Protein AF-A0A7C8I4B3-F1 (afdb_monomer)

pLDDT: mean 81.81, std 15.97, range [31.44, 98.0]

Secondary structure (DSSP, 8-state):
-----PPPPHHHHHHHHHHHHHHHHHHHTTSPPPPHHHHHHHHHHHHHTT-HHHHHHHHHH-----HHHHHHHHHHHHHS---THHHHHHHHHHHHT--SHHHHHHHHHHHHHTSTT----HHHHHHHHHTTHHHHHHHHHHHHHHHHHHHTPPPPGGGHHHHHHHHHHS-HHHIIIIIHHHHHH-TT-HHHHHHHHHHHHHHHHH-GGGHHHHHHHHHHHHHHHHHT----PSSPPPHHHHHHHHHHHHHTT-HHHHHHHHHHHHHHHHHS-GGGIIIIIIHHHHHHHHHHHHTT--TT-HHHHHHHHHHHHHHIIIII-PPPPSSTTS-HHHHHHHHHHHHHHHHHHTTS-HHHHHHHHGGGHHHHHT-HHHHHHHHHHHHHSSS--------TTSHHHHHHHHHHS--

Mean predicted aligned error: 9.97 Å

Radius of gyration: 29.66 Å; Cα contacts (8 Å, |Δi|>4): 416; chains: 1; bounding box: 77×70×78 Å

Structure (mmCIF, N/CA/C/O backbone):
data_AF-A0A7C8I4B3-F1
#
_entry.id   AF-A0A7C8I4B3-F1
#
loop_
_atom_site.group_PDB
_atom_site.id
_atom_site.type_symbol
_atom_site.label_atom_id
_atom_site.label_alt_id
_atom_site.label_comp_id
_atom_site.label_asym_id
_atom_site.label_entity_id
_atom_site.label_seq_id
_atom_site.pdbx_PDB_ins_code
_atom_site.Cartn_x
_atom_site.Cartn_y
_atom_site.Cartn_z
_atom_site.occupancy
_atom_site.B_iso_or_equiv
_atom_site.auth_seq_id
_atom_site.auth_comp_id
_atom_site.auth_asym_id
_atom_site.auth_atom_id
_atom_site.pdbx_PDB_model_num
ATOM 1 N N . MET A 1 1 ? -13.748 -49.106 37.030 1.00 39.19 1 MET A N 1
ATOM 2 C CA . MET A 1 1 ? -14.578 -47.909 37.292 1.00 39.19 1 MET A CA 1
ATOM 3 C C . MET A 1 1 ? -13.672 -46.688 37.334 1.00 39.19 1 MET A C 1
ATOM 5 O O . MET A 1 1 ? -12.980 -46.485 38.321 1.00 39.19 1 MET A O 1
ATOM 9 N N . LEU A 1 2 ? -13.608 -45.923 36.243 1.00 31.44 2 LEU A N 1
ATOM 10 C CA . LEU A 1 2 ? -12.917 -44.632 36.222 1.00 31.44 2 LEU A CA 1
ATOM 11 C C . LEU A 1 2 ? -13.795 -43.622 36.968 1.00 31.44 2 LEU A C 1
ATOM 13 O O . LEU A 1 2 ? -14.933 -43.387 36.565 1.00 31.44 2 LEU A O 1
ATOM 17 N N . GLN A 1 3 ? -13.290 -43.068 38.072 1.00 33.62 3 GLN A N 1
ATOM 18 C CA . GLN A 1 3 ? -13.947 -41.967 38.772 1.00 33.62 3 GLN A CA 1
ATOM 19 C C . GLN A 1 3 ? -14.037 -40.773 37.819 1.00 33.62 3 GLN A C 1
ATOM 21 O O . GLN A 1 3 ? -13.030 -40.145 37.489 1.00 33.62 3 GLN A O 1
ATOM 26 N N . ILE A 1 4 ? -15.252 -40.471 37.367 1.00 33.12 4 ILE 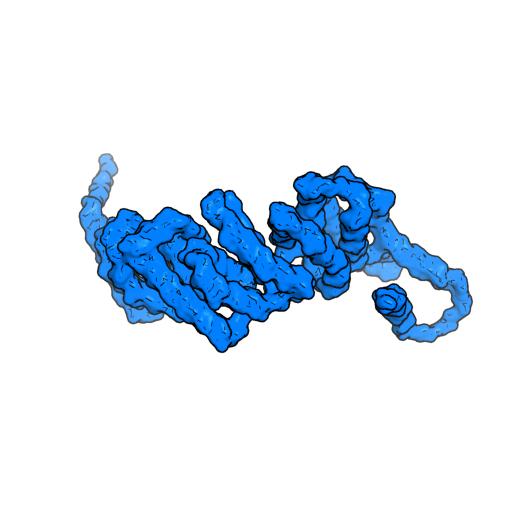A N 1
ATOM 27 C CA . ILE A 1 4 ? -15.556 -39.233 36.658 1.00 33.12 4 ILE A CA 1
ATOM 28 C C . ILE A 1 4 ? -15.310 -38.109 37.667 1.00 33.12 4 ILE A C 1
ATOM 30 O O . ILE A 1 4 ? -16.107 -37.906 38.583 1.00 33.12 4 ILE A O 1
ATOM 34 N N . LYS A 1 5 ? -14.173 -37.409 37.546 1.00 44.97 5 LYS A N 1
ATOM 35 C CA . LYS A 1 5 ? -13.935 -36.161 38.279 1.00 44.97 5 LYS A CA 1
ATOM 36 C C . LYS A 1 5 ? -15.076 -35.218 37.911 1.00 44.97 5 LYS A C 1
ATOM 38 O O . LYS A 1 5 ? -15.166 -34.796 36.761 1.00 44.97 5 LYS A O 1
ATOM 43 N N . GLN A 1 6 ? -15.962 -34.943 38.867 1.00 49.53 6 GLN A N 1
ATOM 44 C CA . GLN A 1 6 ? -17.034 -33.971 38.695 1.00 49.53 6 GLN A CA 1
ATOM 45 C C . GLN A 1 6 ? -16.408 -32.654 38.240 1.00 49.53 6 GLN A C 1
ATOM 47 O O . GLN A 1 6 ? -15.565 -32.080 38.933 1.00 49.53 6 GLN A O 1
ATOM 52 N N . TYR A 1 7 ? -16.785 -32.208 37.044 1.00 49.69 7 TYR A N 1
ATOM 53 C CA . TYR A 1 7 ? -16.418 -30.881 36.581 1.00 49.69 7 TYR A CA 1
ATOM 54 C C . TYR A 1 7 ? -16.968 -29.865 37.594 1.00 49.69 7 TYR A C 1
ATOM 56 O O . TYR A 1 7 ? -18.123 -29.999 38.011 1.00 49.69 7 TYR A O 1
ATOM 64 N N . PRO A 1 8 ? -16.163 -28.881 38.035 1.00 64.81 8 PRO A N 1
ATOM 65 C CA . PRO A 1 8 ? -16.640 -27.856 38.952 1.00 64.81 8 PRO A CA 1
ATOM 66 C C . PRO A 1 8 ? -17.870 -27.170 38.356 1.00 64.81 8 PRO A C 1
ATOM 68 O O . PRO A 1 8 ? -17.940 -26.959 37.142 1.00 64.81 8 PRO A O 1
ATOM 71 N N . SER A 1 9 ? -18.835 -26.813 39.208 1.00 78.88 9 SER A N 1
ATOM 72 C CA . SER A 1 9 ? -20.000 -26.049 38.763 1.00 78.88 9 SER A CA 1
ATOM 73 C C . SER A 1 9 ? -19.541 -24.782 38.036 1.00 78.88 9 SER A C 1
ATOM 75 O O . SER A 1 9 ? -18.499 -24.201 38.361 1.00 78.88 9 SER A O 1
ATOM 77 N N . GLN A 1 10 ? -20.317 -24.338 37.045 1.00 74.75 10 GLN A N 1
ATOM 78 C CA . GLN A 1 10 ? -19.996 -23.146 36.255 1.00 74.75 10 GLN A CA 1
ATOM 79 C C . GLN A 1 10 ? -19.680 -21.941 37.159 1.00 74.75 10 GLN A C 1
ATOM 81 O O . GLN A 1 10 ? -18.784 -21.155 36.870 1.00 74.75 10 GLN A O 1
ATOM 86 N N . GLU A 1 11 ? -20.358 -21.832 38.299 1.00 78.88 11 GLU A N 1
ATOM 87 C CA . GLU A 1 11 ? -20.152 -20.773 39.281 1.00 78.88 11 GLU A CA 1
ATOM 88 C C . GLU A 1 11 ? -18.844 -20.909 40.080 1.00 78.88 11 GLU A C 1
ATOM 90 O O . GLU A 1 11 ? -18.153 -19.912 40.300 1.00 78.88 11 GLU A O 1
ATOM 95 N N . ALA A 1 12 ? -18.446 -22.130 40.453 1.00 78.75 12 ALA A N 1
ATOM 96 C CA . ALA A 1 12 ? -17.148 -22.379 41.081 1.00 78.75 12 ALA A CA 1
ATOM 97 C C . ALA A 1 12 ? -15.994 -22.042 40.122 1.00 78.75 12 ALA A C 1
ATOM 99 O O . ALA A 1 12 ? -15.038 -21.377 40.521 1.00 78.75 12 ALA A O 1
ATOM 100 N N . TYR A 1 13 ? -16.124 -22.404 38.841 1.00 75.12 13 TYR A N 1
ATOM 101 C CA . TYR A 1 13 ? -15.151 -22.039 37.809 1.00 75.12 13 TYR A CA 1
ATOM 102 C C . TYR A 1 13 ? -15.030 -20.516 37.645 1.00 75.12 13 TYR A C 1
ATOM 104 O O . TYR A 1 13 ? -13.917 -19.987 37.647 1.00 75.12 13 TYR A O 1
ATOM 112 N N . LYS A 1 14 ? -16.160 -19.792 37.588 1.00 76.69 14 LYS A N 1
ATOM 113 C CA . LYS A 1 14 ? -16.171 -18.318 37.534 1.00 76.69 14 LYS A CA 1
ATOM 114 C C . LYS A 1 14 ? -15.463 -17.695 38.744 1.00 76.69 14 LYS A C 1
ATOM 116 O O . LYS A 1 14 ? -14.644 -16.794 38.564 1.00 76.69 14 LYS A O 1
ATOM 121 N N . LYS A 1 15 ? -15.715 -18.196 39.963 1.00 83.69 15 LYS A N 1
ATOM 122 C CA . LYS A 1 15 ? -15.048 -17.726 41.194 1.00 83.69 15 LYS A CA 1
ATOM 123 C C . LYS A 1 15 ? -13.537 -17.969 41.164 1.00 83.69 15 LYS A C 1
ATOM 125 O O . LYS A 1 15 ? -12.773 -17.060 41.486 1.00 83.69 15 LYS A O 1
ATOM 130 N N . SER A 1 16 ? -13.096 -19.155 40.741 1.00 79.38 16 SER A N 1
ATOM 131 C CA . SER A 1 16 ? -11.668 -19.476 40.611 1.00 79.38 16 SER A CA 1
ATOM 132 C C . SER A 1 16 ? -10.973 -18.620 39.552 1.00 79.38 16 SER A C 1
ATOM 134 O O . SER A 1 16 ? -9.872 -18.128 39.797 1.00 79.38 16 SER A O 1
ATOM 136 N N . LEU A 1 17 ? -11.621 -18.393 38.405 1.00 77.50 17 LEU A N 1
ATOM 137 C CA . LEU A 1 17 ? -11.098 -17.539 37.339 1.00 77.50 17 LEU A CA 1
ATOM 138 C C . LEU A 1 17 ? -10.967 -16.084 37.806 1.00 77.50 17 LEU A C 1
ATOM 140 O O . LEU A 1 17 ? -9.909 -15.481 37.635 1.00 77.50 17 LEU A O 1
ATOM 144 N N . HIS A 1 18 ? -11.992 -15.548 38.474 1.00 84.50 18 HIS A N 1
ATOM 145 C CA . HIS A 1 18 ? -11.953 -14.207 39.056 1.00 84.50 18 HIS A CA 1
ATOM 146 C C . HIS A 1 18 ? -10.818 -14.065 40.087 1.00 84.50 18 HIS A C 1
ATOM 148 O O . HIS A 1 18 ? -10.035 -13.117 40.020 1.00 84.50 18 HIS A O 1
ATOM 154 N N . ALA A 1 19 ? -10.675 -15.025 41.009 1.00 84.19 19 ALA A N 1
ATOM 155 C CA . ALA A 1 19 ? -9.604 -15.018 42.010 1.00 84.19 19 ALA A CA 1
ATOM 156 C C . ALA A 1 19 ? -8.202 -15.085 41.376 1.00 84.19 19 ALA A C 1
ATOM 158 O O . ALA A 1 19 ? -7.282 -14.406 41.837 1.00 84.19 19 ALA A O 1
ATOM 159 N N . LEU A 1 20 ? -8.037 -15.865 40.302 1.00 81.25 20 LEU A N 1
ATOM 160 C CA . LEU A 1 20 ? -6.785 -15.943 39.551 1.00 81.25 20 LEU A CA 1
ATOM 161 C C . LEU A 1 20 ? -6.455 -14.607 38.872 1.00 81.25 20 LEU A C 1
ATOM 163 O O . LEU A 1 20 ? -5.342 -14.105 39.027 1.00 81.25 20 LEU A O 1
ATOM 167 N N . CYS A 1 21 ? -7.414 -14.013 38.159 1.00 82.38 21 CYS A N 1
ATOM 168 C CA . CYS A 1 21 ? -7.241 -12.715 37.509 1.00 82.38 21 CYS A CA 1
ATOM 169 C C . CYS A 1 21 ? -6.902 -11.613 38.525 1.00 82.38 21 CYS A C 1
ATOM 171 O O . CYS A 1 21 ? -5.957 -10.857 38.311 1.00 82.38 21 CYS A O 1
ATOM 173 N N . ASP A 1 22 ? -7.608 -11.558 39.657 1.00 83.44 22 ASP A N 1
ATOM 174 C CA . ASP A 1 22 ? -7.348 -10.590 40.729 1.00 83.44 22 ASP A CA 1
ATOM 175 C C . ASP A 1 22 ? -5.943 -10.755 41.328 1.00 83.44 22 ASP A C 1
ATOM 177 O O . ASP A 1 22 ? -5.222 -9.773 41.522 1.00 83.44 22 ASP A O 1
ATOM 181 N N . LYS A 1 23 ? -5.512 -12.002 41.557 1.00 85.88 23 LYS A N 1
ATOM 182 C CA . LYS A 1 23 ? -4.157 -12.308 42.029 1.00 85.88 23 LYS A CA 1
ATOM 183 C C . LYS A 1 23 ? -3.096 -11.837 41.033 1.00 85.88 23 LYS A C 1
ATOM 185 O O . LYS A 1 23 ? -2.119 -11.226 41.458 1.00 85.88 23 LYS A O 1
ATOM 190 N N . LEU A 1 24 ? -3.292 -12.077 39.735 1.00 82.69 24 LEU A N 1
ATOM 191 C CA . LEU A 1 24 ? -2.356 -11.644 38.691 1.00 82.69 24 LEU A CA 1
ATOM 192 C C . LEU A 1 24 ? -2.255 -10.117 38.613 1.00 82.69 24 LEU A C 1
ATOM 194 O O . LEU A 1 24 ? -1.148 -9.588 38.581 1.00 82.69 24 LEU A O 1
ATOM 198 N N . VAL A 1 25 ? -3.386 -9.404 38.660 1.00 82.19 25 VAL A N 1
ATOM 199 C CA . VAL A 1 25 ? -3.418 -7.930 38.672 1.00 82.19 25 VAL A CA 1
ATOM 200 C C . VAL A 1 25 ? -2.677 -7.375 39.896 1.00 82.19 25 VAL A C 1
ATOM 202 O O . VAL A 1 25 ? -1.846 -6.477 39.760 1.00 82.19 25 VAL A O 1
ATOM 205 N N . LYS A 1 26 ? -2.914 -7.942 41.087 1.00 84.56 26 LYS A N 1
ATOM 206 C CA . LYS A 1 26 ? -2.243 -7.533 42.335 1.00 84.56 26 LYS A CA 1
ATOM 207 C C . LYS A 1 26 ? -0.741 -7.802 42.319 1.00 84.56 26 LYS A C 1
ATOM 209 O O . LYS A 1 26 ? 0.030 -6.949 42.744 1.00 84.56 26 LYS A O 1
ATOM 214 N N . GLN A 1 27 ? -0.314 -8.961 41.815 1.00 81.00 27 GLN A N 1
ATOM 215 C CA . GLN A 1 27 ? 1.110 -9.293 41.693 1.00 81.00 27 GLN A CA 1
ATOM 216 C C . GLN A 1 27 ? 1.842 -8.335 40.748 1.00 81.00 27 GLN A C 1
ATOM 218 O O . GLN A 1 27 ? 3.012 -8.022 40.965 1.00 81.00 27 GLN A O 1
ATOM 223 N N . HIS A 1 28 ? 1.150 -7.836 39.725 1.00 74.81 28 HIS A N 1
ATOM 224 C CA . HIS A 1 28 ? 1.737 -6.954 38.728 1.00 74.81 28 HIS A CA 1
ATOM 225 C C . HIS A 1 28 ? 1.910 -5.504 39.151 1.00 74.81 28 HIS A C 1
ATOM 227 O O . HIS A 1 28 ? 2.790 -4.816 38.633 1.00 74.81 28 HIS A O 1
ATOM 233 N N . ALA A 1 29 ? 1.119 -5.052 40.124 1.00 70.38 29 ALA A N 1
ATOM 234 C CA . ALA A 1 29 ? 1.332 -3.757 40.758 1.00 70.38 29 ALA A CA 1
ATOM 235 C C . ALA A 1 29 ? 2.759 -3.626 41.347 1.00 70.38 29 ALA A C 1
ATOM 237 O O . ALA A 1 29 ? 3.226 -2.515 41.571 1.00 70.38 29 ALA A O 1
ATOM 238 N N . GLY A 1 30 ? 3.475 -4.747 41.535 1.00 67.31 30 GLY A N 1
ATOM 239 C CA . GLY A 1 30 ? 4.877 -4.824 41.955 1.00 67.31 30 GLY A CA 1
ATOM 240 C C . GLY A 1 30 ? 5.940 -4.841 40.838 1.00 67.31 30 GLY A C 1
ATOM 241 O O . GLY A 1 30 ? 7.028 -5.356 41.081 1.00 67.31 30 GLY A O 1
ATOM 242 N N . ASN A 1 31 ? 5.674 -4.312 39.634 1.00 68.44 31 ASN A N 1
ATOM 243 C CA . ASN A 1 31 ? 6.666 -4.062 38.558 1.00 68.44 31 ASN A CA 1
ATOM 244 C C . ASN A 1 31 ? 7.326 -5.268 37.846 1.00 68.44 31 ASN A C 1
ATOM 246 O O . ASN A 1 31 ? 8.282 -5.078 37.093 1.00 68.44 31 ASN A O 1
ATOM 250 N N . ARG A 1 32 ? 6.846 -6.506 37.991 1.00 67.88 32 ARG A N 1
ATOM 251 C CA . ARG A 1 32 ? 7.324 -7.609 37.124 1.00 67.88 32 ARG A CA 1
ATOM 252 C C . ARG A 1 32 ? 6.583 -7.572 35.793 1.00 67.88 32 ARG A C 1
ATOM 254 O O . ARG A 1 32 ? 5.381 -7.448 35.878 1.00 67.88 32 ARG A O 1
ATOM 261 N N . PRO A 1 33 ? 7.210 -7.699 34.612 1.00 69.81 33 PRO A N 1
ATOM 262 C CA . PRO A 1 33 ? 6.495 -7.765 33.336 1.00 69.81 33 PRO A CA 1
ATOM 263 C C . PRO A 1 33 ? 5.869 -9.152 33.100 1.00 69.81 33 PRO A C 1
ATOM 265 O O . PRO A 1 33 ? 6.561 -10.167 33.148 1.00 69.81 33 PRO A O 1
ATOM 268 N N . LEU A 1 34 ? 4.570 -9.206 32.811 1.00 72.12 34 LEU A N 1
ATOM 269 C CA . LEU A 1 34 ? 3.858 -10.393 32.337 1.00 72.12 34 LEU A CA 1
ATOM 270 C C . LEU A 1 34 ? 3.894 -10.431 30.810 1.00 72.12 34 LEU A C 1
ATOM 272 O O . LEU A 1 34 ? 3.999 -9.389 30.154 1.00 72.12 34 LEU A O 1
ATOM 276 N N . PRO A 1 35 ? 3.713 -11.628 30.231 1.00 82.75 35 PRO A N 1
ATOM 277 C CA . PRO A 1 35 ? 3.403 -11.763 28.821 1.00 82.75 35 PRO A CA 1
ATOM 278 C C . PRO A 1 35 ? 2.164 -10.935 28.469 1.00 82.75 35 PRO A C 1
ATOM 280 O O . PRO A 1 35 ? 1.149 -10.995 29.164 1.00 82.75 35 PRO A O 1
ATOM 283 N N . LEU A 1 36 ? 2.213 -10.211 27.353 1.00 80.06 36 LEU A N 1
ATOM 284 C CA . LEU A 1 36 ? 1.088 -9.411 26.852 1.00 80.06 36 LEU A CA 1
ATOM 285 C C . LEU A 1 36 ? -0.190 -10.239 26.634 1.00 80.06 36 LEU A C 1
ATOM 287 O O . LEU A 1 36 ? -1.307 -9.764 26.849 1.00 80.06 36 LEU A O 1
ATOM 291 N N . THR A 1 37 ? -0.025 -11.522 26.313 1.00 86.44 37 THR A N 1
ATOM 292 C CA . THR A 1 37 ? -1.113 -12.497 26.196 1.00 86.44 37 THR A CA 1
ATOM 293 C C . THR A 1 37 ? -1.893 -12.680 27.500 1.00 86.44 37 THR A C 1
ATOM 295 O O . THR A 1 37 ? -3.103 -12.901 27.459 1.00 86.44 37 THR A O 1
ATOM 298 N N . ALA A 1 38 ? -1.248 -12.531 28.662 1.00 86.31 38 ALA A N 1
ATOM 299 C CA . ALA A 1 38 ? -1.907 -12.643 29.959 1.00 86.31 38 ALA A CA 1
ATOM 300 C C . ALA A 1 38 ? -2.909 -11.502 30.183 1.00 86.31 38 ALA A C 1
ATOM 302 O O . ALA A 1 38 ? -4.016 -11.748 30.658 1.00 86.31 38 ALA A O 1
ATOM 303 N N . VAL A 1 39 ? -2.563 -10.275 29.779 1.00 88.12 39 VAL A N 1
ATOM 304 C CA . VAL A 1 39 ? -3.446 -9.100 29.886 1.00 88.12 39 VAL A CA 1
ATOM 305 C C . VAL A 1 39 ? -4.700 -9.301 29.048 1.00 88.12 39 VAL A C 1
ATOM 307 O O . VAL A 1 39 ? -5.813 -9.137 29.546 1.00 88.12 39 VAL A O 1
ATOM 310 N N . THR A 1 40 ? -4.525 -9.730 27.796 1.00 92.19 40 THR A N 1
ATOM 311 C CA . THR A 1 40 ? -5.637 -10.032 26.888 1.00 92.19 40 THR A CA 1
ATOM 312 C C . THR A 1 40 ? -6.565 -11.097 27.476 1.00 92.19 40 THR A C 1
ATOM 314 O O . THR A 1 40 ? -7.779 -10.907 27.471 1.00 92.19 40 THR A O 1
ATOM 317 N N . ASN A 1 41 ? -6.013 -12.170 28.053 1.00 91.38 41 ASN A N 1
ATOM 318 C CA . ASN A 1 41 ? -6.808 -13.230 28.678 1.00 91.38 41 ASN A CA 1
ATOM 319 C C . ASN A 1 41 ? -7.566 -12.738 29.921 1.00 91.38 41 ASN A C 1
ATOM 321 O O . ASN A 1 41 ? -8.729 -13.091 30.098 1.00 91.38 41 ASN A O 1
ATOM 325 N N . ILE A 1 42 ? -6.941 -11.902 30.760 1.00 91.38 42 ILE A N 1
ATOM 326 C CA . ILE A 1 42 ? -7.593 -11.308 31.938 1.00 91.38 42 ILE A CA 1
ATOM 327 C C . ILE A 1 42 ? -8.745 -10.398 31.506 1.00 91.38 42 ILE A C 1
ATOM 329 O O . ILE A 1 42 ? -9.839 -10.509 32.054 1.00 91.38 42 ILE A O 1
ATOM 333 N N . VAL A 1 43 ? -8.528 -9.525 30.520 1.00 93.38 43 VAL A N 1
ATOM 334 C CA . VAL A 1 43 ? -9.570 -8.630 29.992 1.00 93.38 43 VAL A CA 1
ATOM 335 C C . VAL A 1 43 ? -10.724 -9.439 29.405 1.00 93.38 43 VAL A C 1
ATOM 337 O O . VAL A 1 43 ? -11.874 -9.212 29.773 1.00 93.38 43 VAL A O 1
ATOM 340 N N . GLN A 1 44 ? -10.430 -10.436 28.567 1.00 94.00 44 GLN A N 1
ATOM 341 C CA . GLN A 1 44 ? -11.447 -11.302 27.973 1.00 94.00 44 GLN A CA 1
ATOM 342 C C . GLN A 1 44 ? -12.266 -12.041 29.040 1.00 94.00 44 GLN A C 1
ATOM 344 O O . GLN A 1 44 ? -13.494 -12.039 28.979 1.00 94.00 44 GLN A O 1
ATOM 349 N N . ALA A 1 45 ? -11.600 -12.632 30.037 1.00 91.25 45 ALA A N 1
ATOM 350 C CA . ALA A 1 45 ? -12.260 -13.305 31.152 1.00 91.25 45 ALA A CA 1
ATOM 351 C C . ALA A 1 45 ? -13.131 -12.340 31.969 1.00 91.25 45 ALA A C 1
ATOM 353 O O . ALA A 1 45 ? -14.274 -12.660 32.275 1.00 91.25 45 ALA A O 1
ATOM 354 N N . SER A 1 46 ? -12.622 -11.146 32.282 1.00 92.88 46 SER A N 1
ATOM 355 C CA . SER A 1 46 ? -13.346 -10.138 33.069 1.00 92.88 46 SER A CA 1
ATOM 356 C C . SER A 1 46 ? -14.630 -9.692 32.370 1.00 92.88 46 SER A C 1
ATOM 358 O O . SER A 1 46 ? -15.687 -9.633 32.993 1.00 92.88 46 SER A O 1
ATOM 360 N N . LEU A 1 47 ? -14.557 -9.434 31.062 1.00 94.12 47 LEU A N 1
ATOM 361 C CA . LEU A 1 47 ? -15.709 -9.019 30.262 1.00 94.12 47 LEU A CA 1
ATOM 362 C C . LEU A 1 47 ? -16.724 -10.155 30.077 1.00 94.12 47 LEU A C 1
ATOM 364 O O . LEU A 1 47 ? -17.921 -9.912 30.185 1.00 94.12 47 LEU A O 1
ATOM 368 N N . ALA A 1 48 ? -16.270 -11.403 29.904 1.00 90.81 48 ALA A N 1
ATOM 369 C CA . ALA A 1 48 ? -17.152 -12.576 29.871 1.00 90.81 48 ALA A CA 1
ATOM 370 C C . ALA A 1 48 ? -17.881 -12.826 31.209 1.00 90.81 48 ALA A C 1
ATOM 372 O O . ALA A 1 48 ? -18.933 -13.464 31.242 1.00 90.81 48 ALA A O 1
ATOM 373 N N . LEU A 1 49 ? -17.325 -12.329 32.318 1.00 90.25 49 LEU A N 1
ATOM 374 C CA . LEU A 1 49 ? -17.943 -12.341 33.646 1.00 90.25 49 LEU A CA 1
ATOM 375 C C . LEU A 1 49 ? -18.782 -11.084 33.935 1.00 90.25 49 LEU A C 1
ATOM 377 O O . LEU A 1 49 ? -19.350 -10.992 35.020 1.00 90.25 49 LEU A O 1
ATOM 381 N N . HIS A 1 50 ? -18.850 -10.125 33.003 1.00 92.94 50 HIS A N 1
ATOM 382 C CA . HIS A 1 50 ? -19.416 -8.784 33.201 1.00 92.94 50 HIS A CA 1
ATOM 383 C C . HIS A 1 50 ? -18.793 -8.001 34.377 1.00 92.94 50 HIS A C 1
ATOM 385 O O . HIS A 1 50 ? -19.398 -7.068 34.908 1.00 92.94 50 HIS A O 1
ATOM 391 N N . ASP A 1 51 ? -17.557 -8.327 34.770 1.00 94.12 51 ASP A N 1
ATOM 392 C CA . ASP A 1 51 ? -16.828 -7.620 35.824 1.00 94.12 51 ASP A CA 1
ATOM 393 C C . ASP A 1 51 ? -15.972 -6.487 35.241 1.00 94.12 51 ASP A C 1
ATOM 395 O O . ASP A 1 51 ? -14.761 -6.598 35.006 1.00 94.12 51 ASP A O 1
ATOM 399 N N . ILE A 1 52 ? -16.628 -5.349 35.019 1.00 95.00 52 ILE A N 1
ATOM 400 C CA . ILE A 1 52 ? -15.986 -4.146 34.477 1.00 95.00 52 ILE A CA 1
ATOM 401 C C . ILE A 1 52 ? -14.932 -3.590 35.453 1.00 95.00 52 ILE A C 1
ATOM 403 O O . ILE A 1 52 ? -13.924 -3.020 35.028 1.00 95.00 52 ILE A O 1
ATOM 407 N N . ARG A 1 53 ? -15.106 -3.789 36.768 1.00 93.56 53 ARG A N 1
ATOM 408 C CA . ARG A 1 53 ? -14.150 -3.307 37.778 1.00 93.56 53 ARG A CA 1
ATOM 409 C C . ARG A 1 53 ? -12.839 -4.078 37.693 1.00 93.56 53 ARG A C 1
ATOM 411 O O . ARG A 1 53 ? -11.773 -3.462 37.718 1.00 93.56 53 ARG A O 1
ATOM 418 N N . LEU A 1 54 ? -12.889 -5.404 37.571 1.00 91.31 54 LEU A N 1
ATOM 419 C CA . LEU A 1 54 ? -11.703 -6.232 37.352 1.00 91.31 54 LEU A CA 1
ATOM 420 C C . LEU A 1 54 ? -11.010 -5.869 36.033 1.00 91.31 54 LEU A C 1
ATOM 422 O O . LEU A 1 54 ? -9.793 -5.679 36.035 1.00 91.31 54 LEU A O 1
ATOM 426 N N . CYS A 1 55 ? -11.774 -5.674 34.953 1.00 94.25 55 CYS A N 1
ATOM 427 C CA . CYS A 1 55 ? -11.235 -5.229 33.666 1.00 94.25 55 CYS A CA 1
ATOM 428 C C . CYS A 1 55 ?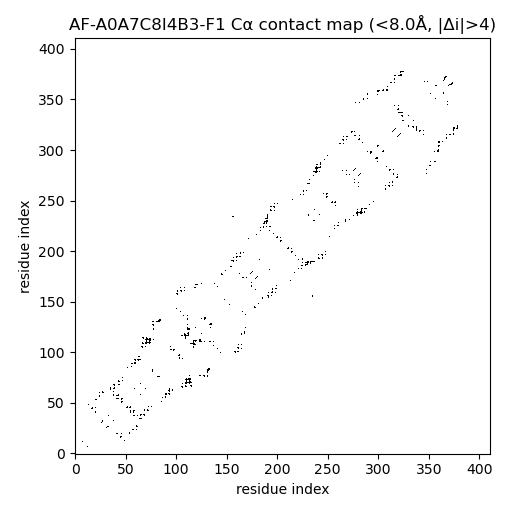 -10.473 -3.897 33.789 1.00 94.25 55 CYS A C 1
ATOM 430 O O . CYS A 1 55 ? -9.323 -3.795 33.366 1.00 94.25 55 CYS A O 1
ATOM 432 N N . ASN A 1 56 ? -11.070 -2.883 34.422 1.00 93.88 56 ASN A N 1
ATOM 433 C CA . ASN A 1 56 ? -10.432 -1.576 34.601 1.00 93.88 56 ASN A CA 1
ATOM 434 C C . ASN A 1 56 ? -9.177 -1.647 35.475 1.00 93.88 56 ASN A C 1
ATOM 436 O O . ASN A 1 56 ? -8.166 -1.025 35.153 1.00 93.88 56 ASN A O 1
ATOM 440 N N . ARG A 1 57 ? -9.200 -2.431 36.561 1.00 91.62 57 ARG A N 1
ATOM 441 C CA . ARG A 1 57 ? -8.004 -2.648 37.392 1.00 91.62 57 ARG A CA 1
ATOM 442 C C . ARG A 1 57 ? -6.889 -3.328 36.606 1.00 91.62 57 ARG A C 1
ATOM 444 O O . ARG A 1 57 ? -5.733 -2.947 36.769 1.00 91.62 57 ARG A O 1
ATOM 451 N N . ALA A 1 58 ? -7.228 -4.280 35.735 1.00 90.25 58 ALA A N 1
ATOM 452 C CA . ALA A 1 58 ? -6.259 -4.882 34.833 1.00 90.25 58 ALA A CA 1
ATOM 453 C C . ALA A 1 58 ? -5.656 -3.823 33.900 1.00 90.25 58 ALA A C 1
ATOM 455 O O . ALA A 1 58 ? -4.444 -3.667 33.886 1.00 90.25 58 ALA A O 1
ATOM 456 N N . LEU A 1 59 ? -6.462 -3.020 33.206 1.00 91.69 59 LEU A N 1
ATOM 457 C CA . LEU A 1 59 ? -5.954 -1.951 32.332 1.00 91.69 59 LEU A CA 1
ATOM 458 C C . LEU A 1 59 ? -5.068 -0.931 33.073 1.00 91.69 59 LEU A C 1
ATOM 460 O O . LEU A 1 59 ? -4.042 -0.503 32.553 1.00 91.69 59 LEU A O 1
ATOM 464 N N . HIS A 1 60 ? -5.402 -0.586 34.320 1.00 90.38 60 HIS A N 1
ATOM 465 C CA . HIS A 1 60 ? -4.557 0.283 35.143 1.00 90.38 60 HIS A CA 1
ATOM 466 C C . HIS A 1 60 ? -3.222 -0.364 35.537 1.00 90.38 60 HIS A C 1
ATOM 468 O O . HIS A 1 60 ? -2.194 0.318 35.530 1.00 90.38 60 HIS A O 1
ATOM 474 N N . ALA A 1 61 ? -3.225 -1.657 35.871 1.00 86.94 61 ALA A N 1
ATOM 475 C CA . ALA A 1 61 ? -2.012 -2.407 36.197 1.00 86.94 61 ALA A CA 1
ATOM 476 C C . ALA A 1 61 ? -1.145 -2.679 34.954 1.00 86.94 61 ALA A C 1
ATOM 478 O O . ALA A 1 61 ? 0.083 -2.694 35.034 1.00 86.94 61 ALA A O 1
ATOM 479 N N . PHE A 1 62 ? -1.782 -2.850 33.794 1.00 86.62 62 PHE A N 1
ATOM 480 C CA . PHE A 1 62 ? -1.166 -3.200 32.520 1.00 86.62 62 PHE A CA 1
ATOM 481 C C . PHE A 1 62 ? -1.261 -2.046 31.537 1.00 86.62 62 PHE A C 1
ATOM 483 O O . PHE A 1 62 ? -2.097 -1.992 30.638 1.00 86.62 62 PHE A O 1
ATOM 490 N N . ARG A 1 63 ? -0.326 -1.120 31.706 1.00 83.75 63 ARG A N 1
ATOM 491 C CA . ARG A 1 63 ? -0.206 0.077 30.881 1.00 83.75 63 ARG A CA 1
ATOM 492 C C . ARG A 1 63 ? -0.058 -0.231 29.384 1.00 83.75 63 ARG A C 1
ATOM 494 O O . ARG A 1 63 ? -0.625 0.482 28.567 1.00 83.75 63 ARG A O 1
ATOM 501 N N . PHE A 1 64 ? 0.645 -1.297 29.010 1.00 87.38 64 PHE A N 1
ATOM 502 C CA . PHE A 1 64 ? 0.756 -1.707 27.610 1.00 87.38 64 PHE A CA 1
ATOM 503 C C . PHE A 1 64 ? -0.365 -2.683 27.234 1.00 87.38 64 PHE A C 1
ATOM 505 O O . PHE A 1 64 ? -0.510 -3.733 27.858 1.00 87.38 64 PHE A O 1
ATOM 512 N N . VAL A 1 65 ? -1.119 -2.353 26.184 1.00 88.12 65 VAL A N 1
ATOM 513 C CA . VAL A 1 65 ? -2.218 -3.173 25.656 1.00 88.12 65 VAL A CA 1
ATOM 514 C C . VAL A 1 65 ? -1.991 -3.488 24.182 1.00 88.12 65 VAL A C 1
ATOM 516 O O . VAL A 1 65 ? -1.483 -2.656 23.429 1.00 88.12 65 VAL A O 1
ATOM 519 N N . GLU A 1 66 ? -2.370 -4.693 23.761 1.00 89.50 66 GLU A N 1
ATOM 520 C CA . GLU A 1 66 ? -2.280 -5.111 22.362 1.00 89.50 66 GLU A CA 1
ATOM 521 C C . GLU A 1 66 ? -3.545 -4.737 21.577 1.00 89.50 66 GLU A C 1
ATOM 523 O O . GLU A 1 66 ? -4.625 -4.548 22.144 1.00 89.50 66 GLU A O 1
ATOM 528 N N . HIS A 1 67 ? -3.441 -4.725 20.242 1.00 88.94 67 HIS A N 1
ATOM 529 C CA . HIS A 1 67 ? -4.584 -4.523 19.339 1.00 88.94 67 HIS A CA 1
ATOM 530 C C . HIS A 1 67 ? -5.757 -5.461 19.664 1.00 88.94 67 HIS A C 1
ATOM 532 O O . HIS A 1 67 ? -6.914 -5.046 19.645 1.00 88.94 67 HIS A O 1
ATOM 538 N N . ARG A 1 68 ? -5.460 -6.721 20.013 1.00 91.44 68 ARG A N 1
ATOM 539 C CA . ARG A 1 68 ? -6.469 -7.726 20.369 1.00 91.44 68 ARG A CA 1
ATOM 540 C C . ARG A 1 68 ? -7.221 -7.371 21.647 1.00 91.44 68 ARG A C 1
ATOM 542 O O . ARG A 1 68 ? -8.430 -7.559 21.694 1.00 91.44 68 ARG A O 1
ATOM 549 N N . THR A 1 69 ? -6.536 -6.835 22.655 1.00 93.88 69 THR A N 1
ATOM 550 C CA . THR A 1 69 ? -7.170 -6.400 23.904 1.00 93.88 69 THR A CA 1
ATOM 551 C C . THR A 1 69 ? -8.197 -5.299 23.633 1.00 93.88 69 THR A C 1
ATOM 553 O O . THR A 1 69 ? -9.326 -5.380 24.109 1.00 93.88 69 THR A O 1
ATOM 556 N N . LEU A 1 70 ? -7.833 -4.303 22.817 1.00 92.44 70 LEU A N 1
ATOM 557 C CA . LEU A 1 70 ? -8.737 -3.206 22.461 1.00 92.44 70 LEU A CA 1
ATOM 558 C C . LEU A 1 70 ? -9.901 -3.658 21.580 1.00 92.44 70 LEU A C 1
ATOM 560 O O . LEU A 1 70 ? -11.019 -3.208 21.805 1.00 92.44 70 LEU A O 1
ATOM 564 N N . ALA A 1 71 ? -9.665 -4.572 20.637 1.00 90.50 71 ALA A N 1
ATOM 565 C CA . ALA A 1 71 ? -10.729 -5.149 19.818 1.00 90.50 71 ALA A CA 1
ATOM 566 C C . ALA A 1 71 ? -11.780 -5.880 20.673 1.00 90.50 71 ALA A C 1
ATOM 568 O O . ALA A 1 71 ? -12.975 -5.709 20.452 1.00 90.50 71 ALA A O 1
ATOM 569 N N . ILE A 1 72 ? -11.347 -6.638 21.689 1.00 94.00 72 ILE A N 1
ATOM 570 C CA . ILE A 1 72 ? -12.249 -7.327 22.628 1.00 94.00 72 ILE A CA 1
ATOM 571 C C . ILE A 1 72 ? -13.082 -6.316 23.428 1.00 94.00 72 ILE A C 1
ATOM 573 O O . ILE A 1 72 ? -14.293 -6.487 23.553 1.00 94.00 72 ILE A O 1
ATOM 577 N N . ILE A 1 73 ? -12.453 -5.254 23.944 1.00 94.81 73 ILE A N 1
ATOM 578 C CA . ILE A 1 73 ? -13.153 -4.192 24.685 1.00 94.81 73 ILE A CA 1
ATOM 579 C C . ILE A 1 73 ? -14.171 -3.491 23.779 1.00 94.81 73 ILE A C 1
ATOM 581 O O . ILE A 1 73 ? -15.328 -3.348 24.165 1.00 94.81 73 ILE A O 1
ATOM 585 N N . GLY A 1 74 ? -13.762 -3.115 22.565 1.00 92.12 74 GLY A N 1
ATOM 586 C CA . GLY A 1 74 ? -14.637 -2.518 21.558 1.00 92.12 74 GLY A CA 1
ATOM 587 C C . GLY A 1 74 ? -15.843 -3.399 21.249 1.00 92.12 74 GLY A C 1
ATOM 588 O O . GLY A 1 74 ? -16.977 -2.939 21.329 1.00 92.12 74 GLY A O 1
ATOM 589 N N . SER A 1 75 ? -15.614 -4.693 20.999 1.00 92.88 75 SER A N 1
ATOM 590 C CA . SER A 1 75 ? -16.682 -5.668 20.745 1.00 92.88 75 SER A CA 1
ATOM 591 C C . SER A 1 75 ? -17.670 -5.747 21.901 1.00 92.88 75 SER A C 1
ATOM 593 O O . SER A 1 75 ? -18.875 -5.775 21.671 1.00 92.88 75 SER A O 1
ATOM 595 N N . TYR A 1 76 ? -17.175 -5.764 23.139 1.00 94.38 76 TYR A N 1
ATOM 596 C CA . TYR A 1 76 ? -18.030 -5.794 24.319 1.00 94.38 76 TYR A CA 1
ATOM 597 C C . TYR A 1 76 ? -18.892 -4.531 24.428 1.00 94.38 76 TYR A C 1
ATOM 599 O O . TYR A 1 76 ? -20.092 -4.633 24.669 1.00 94.38 76 TYR A O 1
ATOM 607 N N . ILE A 1 77 ? -18.311 -3.346 24.211 1.00 92.75 77 ILE A N 1
ATOM 608 C CA . ILE A 1 77 ? -19.041 -2.069 24.257 1.00 92.75 77 ILE A CA 1
ATOM 609 C C . ILE A 1 77 ? -20.123 -2.013 23.174 1.00 92.75 77 ILE A C 1
ATOM 611 O O . ILE A 1 77 ? -21.227 -1.565 23.449 1.00 92.75 77 ILE A O 1
ATOM 615 N N . LEU A 1 78 ? -19.835 -2.482 21.957 1.00 88.62 78 LEU A N 1
ATOM 616 C CA . LEU A 1 78 ? -20.811 -2.464 20.861 1.00 88.62 78 LEU A CA 1
ATOM 617 C C . LEU A 1 78 ? -21.951 -3.480 21.046 1.00 88.62 78 LEU A C 1
ATOM 619 O O . LEU A 1 78 ? -23.033 -3.287 20.504 1.00 88.62 78 LEU A O 1
ATOM 623 N N . GLN A 1 79 ? -21.715 -4.568 21.785 1.00 91.31 79 GLN A N 1
ATOM 624 C CA . GLN A 1 79 ? -22.691 -5.648 21.994 1.00 91.31 79 GLN A CA 1
ATOM 625 C C . GLN A 1 79 ? -23.489 -5.516 23.296 1.00 91.31 79 GLN A C 1
ATOM 627 O O . GLN A 1 79 ? -24.418 -6.289 23.524 1.00 91.31 79 GLN A O 1
ATOM 632 N N . THR A 1 80 ? -23.128 -4.578 24.174 1.00 90.12 80 THR A N 1
ATOM 633 C CA . THR A 1 80 ? -23.756 -4.419 25.490 1.00 90.12 80 THR A CA 1
ATOM 634 C C . THR A 1 80 ? -24.195 -2.973 25.713 1.00 90.12 80 THR A C 1
ATOM 636 O O . THR A 1 80 ? -23.573 -2.057 25.188 1.00 90.12 80 THR A O 1
ATOM 639 N N . PRO A 1 81 ? -25.224 -2.713 26.538 1.00 89.50 81 PRO A N 1
ATOM 640 C CA . PRO A 1 81 ? -25.692 -1.352 26.824 1.00 89.50 81 PRO A CA 1
ATOM 641 C C . PRO A 1 81 ? -24.762 -0.581 27.786 1.00 89.50 81 PRO A C 1
ATOM 643 O O . PRO A 1 81 ? -25.191 0.334 28.489 1.00 89.50 81 PRO A O 1
ATOM 646 N N . VAL A 1 82 ? -23.489 -0.970 27.888 1.00 90.75 82 VAL A N 1
ATOM 647 C CA . VAL A 1 82 ? -22.533 -0.359 28.813 1.00 90.75 82 VAL A CA 1
ATOM 648 C C . VAL A 1 82 ? -22.004 0.942 28.217 1.00 90.75 82 VAL A C 1
ATOM 650 O O . VAL A 1 82 ? -21.430 0.962 27.131 1.00 90.75 82 VAL A O 1
ATOM 653 N N . SER A 1 83 ? -22.134 2.039 28.967 1.00 91.81 83 SER A N 1
ATOM 654 C CA . SER A 1 83 ? -21.556 3.326 28.571 1.00 91.81 83 SER A CA 1
ATOM 655 C C . SER A 1 83 ? -20.030 3.250 28.494 1.00 91.81 83 SER A C 1
ATOM 657 O O . SER A 1 83 ? -19.366 2.779 29.422 1.00 91.81 83 SER A O 1
ATOM 659 N N . PHE A 1 84 ? -19.453 3.814 27.430 1.00 93.12 84 PHE A N 1
ATOM 660 C CA . PHE A 1 84 ? -18.004 3.867 27.249 1.00 93.12 84 PHE A CA 1
ATOM 661 C C . PHE A 1 84 ? -17.283 4.653 28.355 1.00 93.12 84 PHE A C 1
ATOM 663 O O . PHE A 1 84 ? -16.111 4.397 28.638 1.00 93.12 84 PHE A O 1
ATOM 670 N N . SER A 1 85 ? -17.981 5.580 29.020 1.00 93.88 85 SER A N 1
ATOM 671 C CA . SER A 1 85 ? -17.437 6.396 30.116 1.00 93.88 85 SER A CA 1
ATOM 672 C C . SER A 1 85 ? -16.777 5.561 31.221 1.00 93.88 85 SER A C 1
ATOM 674 O O . SER A 1 85 ? -15.767 5.983 31.785 1.00 93.88 85 SER A O 1
ATOM 676 N N . VAL A 1 86 ? -17.260 4.336 31.455 1.00 94.44 86 VAL A N 1
ATOM 677 C CA . VAL A 1 86 ? -16.720 3.424 32.472 1.00 94.44 86 VAL A CA 1
ATOM 678 C C . VAL A 1 86 ? -15.298 2.950 32.139 1.00 94.44 86 VAL A C 1
ATOM 680 O O . VAL A 1 86 ? -14.524 2.668 33.050 1.00 94.44 86 VAL A O 1
ATOM 683 N N . PHE A 1 87 ? -14.914 2.905 30.859 1.00 94.00 87 PHE A N 1
ATOM 684 C CA . PHE A 1 87 ? -13.583 2.471 30.414 1.00 94.00 87 PHE A CA 1
ATOM 685 C C . PHE A 1 87 ? -12.605 3.634 30.174 1.00 94.00 87 PHE A C 1
ATOM 687 O O . PHE A 1 87 ? -11.391 3.422 30.131 1.00 94.00 87 PHE A O 1
ATOM 694 N N . GLN A 1 88 ? -13.097 4.871 30.030 1.00 93.62 88 GLN A N 1
ATOM 695 C CA . GLN A 1 88 ? -12.295 6.023 29.589 1.00 93.62 88 GLN A CA 1
ATOM 696 C C . GLN A 1 88 ? -11.064 6.292 30.466 1.00 93.62 88 GLN A C 1
ATOM 698 O O . GLN A 1 88 ? -9.966 6.501 29.942 1.00 93.62 88 GLN A O 1
ATOM 703 N N . ALA A 1 89 ? -11.237 6.282 31.791 1.00 92.62 89 ALA A N 1
ATOM 704 C CA . ALA A 1 89 ? -10.161 6.575 32.739 1.00 92.62 89 ALA A CA 1
ATOM 705 C C . ALA A 1 89 ? -9.049 5.513 32.715 1.00 92.62 89 ALA A C 1
ATOM 707 O O . ALA A 1 89 ? -7.877 5.847 32.891 1.00 92.62 89 ALA A O 1
ATOM 708 N N . ALA A 1 90 ? -9.406 4.254 32.451 1.00 92.38 90 ALA A N 1
ATOM 709 C CA . ALA A 1 90 ? -8.463 3.144 32.383 1.00 92.38 90 ALA A CA 1
ATOM 710 C C . ALA A 1 90 ? -7.741 3.072 31.029 1.00 92.38 90 ALA A C 1
ATOM 712 O O . ALA A 1 90 ? -6.544 2.802 30.984 1.00 92.38 90 ALA A O 1
ATOM 713 N N . LEU A 1 91 ? -8.436 3.382 29.929 1.00 92.31 91 LEU A N 1
ATOM 714 C CA . LEU A 1 91 ? -7.871 3.345 28.575 1.00 92.31 91 LEU A CA 1
ATOM 715 C C . LEU A 1 91 ? -6.977 4.546 28.243 1.00 92.31 91 LEU A C 1
ATOM 717 O O . LEU A 1 91 ? -6.030 4.405 27.467 1.00 92.31 91 LEU A O 1
ATOM 721 N N . ALA A 1 92 ? -7.249 5.730 28.802 1.00 91.31 92 ALA A N 1
ATOM 722 C CA . ALA A 1 92 ? -6.478 6.931 28.474 1.00 91.31 92 ALA A CA 1
ATOM 723 C C . ALA A 1 92 ? -4.963 6.786 28.760 1.00 91.31 92 ALA A C 1
ATOM 725 O O . ALA A 1 92 ? -4.171 7.103 27.866 1.00 91.31 92 ALA A O 1
ATOM 726 N N . PRO A 1 93 ? -4.525 6.255 29.923 1.00 89.62 93 PRO A N 1
ATOM 727 C CA . PRO A 1 93 ? -3.116 5.957 30.170 1.00 89.62 93 PRO A CA 1
ATOM 728 C C . PRO A 1 93 ? -2.534 4.949 29.175 1.00 89.62 93 PRO A C 1
ATOM 730 O O . PRO A 1 93 ? -1.427 5.171 28.684 1.00 89.62 93 PRO A O 1
ATOM 733 N N . CYS A 1 94 ? -3.282 3.894 28.831 1.00 89.19 94 CYS A N 1
ATOM 734 C CA . CYS A 1 94 ? -2.824 2.852 27.911 1.00 89.19 94 CYS A CA 1
ATOM 735 C C . CYS A 1 94 ? -2.483 3.410 26.525 1.00 89.19 94 CYS A C 1
ATOM 737 O O . CYS A 1 94 ? -1.454 3.071 25.946 1.00 89.19 94 CYS A O 1
ATOM 739 N N . LEU A 1 95 ? -3.311 4.320 26.007 1.00 87.44 95 LEU A N 1
ATOM 740 C CA . LEU A 1 95 ? -3.055 4.964 24.716 1.00 87.44 95 LEU A CA 1
ATOM 741 C C . LEU A 1 95 ? -1.936 6.009 24.787 1.00 87.44 95 LEU A C 1
ATOM 743 O O . LEU A 1 95 ? -1.174 6.162 23.835 1.00 87.44 95 LEU A O 1
ATOM 747 N N . SER A 1 96 ? -1.806 6.713 25.915 1.00 86.50 96 SER A N 1
ATOM 748 C CA . SER A 1 96 ? -0.825 7.798 26.072 1.00 86.50 96 SER A CA 1
ATOM 749 C C . SER A 1 96 ? 0.639 7.344 26.010 1.00 86.50 96 SER A C 1
ATOM 751 O O . SER A 1 96 ? 1.515 8.152 25.715 1.00 86.50 96 SER A O 1
ATOM 753 N N . ILE A 1 97 ? 0.904 6.056 26.250 1.00 84.81 97 ILE A N 1
ATOM 754 C CA . ILE A 1 97 ? 2.256 5.470 26.232 1.00 84.81 97 ILE A CA 1
ATOM 755 C C . ILE A 1 97 ? 2.852 5.456 24.826 1.00 84.81 97 ILE A C 1
ATOM 757 O O . ILE A 1 97 ? 4.070 5.499 24.655 1.00 84.81 97 ILE A O 1
ATOM 761 N N . PHE A 1 98 ? 2.009 5.404 23.799 1.00 81.12 98 PHE A N 1
ATOM 762 C CA . PHE A 1 98 ? 2.476 5.351 22.427 1.00 81.12 98 PHE A CA 1
ATOM 763 C C . PHE A 1 98 ? 2.846 6.758 21.962 1.00 81.12 98 PHE A C 1
ATOM 765 O O . PHE A 1 98 ? 1.977 7.548 21.631 1.00 81.12 98 PHE A O 1
ATOM 772 N N . ALA A 1 99 ? 4.137 7.085 21.905 1.00 76.88 99 ALA A N 1
ATOM 773 C CA . ALA A 1 99 ? 4.585 8.407 21.450 1.00 76.88 99 ALA A CA 1
ATOM 774 C C . ALA A 1 99 ? 4.247 8.698 19.970 1.00 76.88 99 ALA A C 1
ATOM 776 O O . ALA A 1 99 ? 4.122 9.855 19.575 1.00 76.88 99 ALA A O 1
ATOM 777 N N . SER A 1 100 ? 4.109 7.649 19.154 1.00 81.44 100 SER A N 1
ATOM 778 C CA . SER A 1 100 ? 3.837 7.752 17.717 1.00 81.44 100 SER A CA 1
ATOM 779 C C . SER A 1 100 ? 2.333 7.909 17.441 1.00 81.44 100 SER A C 1
ATOM 781 O O . SER A 1 100 ? 1.558 7.058 17.896 1.00 81.44 100 SER A O 1
ATOM 783 N N . PRO A 1 101 ? 1.922 8.936 16.667 1.00 79.62 101 PRO A N 1
ATOM 784 C CA . PRO A 1 101 ? 0.537 9.115 16.241 1.00 79.62 101 PRO A CA 1
ATOM 785 C C . PRO A 1 101 ? -0.037 7.890 15.523 1.00 79.62 101 PRO A C 1
ATOM 787 O O . PRO A 1 101 ? -1.113 7.431 15.895 1.00 79.62 101 PRO A O 1
ATOM 790 N N . ASP A 1 102 ? 0.698 7.292 14.583 1.00 74.62 102 ASP A N 1
ATOM 791 C CA . ASP A 1 102 ? 0.257 6.082 13.883 1.00 74.62 102 ASP A CA 1
ATOM 792 C C . ASP A 1 102 ? -0.196 4.965 14.837 1.00 74.62 102 ASP A C 1
ATOM 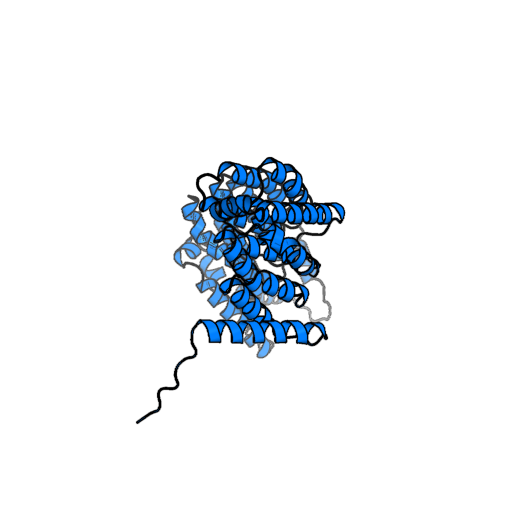794 O O . ASP A 1 102 ? -1.300 4.428 14.732 1.00 74.62 102 ASP A O 1
ATOM 798 N N . LYS A 1 103 ? 0.639 4.657 15.837 1.00 82.44 103 LYS A N 1
ATOM 799 C CA . LYS A 1 103 ? 0.354 3.590 16.805 1.00 82.44 103 LYS A CA 1
ATOM 800 C C . LYS A 1 103 ? -0.904 3.891 17.615 1.00 82.44 103 LYS A C 1
ATOM 802 O O . LYS A 1 103 ? -1.728 3.000 17.805 1.00 82.44 103 LYS A O 1
ATOM 807 N N . GLN A 1 104 ? -1.069 5.136 18.069 1.00 85.75 104 GLN A N 1
ATOM 808 C CA . GLN A 1 104 ? -2.276 5.551 18.790 1.00 85.75 104 GLN A CA 1
ATOM 809 C C . GLN A 1 104 ? -3.524 5.414 17.909 1.00 85.75 104 GLN A C 1
ATOM 811 O O . GLN A 1 104 ? -4.531 4.873 18.354 1.00 85.75 104 GLN A O 1
ATOM 816 N N . MET A 1 105 ? -3.451 5.839 16.649 1.00 81.88 105 MET A N 1
ATOM 817 C CA . MET A 1 105 ? -4.581 5.802 15.715 1.00 81.88 105 MET A CA 1
ATOM 818 C C . MET A 1 105 ? -4.976 4.380 15.359 1.00 81.88 105 MET A C 1
ATOM 820 O O . MET A 1 105 ? -6.159 4.060 15.324 1.00 81.88 105 MET A O 1
ATOM 824 N N . ARG A 1 106 ? -3.997 3.496 15.166 1.00 81.62 106 ARG A N 1
ATOM 825 C CA . ARG A 1 106 ? -4.252 2.076 14.929 1.00 81.62 106 ARG A CA 1
ATOM 826 C C . ARG A 1 106 ? -4.956 1.419 16.113 1.00 81.62 106 ARG A C 1
ATOM 828 O O . ARG A 1 106 ? -5.898 0.656 15.917 1.00 81.62 106 ARG A O 1
ATOM 835 N N . LEU A 1 107 ? -4.534 1.733 17.337 1.00 86.31 107 LEU A N 1
ATOM 836 C CA . LEU A 1 107 ? -5.174 1.248 18.562 1.00 86.31 107 LEU A CA 1
ATOM 837 C C . LEU A 1 107 ? -6.605 1.783 18.709 1.00 86.31 107 LEU A C 1
ATOM 839 O O . LEU A 1 107 ? -7.517 1.012 19.003 1.00 86.31 107 LEU A O 1
ATOM 843 N N . LEU A 1 108 ? -6.811 3.075 18.440 1.00 87.50 108 LEU A N 1
ATOM 844 C CA . LEU A 1 108 ? -8.136 3.699 18.394 1.00 87.50 108 LEU A CA 1
ATOM 845 C C . LEU A 1 108 ? -9.031 3.056 17.320 1.00 87.50 108 LEU A C 1
ATOM 847 O O . LEU A 1 108 ? -10.201 2.790 17.580 1.00 87.50 108 LEU A O 1
ATOM 851 N N . GLY A 1 109 ? -8.472 2.732 16.153 1.00 80.56 109 GLY A N 1
ATOM 852 C CA . GLY A 1 109 ? -9.156 2.001 15.088 1.00 80.56 109 GLY A CA 1
ATOM 853 C C . GLY A 1 109 ? -9.553 0.587 15.504 1.00 80.56 109 GLY A C 1
ATOM 854 O O . GLY A 1 109 ? -10.681 0.181 15.254 1.00 80.56 109 GLY A O 1
ATOM 855 N N . CYS A 1 110 ? -8.680 -0.148 16.201 1.00 85.75 110 CYS A N 1
ATOM 856 C CA . CYS A 1 110 ? -9.008 -1.480 16.727 1.00 85.75 110 CYS A CA 1
ATOM 857 C C . CYS A 1 110 ? -10.144 -1.430 17.758 1.00 85.75 110 CYS A C 1
ATOM 859 O O . CYS A 1 110 ? -11.019 -2.295 17.751 1.00 85.75 110 CYS A O 1
ATOM 861 N N . LEU A 1 111 ? -10.137 -0.407 18.622 1.00 87.19 111 LEU A N 1
ATOM 862 C CA . LEU A 1 111 ? -11.196 -0.169 19.599 1.00 87.19 111 LEU A CA 1
ATOM 863 C C . LEU A 1 111 ? -12.539 0.118 18.907 1.00 87.19 111 LEU A C 1
ATOM 865 O O . LEU A 1 111 ? -13.538 -0.500 19.252 1.00 87.19 111 LEU A O 1
ATOM 869 N N . LEU A 1 112 ? -12.561 1.003 17.904 1.00 83.69 112 LEU A N 1
ATOM 870 C CA . LEU A 1 112 ? -13.788 1.340 17.172 1.00 83.69 112 LEU A CA 1
ATOM 871 C C . LEU A 1 112 ? -14.311 0.204 16.294 1.00 83.69 112 LEU A C 1
ATOM 873 O O . LEU A 1 112 ? -15.513 -0.029 16.242 1.00 83.69 112 LEU A O 1
ATOM 877 N N . ALA A 1 113 ? -13.417 -0.489 15.591 1.00 80.06 113 ALA A N 1
ATOM 878 C CA . ALA A 1 113 ? -13.787 -1.546 14.658 1.00 80.06 113 ALA A CA 1
ATOM 879 C C . ALA A 1 113 ? -14.243 -2.827 15.362 1.00 80.06 113 ALA A C 1
ATOM 881 O O . ALA A 1 113 ? -14.731 -3.733 14.690 1.00 80.06 113 ALA A O 1
ATOM 882 N N . ALA A 1 114 ? -14.002 -2.946 16.677 1.00 81.81 114 ALA A N 1
ATOM 883 C CA . ALA A 1 114 ? -14.127 -4.203 17.415 1.00 81.81 114 ALA A CA 1
ATOM 884 C C . ALA A 1 114 ? -13.371 -5.365 16.737 1.00 81.81 114 ALA A C 1
ATOM 886 O O . ALA A 1 114 ? -13.748 -6.531 16.826 1.00 81.81 114 ALA A O 1
ATOM 887 N N . SER A 1 115 ? -12.285 -5.037 16.036 1.00 74.69 115 SER A N 1
ATOM 888 C CA . SER A 1 115 ? -11.517 -5.964 15.214 1.00 74.69 115 SER A CA 1
ATOM 889 C C . SER A 1 115 ? -10.035 -5.655 15.326 1.00 74.69 115 SER A C 1
ATOM 891 O O . SER A 1 115 ? -9.620 -4.498 15.399 1.00 74.69 115 SER A O 1
ATOM 893 N N . THR A 1 116 ? -9.215 -6.700 15.274 1.00 64.81 116 THR A N 1
ATOM 894 C CA . THR A 1 116 ? -7.754 -6.579 15.221 1.00 64.81 116 THR A CA 1
ATOM 895 C C . THR A 1 116 ? -7.259 -5.961 13.914 1.00 64.81 116 THR A C 1
ATOM 897 O O . THR A 1 116 ? -6.135 -5.460 13.870 1.00 64.81 116 THR A O 1
ATOM 900 N N . THR A 1 117 ? -8.082 -5.979 12.859 1.00 64.81 117 THR A N 1
ATOM 901 C CA . THR A 1 117 ? -7.781 -5.330 11.575 1.00 64.81 117 THR A CA 1
ATOM 902 C C . THR A 1 117 ? -7.983 -3.818 11.626 1.00 64.81 117 THR A C 1
ATOM 904 O O . THR A 1 117 ? -7.391 -3.110 10.818 1.00 64.81 117 THR A O 1
ATOM 907 N N . GLY A 1 118 ? -8.788 -3.310 12.570 1.00 60.69 118 GLY A N 1
ATOM 908 C CA . GLY A 1 118 ? -9.089 -1.881 12.696 1.00 60.69 118 GLY A CA 1
ATOM 909 C C . GLY A 1 118 ? -9.981 -1.310 11.586 1.00 60.69 118 GLY A C 1
ATOM 910 O O . GLY A 1 118 ? -10.090 -0.094 11.465 1.00 60.69 118 GLY A O 1
ATOM 911 N N . THR A 1 119 ? -10.614 -2.157 10.770 1.00 66.94 119 THR A N 1
ATOM 912 C CA . THR A 1 119 ? -11.517 -1.726 9.693 1.00 66.94 119 THR A CA 1
ATOM 913 C C . THR A 1 119 ? -12.860 -1.288 10.270 1.00 66.94 119 THR A C 1
ATOM 915 O O . THR A 1 119 ? -13.687 -2.127 10.626 1.00 66.94 119 THR A O 1
ATOM 918 N N . VAL A 1 120 ? -13.069 0.023 10.386 1.00 67.88 120 VAL A N 1
ATOM 919 C CA . VAL A 1 120 ? -14.308 0.591 10.928 1.00 67.88 120 VAL A CA 1
ATOM 920 C C . VAL A 1 120 ? -15.390 0.634 9.853 1.00 67.88 120 VAL A C 1
ATOM 922 O O . VAL A 1 120 ? -15.186 1.169 8.767 1.00 67.88 120 VAL A O 1
ATOM 925 N N . THR A 1 121 ? -16.563 0.092 10.173 1.00 70.25 121 THR A N 1
ATOM 926 C CA . THR A 1 121 ? -17.763 0.194 9.334 1.00 70.25 121 THR A CA 1
ATOM 927 C C . THR A 1 121 ? -18.671 1.322 9.831 1.00 70.25 121 THR A C 1
ATOM 929 O O . THR A 1 121 ? -18.649 1.692 11.011 1.00 70.25 121 THR A O 1
ATOM 932 N N . ARG A 1 122 ? -19.542 1.850 8.962 1.00 68.62 122 ARG A N 1
ATOM 933 C CA . ARG A 1 122 ? -20.569 2.822 9.386 1.00 68.62 122 ARG A CA 1
ATOM 934 C C . ARG A 1 122 ? -21.491 2.266 10.471 1.00 68.62 122 ARG A C 1
ATOM 936 O O . ARG A 1 122 ? -21.862 2.997 11.385 1.00 68.62 122 ARG A O 1
ATOM 943 N N . GLN A 1 123 ? -21.807 0.972 10.412 1.00 75.50 123 GLN A N 1
ATOM 944 C CA . GLN A 1 123 ? -22.618 0.307 11.430 1.00 75.50 123 GLN A CA 1
ATOM 945 C C . GLN A 1 123 ? -21.926 0.345 12.798 1.00 75.50 123 GLN A C 1
ATOM 947 O O . GLN A 1 123 ? -22.514 0.836 13.762 1.00 75.50 123 GLN A O 1
ATOM 952 N N . THR A 1 124 ? -20.653 -0.061 12.867 1.00 76.94 124 THR A N 1
ATOM 953 C CA . THR A 1 124 ? -19.868 0.019 14.113 1.00 76.94 124 THR A CA 1
ATOM 954 C C . THR A 1 124 ? -19.761 1.453 14.632 1.00 76.94 124 THR A C 1
ATOM 956 O O . THR A 1 124 ? -19.781 1.676 15.839 1.00 76.94 124 THR A O 1
ATOM 959 N N . MET A 1 125 ? -19.737 2.447 13.736 1.00 73.62 125 MET A N 1
ATOM 960 C CA . MET A 1 125 ? -19.736 3.857 14.124 1.00 73.62 125 MET A CA 1
ATOM 961 C C . MET A 1 125 ? -21.043 4.326 14.739 1.00 73.62 125 MET A C 1
ATOM 963 O O . MET A 1 125 ? -21.003 5.014 15.759 1.00 73.62 125 MET A O 1
ATOM 967 N N . SER A 1 126 ? -22.177 3.956 14.140 1.00 77.06 126 SER A N 1
ATOM 968 C CA . SER A 1 126 ? -23.501 4.292 14.671 1.00 77.06 126 SER A CA 1
ATOM 969 C C . SER A 1 126 ? -23.717 3.702 16.067 1.00 77.06 126 SER A C 1
ATOM 971 O O . SER A 1 126 ? -24.057 4.430 16.992 1.00 77.06 126 SER A O 1
ATOM 973 N N . GLN A 1 127 ? -23.363 2.430 16.263 1.00 81.06 127 GLN A N 1
ATOM 974 C CA . GLN A 1 127 ? -23.413 1.763 17.568 1.00 81.06 127 GLN A CA 1
ATOM 975 C C . GLN A 1 127 ? -22.417 2.379 18.570 1.00 81.06 127 GLN A C 1
ATOM 977 O O . GLN A 1 127 ? -22.706 2.567 19.752 1.00 81.06 127 GLN A O 1
ATOM 982 N N . GLY A 1 128 ? -21.227 2.761 18.100 1.00 81.62 128 GLY A N 1
ATOM 983 C CA . GLY A 1 128 ? -20.229 3.446 18.918 1.00 81.62 128 GLY A CA 1
ATOM 984 C C . GLY A 1 128 ? -20.642 4.862 19.341 1.00 81.62 128 GLY A C 1
ATOM 985 O O . GLY A 1 128 ? -20.161 5.355 20.364 1.00 81.62 128 GLY A O 1
ATOM 986 N N . LEU A 1 129 ? -21.518 5.533 18.584 1.00 82.94 129 LEU A N 1
ATOM 987 C CA . LEU A 1 129 ? -22.060 6.844 18.953 1.00 82.94 129 LEU A CA 1
ATOM 988 C C . LEU A 1 129 ? -23.015 6.729 20.142 1.00 82.94 129 LEU A C 1
ATOM 990 O O . LEU A 1 129 ? -22.890 7.517 21.076 1.00 82.94 129 LEU A O 1
ATOM 994 N N . GLU A 1 130 ? -23.886 5.717 20.155 1.00 85.38 130 GLU A N 1
ATOM 995 C CA . GLU A 1 130 ? -24.827 5.464 21.258 1.00 85.38 130 GLU A CA 1
ATOM 996 C C . GLU A 1 130 ? -24.103 5.198 22.587 1.00 85.38 130 GLU A C 1
ATOM 998 O O . GLU A 1 130 ? -24.497 5.707 23.635 1.00 85.38 130 GLU A O 1
ATOM 1003 N N . SER A 1 131 ? -22.983 4.469 22.547 1.00 86.62 131 SER A N 1
ATOM 1004 C CA . SER A 1 131 ? -22.161 4.197 23.738 1.00 86.62 131 SER A CA 1
ATOM 1005 C C . SER A 1 131 ? -21.255 5.365 24.161 1.00 86.62 131 SER A C 1
ATOM 1007 O O . SER A 1 131 ? -20.673 5.328 25.250 1.00 86.62 131 SER A O 1
ATOM 1009 N N . GLY A 1 132 ? -21.098 6.396 23.321 1.00 88.12 132 GLY A N 1
ATOM 1010 C CA . GLY A 1 132 ? -20.148 7.500 23.511 1.00 88.12 132 GLY A CA 1
ATOM 1011 C C . GLY A 1 132 ? -18.688 7.159 23.167 1.00 88.12 132 GLY A C 1
ATOM 1012 O O . GLY A 1 132 ? -17.802 8.005 23.330 1.00 88.12 132 GLY A O 1
ATOM 1013 N N . MET A 1 133 ? -18.416 5.946 22.674 1.00 90.19 133 MET A N 1
ATOM 1014 C CA . MET A 1 133 ? -17.081 5.507 22.256 1.00 90.19 133 MET A CA 1
ATOM 1015 C C . MET A 1 133 ? -16.583 6.297 21.044 1.00 90.19 133 MET A C 1
ATOM 1017 O O . MET A 1 133 ? -15.481 6.849 21.082 1.00 90.19 133 MET A O 1
ATOM 1021 N N . SER A 1 134 ? -17.411 6.425 20.003 1.00 86.19 134 SER A N 1
ATOM 1022 C CA . SER A 1 134 ? -17.059 7.149 18.775 1.00 86.19 134 SER A CA 1
ATOM 1023 C C . SER A 1 134 ? -16.698 8.606 19.063 1.00 86.19 134 SER A C 1
ATOM 1025 O O . SER A 1 134 ? -15.672 9.092 18.593 1.00 86.19 134 SER A O 1
ATOM 1027 N N . ALA A 1 135 ? -17.478 9.290 19.907 1.00 87.19 135 ALA A N 1
ATOM 1028 C CA . ALA A 1 135 ? -17.228 10.685 20.274 1.00 87.19 135 ALA A CA 1
ATOM 1029 C C . ALA A 1 135 ? -15.881 10.872 20.996 1.00 87.19 135 ALA A C 1
ATOM 1031 O O . ALA A 1 135 ? -15.119 11.788 20.676 1.00 87.19 135 ALA A O 1
ATOM 1032 N N . TRP A 1 136 ? -15.552 9.986 21.941 1.00 90.31 136 TRP A N 1
ATOM 1033 C CA . TRP A 1 136 ? -14.272 10.049 22.647 1.00 90.31 136 TRP A CA 1
ATOM 1034 C C . TRP A 1 136 ? -13.089 9.749 21.728 1.00 90.31 136 TRP A C 1
ATOM 1036 O O . TRP A 1 136 ? -12.080 10.455 21.784 1.00 90.31 136 TRP A O 1
ATOM 1046 N N . VAL A 1 137 ? -13.209 8.738 20.862 1.00 87.94 137 VAL A N 1
ATOM 1047 C CA . VAL A 1 137 ? -12.151 8.411 19.900 1.00 87.94 137 VAL A CA 1
ATOM 1048 C C . VAL A 1 137 ? -11.918 9.588 18.960 1.00 87.94 137 VAL A C 1
ATOM 1050 O O . VAL A 1 137 ? -10.780 10.030 18.833 1.00 87.94 137 VAL A O 1
ATOM 1053 N N . LEU A 1 138 ? -12.977 10.171 18.395 1.00 84.69 138 LEU A N 1
ATOM 1054 C CA . LEU A 1 138 ? -12.873 11.357 17.544 1.00 84.69 138 LEU A CA 1
ATOM 1055 C C . LEU A 1 138 ? -12.183 12.527 18.255 1.00 84.69 138 LEU A C 1
ATOM 1057 O O . LEU A 1 138 ? -11.305 13.155 17.675 1.00 84.69 138 LEU A O 1
ATOM 1061 N N . SER A 1 139 ? -12.497 12.778 19.529 1.00 88.69 139 SER A N 1
ATOM 1062 C CA . SER A 1 139 ? -11.814 13.812 20.318 1.00 88.69 139 SER A CA 1
ATOM 1063 C C . SER A 1 139 ? -10.316 13.527 20.500 1.00 88.69 139 SER A C 1
ATOM 1065 O O . SER A 1 139 ? -9.488 14.442 20.460 1.00 88.69 139 SER A O 1
ATOM 1067 N N . ARG A 1 140 ? -9.922 12.261 20.690 1.00 88.81 140 ARG A N 1
ATOM 1068 C CA . ARG A 1 140 ? -8.502 11.882 20.774 1.00 88.81 140 ARG A CA 1
ATOM 1069 C C . ARG A 1 140 ? -7.787 12.091 19.447 1.00 88.81 140 ARG A C 1
ATOM 1071 O O . ARG A 1 140 ? -6.707 12.678 19.447 1.00 88.81 140 ARG A O 1
ATOM 1078 N N . ILE A 1 141 ? -8.416 11.687 18.351 1.00 84.88 141 ILE A N 1
ATOM 1079 C CA . ILE A 1 141 ? -7.917 11.891 16.993 1.00 84.88 141 ILE A CA 1
ATOM 1080 C C . ILE A 1 141 ? -7.763 13.396 16.696 1.00 84.88 141 ILE A C 1
ATOM 1082 O O . ILE A 1 141 ? -6.686 13.819 16.278 1.00 84.88 141 ILE A O 1
ATOM 1086 N N . ASP A 1 142 ? -8.773 14.222 17.000 1.00 85.62 142 ASP A N 1
ATOM 1087 C CA . ASP A 1 142 ? -8.738 15.687 16.829 1.00 85.62 142 ASP A CA 1
ATOM 1088 C C . ASP A 1 142 ? -7.519 16.290 17.558 1.00 85.62 142 ASP A C 1
ATOM 1090 O O . ASP A 1 142 ? -6.710 17.021 16.979 1.00 85.62 142 ASP A O 1
ATOM 1094 N N . ASN A 1 143 ? -7.324 15.917 18.827 1.00 85.88 143 ASN A N 1
ATOM 1095 C CA . ASN A 1 143 ? -6.194 16.379 19.635 1.00 85.88 143 ASN A CA 1
ATOM 1096 C C . ASN A 1 143 ? -4.835 15.953 19.068 1.00 85.88 143 ASN A C 1
ATOM 1098 O O . ASN A 1 143 ? -3.855 16.694 19.176 1.00 85.88 143 ASN A O 1
ATOM 1102 N N . MET A 1 144 ? -4.748 14.755 18.493 1.00 84.38 144 MET A N 1
ATOM 1103 C CA . MET A 1 144 ? -3.526 14.278 17.857 1.00 84.38 144 MET A CA 1
ATOM 1104 C C . MET A 1 144 ? -3.219 15.056 16.584 1.00 84.38 144 MET A C 1
ATOM 1106 O O . MET A 1 144 ? -2.082 15.497 16.409 1.00 84.38 144 MET A O 1
ATOM 1110 N N . TRP A 1 145 ? -4.220 15.287 15.735 1.00 81.25 145 TRP A N 1
ATOM 1111 C CA . TRP A 1 145 ? -4.041 16.047 14.502 1.00 81.25 145 TRP A CA 1
ATOM 1112 C C . TRP A 1 145 ? -3.588 17.470 14.757 1.00 81.25 145 TRP A C 1
ATOM 1114 O O . TRP A 1 145 ? -2.665 17.941 14.097 1.00 81.25 145 TRP A O 1
ATOM 1124 N N . MET A 1 146 ? -4.148 18.124 15.772 1.00 83.44 146 MET A N 1
ATOM 1125 C CA . MET A 1 146 ? -3.705 19.459 16.171 1.00 83.44 146 MET A CA 1
ATOM 1126 C C . MET A 1 146 ? -2.228 19.474 16.603 1.00 83.44 146 MET A C 1
ATOM 1128 O O . MET A 1 146 ? -1.496 20.419 16.297 1.00 83.44 146 MET A O 1
ATOM 1132 N N . ARG A 1 147 ? -1.738 18.413 17.259 1.00 82.56 147 ARG A N 1
ATOM 1133 C CA . ARG A 1 147 ? -0.311 18.278 17.617 1.00 82.56 147 ARG A CA 1
ATOM 1134 C C . ARG A 1 147 ? 0.577 18.027 16.403 1.00 82.56 147 ARG A C 1
ATOM 1136 O O . ARG A 1 147 ? 1.643 18.625 16.308 1.00 82.56 147 ARG A O 1
ATOM 1143 N N . VAL A 1 148 ? 0.148 17.165 15.483 1.00 79.12 148 VAL A N 1
ATOM 1144 C CA . VAL A 1 148 ? 0.865 16.912 14.222 1.00 79.12 148 VAL A CA 1
ATOM 1145 C C . VAL A 1 148 ? 0.958 18.202 13.403 1.00 79.12 148 VAL A C 1
ATOM 1147 O O . VAL A 1 148 ? 2.044 18.575 12.964 1.00 79.12 148 VAL A O 1
ATOM 1150 N N . ALA A 1 149 ? -0.154 18.933 13.290 1.00 77.50 149 ALA A N 1
ATOM 1151 C CA . ALA A 1 149 ? -0.251 20.189 12.551 1.00 77.50 149 ALA A CA 1
ATOM 1152 C C . ALA A 1 149 ? 0.626 21.306 13.126 1.00 77.50 149 ALA A C 1
ATOM 1154 O O . ALA A 1 149 ? 1.185 22.090 12.359 1.00 77.50 149 ALA A O 1
ATOM 1155 N N . SER A 1 150 ? 0.728 21.395 14.455 1.00 80.75 150 SER A N 1
ATOM 1156 C CA . SER A 1 150 ? 1.511 22.428 15.150 1.00 80.75 150 SER A CA 1
ATOM 1157 C C . SER A 1 150 ? 3.007 22.134 15.190 1.00 80.75 150 SER A C 1
ATOM 1159 O O . SER A 1 150 ? 3.806 23.064 15.220 1.00 80.75 150 SER A O 1
ATOM 1161 N N . ARG A 1 151 ? 3.400 20.857 15.183 1.00 78.19 151 ARG A N 1
ATOM 1162 C CA . ARG A 1 151 ? 4.807 20.438 15.286 1.00 78.19 151 ARG A CA 1
ATOM 1163 C C . ARG A 1 151 ? 5.468 20.148 13.940 1.00 78.19 151 ARG A C 1
ATOM 1165 O O . ARG A 1 151 ? 6.613 19.710 13.933 1.00 78.19 151 ARG A O 1
ATOM 1172 N N . SER A 1 152 ? 4.758 20.354 12.828 1.00 70.00 152 SER A N 1
ATOM 1173 C CA . SER A 1 152 ? 5.235 20.031 11.474 1.00 70.00 152 SER A CA 1
ATOM 1174 C C . SER A 1 152 ? 5.789 18.604 11.370 1.00 70.00 152 SER A C 1
ATOM 1176 O O . SER A 1 152 ? 6.787 18.366 10.695 1.00 70.00 152 SER A O 1
ATOM 1178 N N . ILE A 1 153 ? 5.164 17.655 12.075 1.00 73.56 153 ILE A N 1
ATOM 1179 C CA . ILE A 1 153 ? 5.609 16.258 12.069 1.00 73.56 153 ILE A CA 1
ATOM 1180 C C . ILE A 1 153 ? 5.347 15.691 10.676 1.00 73.56 153 ILE A C 1
ATOM 1182 O O . ILE A 1 153 ? 4.220 15.755 10.186 1.00 73.56 153 ILE A O 1
ATOM 1186 N N . GLU A 1 154 ? 6.382 15.140 10.044 1.00 69.75 154 GLU A N 1
ATOM 1187 C CA . GLU A 1 154 ? 6.240 14.458 8.762 1.00 69.75 154 GLU A CA 1
ATOM 1188 C C . GLU A 1 154 ? 5.384 13.202 8.905 1.00 69.75 154 GLU A C 1
ATOM 1190 O O . GLU A 1 154 ? 5.675 12.328 9.722 1.00 69.75 154 GLU A O 1
ATOM 1195 N N . LEU A 1 155 ? 4.326 13.114 8.095 1.00 73.00 155 LEU A N 1
ATOM 1196 C CA . LEU A 1 155 ? 3.525 11.902 7.990 1.00 73.00 155 LEU A CA 1
ATOM 1197 C C . LEU A 1 155 ? 4.307 10.848 7.206 1.00 73.00 155 LEU A C 1
ATOM 1199 O O . LEU A 1 155 ? 4.711 11.061 6.057 1.00 73.00 155 LEU A O 1
ATOM 1203 N N . GLY A 1 156 ? 4.529 9.711 7.856 1.00 71.81 156 GLY A N 1
ATOM 1204 C CA . GLY A 1 156 ? 5.130 8.534 7.260 1.00 71.81 156 GLY A CA 1
ATOM 1205 C C . GLY A 1 156 ? 4.075 7.665 6.588 1.00 71.81 156 GLY A C 1
ATOM 1206 O O . GLY A 1 156 ? 2.869 7.837 6.754 1.00 71.81 156 GLY A O 1
ATOM 1207 N N . SER A 1 157 ? 4.514 6.658 5.834 1.00 70.06 157 SER A N 1
ATOM 1208 C CA . SER A 1 157 ? 3.557 5.737 5.214 1.00 70.06 157 SER A CA 1
ATOM 1209 C C . SER A 1 157 ? 2.780 4.885 6.213 1.00 70.06 157 SER A C 1
ATOM 1211 O O . SER A 1 157 ? 1.768 4.304 5.839 1.00 70.06 157 SER A O 1
ATOM 1213 N N . SER A 1 158 ? 3.292 4.730 7.435 1.00 69.12 158 SER A N 1
ATOM 1214 C CA . SER A 1 158 ? 2.583 4.039 8.507 1.00 69.12 158 SER A CA 1
ATOM 1215 C C . SER A 1 158 ? 1.264 4.751 8.811 1.00 69.12 158 SER A C 1
ATOM 1217 O O . SER A 1 158 ? 0.232 4.091 8.847 1.00 69.12 158 SER A O 1
ATOM 1219 N N . ASP A 1 159 ? 1.271 6.092 8.822 1.00 71.06 159 ASP A N 1
ATOM 1220 C CA . ASP A 1 159 ? 0.121 6.939 9.162 1.00 71.06 159 ASP A CA 1
ATOM 1221 C C . ASP A 1 159 ? -1.035 6.877 8.142 1.00 71.06 159 ASP A C 1
ATOM 1223 O O . ASP A 1 159 ? -2.099 7.452 8.367 1.00 71.06 159 ASP A O 1
ATOM 1227 N N . VAL A 1 160 ? -0.876 6.184 7.009 1.00 75.81 160 VAL A N 1
ATOM 1228 C CA . VAL A 1 160 ? -1.937 6.064 5.994 1.00 75.81 160 VAL A CA 1
ATOM 1229 C C . VAL A 1 160 ? -3.182 5.397 6.573 1.00 75.81 160 VAL A C 1
ATOM 1231 O O . VAL A 1 160 ? -4.286 5.892 6.359 1.00 75.81 160 VAL A O 1
ATOM 1234 N N . GLY A 1 161 ? -3.014 4.319 7.347 1.00 70.00 161 GLY A N 1
ATOM 1235 C CA . GLY A 1 161 ? -4.137 3.623 7.984 1.00 70.00 161 GLY A CA 1
ATOM 1236 C C . GLY A 1 161 ? -4.849 4.496 9.021 1.00 70.00 161 GLY A C 1
ATOM 1237 O O . GLY A 1 161 ? -6.071 4.470 9.137 1.00 70.00 161 GLY A O 1
ATOM 1238 N N . ALA A 1 162 ? -4.090 5.330 9.729 1.00 67.25 162 ALA A N 1
ATOM 1239 C CA . ALA A 1 162 ? -4.621 6.306 10.667 1.00 67.25 162 ALA A CA 1
ATOM 1240 C C . ALA A 1 162 ? -5.481 7.376 9.974 1.00 67.25 162 ALA A C 1
ATOM 1242 O O . ALA A 1 162 ? -6.575 7.703 10.425 1.00 67.25 162 ALA A O 1
ATOM 1243 N N . ILE A 1 163 ? -5.010 7.916 8.853 1.00 70.44 163 ILE A N 1
ATOM 1244 C CA . ILE A 1 163 ? -5.742 8.947 8.106 1.00 70.44 163 ILE A CA 1
ATOM 1245 C C . ILE A 1 163 ? -6.972 8.355 7.443 1.00 70.44 163 ILE A C 1
ATOM 1247 O O . ILE A 1 163 ? -8.039 8.961 7.480 1.00 70.44 163 ILE A O 1
ATOM 1251 N N . ALA A 1 164 ? -6.828 7.168 6.865 1.00 72.88 164 ALA A N 1
ATOM 1252 C CA . ALA A 1 164 ? -7.923 6.376 6.335 1.00 72.88 164 ALA A CA 1
ATOM 1253 C C . ALA A 1 164 ? -9.035 6.160 7.360 1.00 72.88 164 ALA A C 1
ATOM 1255 O O . ALA A 1 164 ? -10.211 6.365 7.062 1.00 72.88 164 ALA A O 1
ATOM 1256 N N . LEU A 1 165 ? -8.654 5.819 8.592 1.00 69.50 165 LEU A N 1
ATOM 1257 C CA . LEU A 1 165 ? -9.588 5.769 9.698 1.00 69.50 165 LEU A CA 1
ATOM 1258 C C . LEU A 1 165 ? -10.287 7.129 9.840 1.00 69.50 165 LEU A C 1
ATOM 1260 O O . LEU A 1 165 ? -11.502 7.178 9.737 1.00 69.50 165 LEU A O 1
ATOM 1264 N N . CYS A 1 166 ? -9.575 8.252 9.943 1.00 68.75 166 CYS A N 1
ATOM 1265 C CA . CYS A 1 166 ? -10.216 9.576 10.028 1.00 68.75 166 CYS A CA 1
ATOM 1266 C C . CYS A 1 166 ? -11.176 9.895 8.880 1.00 68.75 166 CYS A C 1
ATOM 1268 O O . CYS A 1 166 ? -12.229 10.474 9.126 1.00 68.75 166 CYS A O 1
ATOM 1270 N N . LEU A 1 167 ? -10.839 9.506 7.650 1.00 70.50 167 LEU A N 1
ATOM 1271 C CA . LEU A 1 167 ? -11.711 9.652 6.482 1.00 70.50 167 LEU A CA 1
ATOM 1272 C C . LEU A 1 167 ? -13.030 8.902 6.648 1.00 70.50 167 LEU A C 1
ATOM 1274 O O . LEU A 1 167 ? -14.066 9.399 6.223 1.00 70.50 167 LEU A O 1
ATOM 1278 N N . SER A 1 168 ? -12.993 7.726 7.276 1.00 70.56 168 SER A N 1
ATOM 1279 C CA . SER A 1 168 ? -14.200 6.947 7.567 1.00 70.56 168 SER A CA 1
ATOM 1280 C C . SER A 1 168 ? -15.033 7.525 8.718 1.00 70.56 168 SER A C 1
ATOM 1282 O O . SER A 1 168 ? -16.229 7.253 8.798 1.00 70.56 168 SER A O 1
ATOM 1284 N N . LEU A 1 169 ? -14.415 8.311 9.611 1.00 71.06 169 LEU A N 1
ATOM 1285 C CA . LEU A 1 169 ? -15.045 8.786 10.846 1.00 71.06 169 LEU A CA 1
ATOM 1286 C C . LEU A 1 169 ? -15.548 10.233 10.782 1.00 71.06 169 LEU A C 1
ATOM 1288 O O . LEU A 1 169 ? -16.483 10.580 11.504 1.00 71.06 169 LEU A O 1
ATOM 1292 N N . TYR A 1 170 ? -14.901 11.098 10.001 1.00 73.69 170 TYR A N 1
ATOM 1293 C CA . TYR A 1 170 ? -15.223 12.521 9.956 1.00 73.69 170 TYR A CA 1
ATOM 1294 C C . TYR A 1 170 ? -16.283 12.855 8.916 1.00 73.69 170 TYR A C 1
ATOM 1296 O O . TYR A 1 170 ? -16.304 12.320 7.809 1.00 73.69 170 TYR A O 1
ATOM 1304 N N . ASP A 1 171 ? -17.125 13.828 9.264 1.00 73.38 171 ASP A N 1
ATOM 1305 C CA . ASP A 1 171 ? -17.922 14.524 8.269 1.00 73.38 171 ASP A CA 1
ATOM 1306 C C . ASP A 1 171 ? -17.032 15.348 7.322 1.00 73.38 171 ASP A C 1
ATOM 1308 O O . ASP A 1 171 ? -15.838 15.587 7.551 1.00 73.38 171 ASP A O 1
ATOM 1312 N N . LYS A 1 172 ? -17.657 15.817 6.242 1.00 69.81 172 LYS A N 1
ATOM 1313 C CA . LYS A 1 172 ? -17.001 16.614 5.207 1.00 69.81 172 LYS A CA 1
ATOM 1314 C C . LYS A 1 172 ? -16.271 17.842 5.777 1.00 69.81 172 LYS A C 1
ATOM 1316 O O . LYS A 1 172 ? -15.157 18.139 5.355 1.00 69.81 172 LYS A O 1
ATOM 1321 N N . ASN A 1 173 ? -16.883 18.555 6.720 1.00 75.94 173 ASN A N 1
ATOM 1322 C CA . ASN A 1 173 ? -16.375 19.839 7.198 1.00 75.94 173 ASN A CA 1
ATOM 1323 C C . ASN A 1 173 ? -15.127 19.653 8.068 1.00 75.94 173 ASN A C 1
ATOM 1325 O O . ASN A 1 173 ? -14.137 20.370 7.896 1.00 75.94 173 ASN A O 1
ATOM 1329 N N . LYS A 1 174 ? -15.136 18.668 8.973 1.00 75.81 174 LYS A N 1
ATOM 1330 C CA . LYS A 1 174 ? -13.967 18.337 9.801 1.00 75.81 174 LYS A CA 1
ATOM 1331 C C . LYS A 1 174 ? -12.798 17.839 8.964 1.00 75.81 174 LYS A C 1
ATOM 1333 O O . LYS A 1 174 ? -11.648 18.191 9.221 1.00 75.81 174 LYS A O 1
ATOM 1338 N N . PHE A 1 175 ? -13.088 17.057 7.933 1.00 73.38 175 PHE A N 1
ATOM 1339 C CA . PHE A 1 175 ? -12.053 16.560 7.047 1.00 73.38 175 PHE A CA 1
ATOM 1340 C C . PHE A 1 175 ? -11.349 17.691 6.270 1.00 73.38 175 PHE A C 1
ATOM 1342 O O . PHE A 1 175 ? -10.115 17.777 6.277 1.00 73.38 175 PHE A O 1
ATOM 1349 N N . ASP A 1 176 ? -12.124 18.585 5.645 1.00 76.62 176 ASP A N 1
ATOM 1350 C CA . ASP A 1 176 ? -11.596 19.703 4.853 1.00 76.62 176 ASP A CA 1
ATOM 1351 C C . ASP A 1 176 ? -10.779 20.689 5.707 1.00 76.62 176 ASP A C 1
ATOM 1353 O O . ASP A 1 176 ? -9.798 21.262 5.228 1.00 76.62 176 ASP A O 1
ATOM 1357 N N . THR A 1 177 ? -11.150 20.858 6.978 1.00 79.69 177 THR A N 1
ATOM 1358 C CA . THR A 1 177 ? -10.499 21.802 7.903 1.00 79.69 177 THR A CA 1
ATOM 1359 C C . THR A 1 177 ? -9.263 21.234 8.597 1.00 79.69 177 THR A C 1
ATOM 1361 O O . THR A 1 177 ? -8.304 21.975 8.807 1.00 79.69 177 THR A O 1
ATOM 1364 N N . LEU A 1 178 ? -9.245 19.939 8.930 1.00 76.25 178 LEU A N 1
ATOM 1365 C CA . LEU A 1 178 ? -8.155 19.332 9.702 1.00 76.25 178 LEU A CA 1
ATOM 1366 C C . LEU A 1 178 ? -7.195 18.513 8.838 1.00 76.25 178 LEU A C 1
ATOM 1368 O O . LEU A 1 178 ? -5.981 18.693 8.919 1.00 76.25 178 LEU A O 1
ATOM 1372 N N . VAL A 1 179 ? -7.716 17.624 7.991 1.00 76.44 179 VAL A N 1
ATOM 1373 C CA . VAL A 1 179 ? -6.898 16.606 7.313 1.00 76.44 179 VAL A CA 1
ATOM 1374 C C . VAL A 1 179 ? -6.365 17.106 5.972 1.00 76.44 179 VAL A C 1
ATOM 1376 O O . VAL A 1 179 ? -5.188 16.913 5.664 1.00 76.44 179 VAL A O 1
ATOM 1379 N N . SER A 1 180 ? -7.185 17.802 5.177 1.00 78.88 180 SER A N 1
ATOM 1380 C CA . SER A 1 180 ? -6.753 18.327 3.870 1.00 78.88 180 SER A CA 1
ATOM 1381 C C . SER A 1 180 ? -5.523 19.251 3.960 1.00 78.88 180 SER A C 1
ATOM 1383 O O . SER A 1 180 ? -4.572 19.041 3.198 1.00 78.88 180 SER A O 1
ATOM 1385 N N . PRO A 1 181 ? -5.452 20.227 4.892 1.00 81.56 181 PRO A N 1
ATOM 1386 C CA . PRO A 1 181 ? -4.291 21.108 5.011 1.00 81.56 181 PRO A CA 1
ATOM 1387 C C . PRO A 1 181 ? -3.026 20.354 5.420 1.00 81.56 181 PRO A C 1
ATOM 1389 O O . PRO A 1 181 ? -1.947 20.658 4.917 1.00 81.56 181 PRO A O 1
ATOM 1392 N N . LEU A 1 182 ? -3.159 19.349 6.288 1.00 77.88 182 LEU A N 1
ATOM 1393 C CA . LEU A 1 182 ? -2.051 18.490 6.695 1.00 77.88 182 LEU A CA 1
ATOM 1394 C C . LEU A 1 182 ? -1.474 17.733 5.505 1.00 77.88 182 LEU A C 1
ATOM 1396 O O . LEU A 1 182 ? -0.285 17.846 5.220 1.00 77.88 182 LEU A O 1
ATOM 1400 N N . VAL A 1 183 ? -2.316 17.033 4.743 1.00 78.94 183 VAL A N 1
ATOM 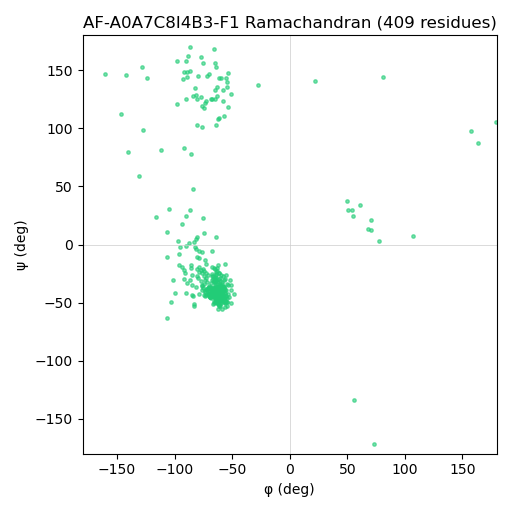1401 C CA . VAL A 1 183 ? -1.843 16.271 3.580 1.00 78.94 183 VAL A CA 1
ATOM 1402 C C . VAL A 1 183 ? -1.252 17.192 2.509 1.00 78.94 183 VAL A C 1
ATOM 1404 O O . VAL A 1 183 ? -0.241 16.855 1.889 1.00 78.94 183 VAL A O 1
ATOM 1407 N N . LYS A 1 184 ? -1.824 18.389 2.326 1.00 80.38 184 LYS A N 1
ATOM 1408 C CA . LYS A 1 184 ? -1.272 19.409 1.425 1.00 80.38 184 LYS A CA 1
ATOM 1409 C C . LYS A 1 184 ? 0.107 19.895 1.867 1.00 80.38 184 LYS A C 1
ATOM 1411 O O . LYS A 1 184 ? 0.936 20.113 0.995 1.00 80.38 184 LYS A O 1
ATOM 1416 N N . ARG A 1 185 ? 0.384 20.031 3.170 1.00 80.31 185 ARG A N 1
ATOM 1417 C CA . ARG A 1 185 ? 1.713 20.432 3.678 1.00 80.31 185 ARG A CA 1
ATOM 1418 C C . ARG A 1 185 ? 2.801 19.407 3.361 1.00 80.31 185 ARG A C 1
ATOM 1420 O O . ARG A 1 185 ? 3.940 19.795 3.129 1.00 80.31 185 ARG A O 1
ATOM 1427 N N . HIS A 1 186 ? 2.457 18.126 3.252 1.00 76.94 186 HIS A N 1
ATOM 1428 C CA . HIS A 1 186 ? 3.395 17.075 2.845 1.00 76.94 186 HIS A CA 1
ATOM 1429 C C . HIS A 1 186 ? 3.520 16.979 1.320 1.00 76.94 186 HIS A C 1
ATOM 1431 O O . HIS A 1 186 ? 3.438 15.891 0.748 1.00 76.94 186 HIS A O 1
ATOM 1437 N N . THR A 1 187 ? 3.713 18.118 0.637 1.00 69.38 187 THR A N 1
ATOM 1438 C CA . THR A 1 187 ? 3.718 18.188 -0.835 1.00 69.38 187 THR A CA 1
ATOM 1439 C C . THR A 1 187 ? 4.706 17.221 -1.480 1.00 69.38 187 THR A C 1
ATOM 1441 O O . THR A 1 187 ? 4.396 16.677 -2.540 1.00 69.38 187 THR A O 1
ATOM 1444 N N . GLN A 1 188 ? 5.841 16.987 -0.820 1.00 77.56 188 GLN A N 1
ATOM 1445 C CA . GLN A 1 188 ? 6.980 16.234 -1.339 1.00 77.56 188 GLN A CA 1
ATOM 1446 C C . GLN A 1 188 ? 6.881 14.713 -1.129 1.00 77.56 188 GLN A C 1
ATOM 1448 O O . GLN A 1 188 ? 7.528 13.960 -1.857 1.00 77.56 188 GLN A O 1
ATOM 1453 N N . ASN A 1 189 ? 6.058 14.230 -0.188 1.00 85.50 189 ASN A N 1
ATOM 1454 C CA . ASN A 1 189 ? 5.962 12.796 0.101 1.00 85.50 189 ASN A CA 1
ATOM 1455 C C . ASN A 1 189 ? 4.963 12.101 -0.840 1.00 85.50 189 ASN A C 1
ATOM 1457 O O . ASN A 1 189 ? 3.814 11.822 -0.490 1.00 85.50 189 ASN A O 1
ATOM 1461 N N . THR A 1 190 ? 5.408 11.843 -2.070 1.00 88.62 190 THR A N 1
ATOM 1462 C CA . THR A 1 190 ? 4.583 11.213 -3.113 1.00 88.62 190 THR A CA 1
ATOM 1463 C C . THR A 1 190 ? 4.116 9.816 -2.707 1.00 88.62 190 THR A C 1
ATOM 1465 O O . THR A 1 190 ? 2.945 9.498 -2.896 1.00 88.62 190 THR A O 1
ATOM 1468 N N . THR A 1 191 ? 4.982 8.998 -2.101 1.00 89.00 191 THR A N 1
ATOM 1469 C CA . THR A 1 191 ? 4.630 7.629 -1.687 1.00 89.00 191 THR A CA 1
ATOM 1470 C C . THR A 1 191 ? 3.483 7.616 -0.682 1.00 89.00 191 THR A C 1
ATOM 1472 O O . THR A 1 191 ? 2.524 6.859 -0.837 1.00 89.00 191 THR A O 1
ATOM 1475 N N . PHE A 1 192 ? 3.544 8.489 0.323 1.00 87.31 192 PHE A N 1
ATOM 1476 C CA . PHE A 1 192 ? 2.466 8.649 1.291 1.00 87.31 192 PHE A CA 1
ATOM 1477 C C . PHE A 1 192 ? 1.148 9.059 0.621 1.00 87.31 192 PHE A C 1
ATOM 1479 O O . PHE A 1 192 ? 0.120 8.425 0.860 1.00 87.31 192 PHE A O 1
ATOM 1486 N N . LYS A 1 193 ? 1.176 10.068 -0.263 1.00 88.38 193 LYS A N 1
ATOM 1487 C CA . LYS A 1 193 ? -0.025 10.533 -0.975 1.00 88.38 193 LYS A CA 1
ATOM 1488 C C . LYS A 1 193 ? -0.647 9.435 -1.828 1.00 88.38 193 LYS A C 1
ATOM 1490 O O . LYS A 1 193 ? -1.861 9.280 -1.808 1.00 88.38 193 LYS A O 1
ATOM 1495 N N . ILE A 1 194 ? 0.174 8.670 -2.545 1.00 91.12 194 ILE A N 1
ATOM 1496 C CA . ILE A 1 194 ? -0.285 7.555 -3.378 1.00 91.1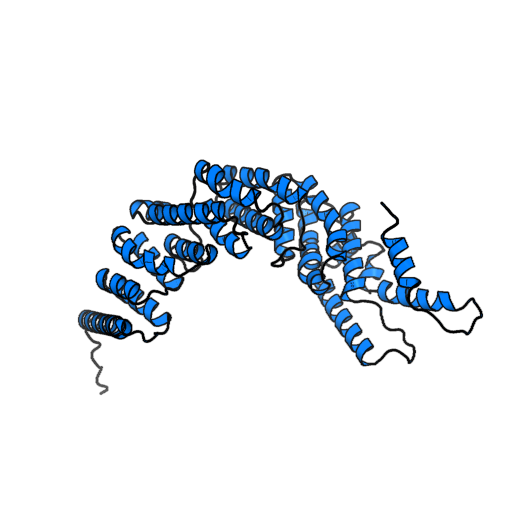2 194 ILE A CA 1
ATOM 1497 C C . ILE A 1 194 ? -0.992 6.503 -2.525 1.00 91.12 194 ILE A C 1
ATOM 1499 O O . ILE A 1 194 ? -2.128 6.142 -2.820 1.00 91.12 194 ILE A O 1
ATOM 1503 N N . ARG A 1 195 ? -0.362 6.055 -1.432 1.00 89.56 195 ARG A N 1
ATOM 1504 C CA . ARG A 1 195 ? -0.962 5.065 -0.525 1.00 89.56 195 ARG A CA 1
ATOM 1505 C C . ARG A 1 195 ? -2.268 5.564 0.082 1.00 89.56 195 ARG A C 1
ATOM 1507 O O . ARG A 1 195 ? -3.241 4.818 0.136 1.00 89.56 195 ARG A O 1
ATOM 1514 N N . LEU A 1 196 ? -2.300 6.828 0.496 1.00 86.69 196 LEU A N 1
ATOM 1515 C CA . LEU A 1 196 ? -3.502 7.453 1.028 1.00 86.69 196 LEU A CA 1
ATOM 1516 C C . LEU A 1 196 ? -4.629 7.504 -0.010 1.00 86.69 196 LEU A C 1
ATOM 1518 O O . LEU A 1 196 ? -5.758 7.129 0.293 1.00 86.69 196 LEU A O 1
ATOM 1522 N N . LEU A 1 197 ? -4.327 7.935 -1.235 1.00 89.56 197 LEU A N 1
ATOM 1523 C CA . LEU A 1 197 ? -5.306 8.021 -2.317 1.00 89.56 197 LEU A CA 1
ATOM 1524 C C . LEU A 1 197 ? -5.832 6.645 -2.735 1.00 89.56 197 LEU A C 1
ATOM 1526 O O . LEU A 1 197 ? -7.032 6.516 -2.969 1.00 89.56 197 LEU A O 1
ATOM 1530 N N . ASN A 1 198 ? -4.980 5.616 -2.759 1.00 90.44 198 ASN A N 1
ATOM 1531 C CA . ASN A 1 198 ? -5.419 4.241 -3.002 1.00 90.44 198 ASN A CA 1
ATOM 1532 C C . ASN A 1 198 ? -6.378 3.757 -1.928 1.00 90.44 198 ASN A C 1
ATOM 1534 O O . ASN A 1 198 ? -7.459 3.281 -2.252 1.00 90.44 198 ASN A O 1
ATOM 1538 N N . HIS A 1 199 ? -6.025 3.955 -0.660 1.00 84.50 199 HIS A N 1
ATOM 1539 C CA . HIS A 1 199 ? -6.873 3.515 0.438 1.00 84.50 199 HIS A CA 1
ATOM 1540 C C . HIS A 1 199 ? -8.242 4.211 0.425 1.00 84.50 199 HIS A C 1
ATOM 1542 O O . HIS A 1 199 ? -9.283 3.588 0.628 1.00 84.50 199 HIS A O 1
ATOM 1548 N N . ILE A 1 200 ? -8.258 5.517 0.151 1.00 81.38 200 ILE A N 1
ATOM 1549 C CA . ILE A 1 200 ? -9.503 6.278 0.003 1.00 81.38 200 ILE A CA 1
ATOM 1550 C C . ILE A 1 200 ? -10.346 5.712 -1.124 1.00 81.38 200 ILE A C 1
ATOM 1552 O O . ILE A 1 200 ? -11.543 5.515 -0.948 1.00 81.38 200 ILE A O 1
ATOM 1556 N N . TYR A 1 201 ? -9.734 5.435 -2.268 1.00 84.81 201 TYR A N 1
ATOM 1557 C CA . TYR A 1 201 ? -10.458 4.904 -3.408 1.00 84.81 201 TYR A CA 1
ATOM 1558 C C . TYR A 1 201 ? -11.034 3.504 -3.121 1.00 84.81 201 TYR A C 1
ATOM 1560 O O . TYR A 1 201 ? -12.214 3.264 -3.375 1.00 84.81 201 TYR A O 1
ATOM 1568 N N . GLU A 1 202 ? -10.251 2.611 -2.513 1.00 84.69 202 GLU A N 1
ATOM 1569 C CA . GLU A 1 202 ? -10.679 1.258 -2.129 1.00 84.69 202 GLU A CA 1
ATOM 1570 C C . GLU A 1 202 ? -11.835 1.281 -1.119 1.00 84.69 202 GLU A C 1
ATOM 1572 O O . GLU A 1 202 ? -12.854 0.617 -1.323 1.00 84.69 202 GLU A O 1
ATOM 1577 N N . SER A 1 203 ? -11.731 2.101 -0.064 1.00 73.44 203 SER A N 1
ATOM 1578 C CA . SER A 1 203 ? -12.805 2.238 0.933 1.00 73.44 203 SER A CA 1
ATOM 1579 C C . SER A 1 203 ? -14.126 2.705 0.309 1.00 73.44 203 SER A C 1
ATOM 1581 O O . SER A 1 203 ? -15.202 2.252 0.695 1.00 73.44 203 SER A O 1
ATOM 1583 N N . VAL A 1 204 ? -14.062 3.541 -0.726 1.00 73.69 204 VAL A N 1
ATOM 1584 C CA . VAL A 1 204 ? -15.235 4.082 -1.425 1.00 73.69 204 VAL A CA 1
ATOM 1585 C C . VAL A 1 204 ? -15.890 3.076 -2.349 1.00 73.69 204 VAL A C 1
ATOM 1587 O O . VAL A 1 204 ? -17.112 3.090 -2.500 1.00 73.69 204 VAL A O 1
ATOM 1590 N N . GLN A 1 205 ? -15.107 2.206 -2.985 1.00 76.81 205 GLN A N 1
ATOM 1591 C CA . GLN A 1 205 ? -15.683 1.164 -3.826 1.00 76.81 205 GLN A CA 1
ATOM 1592 C C . GLN A 1 205 ? -16.584 0.220 -3.024 1.00 76.81 205 GLN A C 1
ATOM 1594 O O . GLN A 1 205 ? -17.578 -0.259 -3.568 1.00 76.81 205 GLN A O 1
ATOM 1599 N N . SER A 1 206 ? -16.290 0.029 -1.734 1.00 73.31 206 SER A N 1
ATOM 1600 C CA . SER A 1 206 ? -17.101 -0.798 -0.836 1.00 73.31 206 SER A CA 1
ATOM 1601 C C . SER A 1 206 ? -18.422 -0.152 -0.380 1.00 73.31 206 SER A C 1
ATOM 1603 O O . SER A 1 206 ? -19.346 -0.876 -0.018 1.00 73.31 206 SER A O 1
ATOM 1605 N N . ASP A 1 207 ? -18.557 1.181 -0.444 1.00 70.25 207 ASP A N 1
ATOM 1606 C CA . ASP A 1 207 ? -19.746 1.918 0.017 1.00 70.25 207 ASP A CA 1
ATOM 1607 C C . ASP A 1 207 ? -20.283 2.862 -1.075 1.00 70.25 207 ASP A C 1
ATOM 1609 O O . ASP A 1 207 ? -19.818 3.994 -1.263 1.00 70.25 207 ASP A O 1
ATOM 1613 N N . THR A 1 208 ? -21.314 2.411 -1.799 1.00 67.56 208 THR A N 1
ATOM 1614 C CA . THR A 1 208 ? -21.938 3.158 -2.908 1.00 67.56 208 THR A CA 1
ATOM 1615 C C . THR A 1 208 ? -22.473 4.527 -2.495 1.00 67.56 208 THR A C 1
ATOM 1617 O O . THR A 1 208 ? -22.501 5.442 -3.320 1.00 67.56 208 THR A O 1
ATOM 1620 N N . THR A 1 209 ? -22.838 4.711 -1.224 1.00 63.59 209 THR A N 1
ATOM 1621 C CA . THR A 1 209 ? -23.386 5.975 -0.716 1.00 63.59 209 THR A CA 1
ATOM 1622 C C . THR A 1 209 ? -22.305 7.019 -0.411 1.00 63.59 209 THR A C 1
ATOM 1624 O O . THR A 1 209 ? -22.617 8.188 -0.190 1.00 63.59 209 THR A O 1
ATOM 1627 N N . SER A 1 210 ? -21.023 6.630 -0.425 1.00 63.22 210 SER A N 1
ATOM 1628 C CA . SER A 1 210 ? -19.889 7.464 -0.003 1.00 63.22 210 SER A CA 1
ATOM 1629 C C . SER A 1 210 ? -19.011 7.996 -1.146 1.00 63.22 210 SER A C 1
ATOM 1631 O O . SER A 1 210 ? -17.931 8.531 -0.895 1.00 63.22 210 SER A O 1
ATOM 1633 N N . ARG A 1 211 ? -19.437 7.871 -2.411 1.00 68.62 211 ARG A N 1
ATOM 1634 C CA . ARG A 1 211 ? -18.585 8.193 -3.577 1.00 68.62 211 ARG A CA 1
ATOM 1635 C C . ARG A 1 211 ? -18.250 9.680 -3.740 1.00 68.62 211 ARG A C 1
ATOM 1637 O O . ARG A 1 211 ? -17.132 10.025 -4.117 1.00 68.62 211 ARG A O 1
ATOM 1644 N N . ALA A 1 212 ? -19.189 10.579 -3.447 1.00 70.19 212 ALA A N 1
ATOM 1645 C CA . ALA A 1 212 ? -19.021 12.004 -3.751 1.00 70.19 212 ALA A CA 1
ATOM 1646 C C . ALA A 1 212 ? -17.937 12.731 -2.912 1.00 70.19 212 ALA A C 1
ATOM 1648 O O . ALA A 1 212 ? -17.158 13.488 -3.499 1.00 70.19 212 ALA A O 1
ATOM 1649 N N . PRO A 1 213 ? -17.834 12.545 -1.579 1.00 67.94 213 PRO A N 1
ATOM 1650 C CA . PRO A 1 213 ? -16.796 13.195 -0.770 1.00 67.94 213 PRO A CA 1
ATOM 1651 C C . PRO A 1 213 ? -15.377 12.749 -1.139 1.00 67.94 213 PRO A C 1
ATOM 1653 O O . PRO A 1 213 ? -14.471 13.574 -1.244 1.00 67.94 213 PRO A O 1
ATOM 1656 N N . SER A 1 214 ? -15.188 11.461 -1.410 1.00 70.31 214 SER A N 1
ATOM 1657 C CA . SER A 1 214 ? -13.862 10.909 -1.674 1.00 70.31 214 SER A CA 1
ATOM 1658 C C . SER A 1 214 ? -13.329 11.242 -3.062 1.00 70.31 214 SER A C 1
ATOM 1660 O O . SER A 1 214 ? -12.145 11.551 -3.195 1.00 70.31 214 SER A O 1
ATOM 1662 N N . ASN A 1 215 ? -14.195 11.298 -4.083 1.00 80.38 215 ASN A N 1
ATOM 1663 C CA . ASN A 1 215 ? -13.800 11.800 -5.402 1.00 80.38 215 ASN A CA 1
ATOM 1664 C C . ASN A 1 215 ? -13.305 13.249 -5.309 1.00 80.38 215 ASN A C 1
ATOM 1666 O O . ASN A 1 215 ? -12.279 13.590 -5.892 1.00 80.38 215 ASN A O 1
ATOM 1670 N N . ARG A 1 216 ? -13.974 14.102 -4.518 1.00 79.31 216 ARG A N 1
ATOM 1671 C CA . ARG A 1 216 ? -13.518 15.485 -4.287 1.00 79.31 216 ARG A CA 1
ATOM 1672 C C . ARG A 1 216 ? -12.133 15.535 -3.660 1.00 79.31 216 ARG A C 1
ATOM 1674 O O . ARG A 1 216 ? -11.326 16.370 -4.059 1.00 79.31 216 ARG A O 1
ATOM 1681 N N . PHE A 1 217 ? -11.839 14.649 -2.712 1.00 77.75 217 PHE A N 1
ATOM 1682 C CA . PHE A 1 217 ? -10.507 14.591 -2.124 1.00 77.75 217 PHE A CA 1
ATOM 1683 C C . PHE A 1 217 ? -9.447 14.181 -3.140 1.00 77.75 217 PHE A C 1
ATOM 1685 O O . PHE A 1 217 ? -8.390 14.809 -3.224 1.00 77.75 217 PHE A O 1
ATOM 1692 N N . PHE A 1 218 ? -9.763 13.169 -3.946 1.00 85.62 218 PHE A N 1
ATOM 1693 C CA . PHE A 1 218 ? -8.902 12.738 -5.033 1.00 85.62 218 PHE A CA 1
ATOM 1694 C C . PHE A 1 218 ? -8.609 13.912 -5.977 1.00 85.62 218 PHE A C 1
ATOM 1696 O O . PHE A 1 218 ? -7.446 14.232 -6.218 1.00 85.62 218 PHE A O 1
ATOM 1703 N N . HIS A 1 219 ? -9.642 14.649 -6.397 1.00 85.94 219 HIS A N 1
ATOM 1704 C CA . HIS A 1 219 ? -9.506 15.856 -7.215 1.00 85.94 219 HIS A CA 1
ATOM 1705 C C . HIS A 1 219 ? -8.701 16.975 -6.533 1.00 85.94 219 HIS A C 1
ATOM 1707 O O . HIS A 1 219 ? -7.974 17.699 -7.210 1.00 85.94 219 HIS A O 1
ATOM 1713 N N . ALA A 1 220 ? -8.795 17.126 -5.210 1.00 84.56 220 ALA A N 1
ATOM 1714 C CA . ALA A 1 220 ? -8.076 18.162 -4.472 1.00 84.56 220 ALA A CA 1
ATOM 1715 C C . ALA A 1 220 ? -6.578 17.852 -4.311 1.00 84.56 220 ALA A C 1
ATOM 1717 O O . ALA A 1 220 ? -5.748 18.762 -4.359 1.00 84.56 220 ALA A O 1
ATOM 1718 N N . LEU A 1 221 ? -6.217 16.584 -4.100 1.00 85.62 221 LEU A N 1
ATOM 1719 C CA . LEU A 1 221 ? -4.826 16.184 -3.883 1.00 85.62 221 LEU A CA 1
ATOM 1720 C C . LEU A 1 221 ? -4.072 15.847 -5.158 1.00 85.62 221 LEU A C 1
ATOM 1722 O O . LEU A 1 221 ? -2.854 16.063 -5.210 1.00 85.62 221 LEU A O 1
ATOM 1726 N N . LEU A 1 222 ? -4.757 15.300 -6.161 1.00 89.75 222 LEU A N 1
ATOM 1727 C CA . LEU A 1 222 ? -4.115 14.798 -7.365 1.00 89.75 222 LEU A CA 1
ATOM 1728 C C . LEU A 1 222 ? -3.264 15.866 -8.070 1.00 89.75 222 LEU A C 1
ATOM 1730 O O . LEU A 1 222 ? -2.109 15.556 -8.351 1.00 89.75 222 LEU A O 1
ATOM 1734 N N . PRO A 1 223 ? -3.713 17.126 -8.268 1.00 89.75 223 PRO A N 1
ATOM 1735 C CA . PRO A 1 223 ? -2.884 18.153 -8.900 1.00 89.75 223 PRO A CA 1
ATOM 1736 C C . PRO A 1 223 ? -1.537 18.349 -8.195 1.00 89.75 223 PRO A C 1
ATOM 1738 O O . PRO A 1 223 ? -0.495 18.368 -8.847 1.00 89.75 223 PRO A O 1
ATOM 1741 N N . SER A 1 224 ? -1.541 18.405 -6.858 1.00 87.00 224 SER A N 1
ATOM 1742 C CA . SER A 1 224 ? -0.310 18.536 -6.065 1.00 87.00 224 SER A CA 1
ATOM 1743 C C . SER A 1 224 ? 0.566 17.283 -6.127 1.00 87.00 224 SER A C 1
ATOM 1745 O O . SER A 1 224 ? 1.788 17.375 -6.054 1.00 87.00 224 SER A O 1
ATOM 1747 N N . THR A 1 225 ? -0.053 16.105 -6.236 1.00 90.12 225 THR A N 1
ATOM 1748 C CA . THR A 1 225 ? 0.651 14.822 -6.341 1.00 90.12 225 THR A CA 1
ATOM 1749 C C . THR A 1 225 ? 1.344 14.724 -7.691 1.00 90.12 225 THR A C 1
ATOM 1751 O O . THR A 1 225 ? 2.511 14.364 -7.743 1.00 90.12 225 THR A O 1
ATOM 1754 N N . CYS A 1 226 ? 0.671 15.129 -8.770 1.00 90.31 226 CYS A N 1
ATOM 1755 C CA . CYS A 1 226 ? 1.240 15.157 -10.112 1.00 90.31 226 CYS A CA 1
ATOM 1756 C C . CYS A 1 226 ? 2.347 16.206 -10.257 1.00 90.31 226 CYS A C 1
ATOM 1758 O O . CYS A 1 226 ? 3.368 15.920 -10.874 1.00 90.31 226 CYS A O 1
ATOM 1760 N N . ALA A 1 227 ? 2.167 17.404 -9.687 1.00 89.25 227 ALA A N 1
ATOM 1761 C CA . ALA A 1 227 ? 3.155 18.483 -9.768 1.00 89.25 227 ALA A CA 1
ATOM 1762 C C . ALA A 1 227 ? 4.475 18.144 -9.052 1.00 89.25 227 ALA A C 1
ATOM 1764 O O . ALA A 1 227 ? 5.539 18.587 -9.477 1.00 89.25 227 ALA A O 1
ATOM 1765 N N . HIS A 1 228 ? 4.410 17.344 -7.986 1.00 89.25 228 HIS A N 1
ATOM 1766 C CA . HIS A 1 228 ? 5.563 16.974 -7.160 1.00 89.25 228 HIS A CA 1
ATOM 1767 C C . HIS A 1 228 ? 5.866 15.472 -7.193 1.00 89.25 228 HIS A C 1
ATOM 1769 O O . HIS A 1 228 ? 6.472 14.950 -6.260 1.00 89.25 228 HIS A O 1
ATOM 1775 N N . PHE A 1 229 ? 5.438 14.780 -8.252 1.00 93.44 229 PHE A N 1
ATOM 1776 C CA . PHE A 1 229 ? 5.529 13.328 -8.352 1.00 93.44 229 PHE A CA 1
ATOM 1777 C C . PHE A 1 229 ? 6.991 12.855 -8.323 1.00 93.44 229 PHE A C 1
ATOM 1779 O O . PHE A 1 229 ? 7.738 13.030 -9.287 1.00 93.44 229 PHE A O 1
ATOM 1786 N N . ASN A 1 23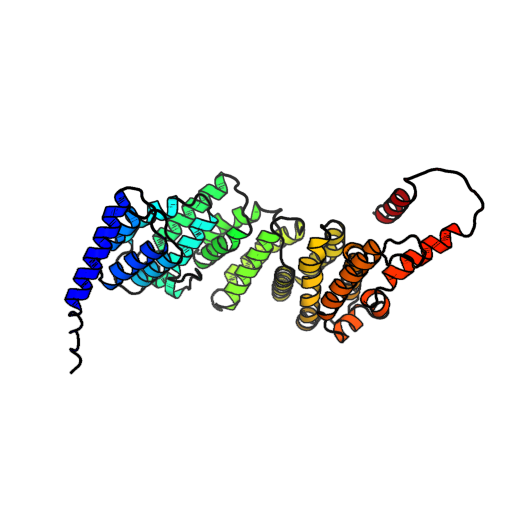0 ? 7.396 12.244 -7.208 1.00 92.56 230 ASN A N 1
ATOM 1787 C CA . ASN A 1 230 ? 8.757 11.775 -6.962 1.00 92.56 230 ASN A CA 1
ATOM 1788 C C . ASN A 1 230 ? 8.781 10.500 -6.099 1.00 92.56 230 ASN A C 1
ATOM 1790 O O . ASN A 1 230 ? 8.499 10.520 -4.900 1.00 92.56 230 ASN A O 1
ATOM 1794 N N . LEU A 1 231 ? 9.188 9.392 -6.709 1.00 91.31 231 LEU A N 1
ATOM 1795 C CA . LEU A 1 231 ? 9.249 8.060 -6.114 1.00 91.31 231 LEU A CA 1
ATOM 1796 C C . LEU A 1 231 ? 10.568 7.767 -5.383 1.00 91.31 231 LEU A C 1
ATOM 1798 O O . LEU A 1 231 ? 10.730 6.677 -4.843 1.00 91.31 231 LEU A O 1
ATOM 1802 N N . ALA A 1 232 ? 11.509 8.715 -5.328 1.00 83.69 232 ALA A N 1
ATOM 1803 C CA . ALA A 1 232 ? 12.764 8.560 -4.583 1.00 83.69 232 ALA A CA 1
ATOM 1804 C C . ALA A 1 232 ? 12.597 8.681 -3.051 1.00 83.69 232 ALA A C 1
ATOM 1806 O O . ALA A 1 232 ? 13.585 8.783 -2.327 1.00 83.69 232 ALA A O 1
ATOM 1807 N N . THR A 1 233 ? 11.360 8.709 -2.550 1.00 73.69 233 THR A N 1
ATOM 1808 C CA . THR A 1 233 ? 11.041 8.940 -1.137 1.00 73.69 233 THR A CA 1
ATOM 1809 C C . THR A 1 233 ? 11.003 7.641 -0.335 1.00 73.69 233 THR A C 1
ATOM 1811 O O . THR A 1 233 ? 10.655 6.576 -0.846 1.00 73.69 233 THR A O 1
ATOM 1814 N N . THR A 1 234 ? 11.369 7.729 0.944 1.00 68.00 234 THR A N 1
ATOM 1815 C CA . THR A 1 234 ? 11.251 6.633 1.908 1.00 68.00 234 THR A CA 1
ATOM 1816 C C . THR A 1 234 ? 9.911 6.715 2.649 1.00 68.00 234 THR A C 1
ATOM 1818 O O . THR A 1 234 ? 9.456 7.809 2.982 1.00 68.00 234 THR A O 1
ATOM 1821 N N . PRO A 1 235 ? 9.264 5.575 2.952 1.00 77.00 235 PRO A N 1
ATOM 1822 C CA . PRO A 1 235 ? 9.631 4.206 2.573 1.00 77.00 235 PRO A CA 1
ATOM 1823 C C . PRO A 1 235 ? 9.278 3.879 1.112 1.00 77.00 235 PRO A C 1
ATOM 1825 O O . PRO A 1 235 ? 8.440 4.560 0.527 1.00 77.00 235 PRO A O 1
ATOM 1828 N N . PRO A 1 236 ? 9.880 2.829 0.520 1.00 83.56 236 PRO A N 1
ATOM 1829 C CA . PRO A 1 236 ? 9.668 2.508 -0.886 1.00 83.56 236 PRO A CA 1
ATOM 1830 C C . PRO A 1 236 ? 8.213 2.109 -1.159 1.00 83.56 236 PRO A C 1
ATOM 1832 O O . PRO A 1 236 ? 7.618 1.303 -0.434 1.00 83.56 236 PRO A O 1
ATOM 1835 N N . LEU A 1 237 ? 7.651 2.685 -2.220 1.00 91.44 237 LEU A N 1
ATOM 1836 C CA . LEU A 1 237 ? 6.374 2.292 -2.809 1.00 91.44 237 LEU A CA 1
ATOM 1837 C C . LEU A 1 237 ? 6.538 0.943 -3.533 1.00 91.44 237 LEU A C 1
ATOM 1839 O O . LEU A 1 237 ? 7.593 0.682 -4.116 1.00 91.44 237 LEU A O 1
ATOM 1843 N N . ARG A 1 238 ? 5.516 0.083 -3.511 1.00 94.12 238 ARG A N 1
ATOM 1844 C CA . ARG A 1 238 ? 5.502 -1.144 -4.328 1.00 94.12 238 ARG A CA 1
ATOM 1845 C C . ARG A 1 238 ? 4.952 -0.848 -5.721 1.00 94.12 238 ARG A C 1
ATOM 1847 O O . ARG A 1 238 ? 4.065 -0.010 -5.867 1.00 94.12 238 ARG A O 1
ATOM 1854 N N . GLY A 1 239 ? 5.416 -1.576 -6.736 1.00 95.94 239 GLY A N 1
ATOM 1855 C CA . GLY A 1 239 ? 4.931 -1.394 -8.109 1.00 95.94 239 GLY A CA 1
ATOM 1856 C C . GLY A 1 239 ? 3.421 -1.579 -8.260 1.00 95.94 239 GLY A C 1
ATOM 1857 O O . GLY A 1 239 ? 2.779 -0.769 -8.922 1.00 95.94 239 GLY A O 1
ATOM 1858 N N . ALA A 1 240 ? 2.842 -2.556 -7.557 1.00 95.94 240 ALA A N 1
ATOM 1859 C CA . ALA A 1 240 ? 1.396 -2.779 -7.544 1.00 95.94 240 ALA A CA 1
ATOM 1860 C C . ALA A 1 240 ? 0.605 -1.612 -6.927 1.00 95.94 240 ALA A C 1
ATOM 1862 O O . ALA A 1 240 ? -0.431 -1.224 -7.457 1.00 95.94 240 ALA A O 1
ATOM 1863 N N . GLU A 1 241 ? 1.121 -0.988 -5.860 1.00 94.75 241 GLU A N 1
ATOM 1864 C CA . GLU A 1 241 ? 0.494 0.206 -5.270 1.00 94.75 241 GLU A CA 1
ATOM 1865 C C . GLU A 1 241 ? 0.497 1.369 -6.276 1.00 94.75 241 GLU A C 1
ATOM 1867 O O . GLU A 1 241 ? -0.484 2.100 -6.401 1.00 94.75 241 GLU A O 1
ATOM 1872 N N . LEU A 1 242 ? 1.591 1.533 -7.026 1.00 96.94 242 LEU A N 1
ATOM 1873 C CA . LEU A 1 242 ? 1.689 2.567 -8.052 1.00 96.94 242 LEU A CA 1
ATOM 1874 C C . LEU A 1 242 ? 0.732 2.316 -9.229 1.00 96.94 242 LEU A C 1
ATOM 1876 O O . LEU A 1 242 ? 0.093 3.250 -9.709 1.00 96.94 242 LEU A O 1
ATOM 1880 N N . ALA A 1 243 ? 0.617 1.068 -9.681 1.00 97.62 243 ALA A N 1
ATOM 1881 C CA . ALA A 1 243 ? -0.286 0.697 -10.764 1.00 97.62 243 ALA A CA 1
ATOM 1882 C C . ALA A 1 243 ? -1.760 0.872 -10.371 1.00 97.62 243 ALA A C 1
ATOM 1884 O O . ALA A 1 243 ? -2.515 1.482 -11.127 1.00 97.62 243 ALA A O 1
ATOM 1885 N N . ALA A 1 244 ? -2.144 0.444 -9.160 1.00 96.56 244 ALA A N 1
ATOM 1886 C CA . ALA A 1 244 ? -3.478 0.687 -8.607 1.00 96.56 244 ALA A CA 1
ATOM 1887 C C . ALA A 1 244 ? -3.806 2.187 -8.584 1.00 96.56 244 ALA A C 1
ATOM 1889 O O . ALA A 1 244 ? -4.876 2.606 -9.011 1.00 96.56 244 ALA A O 1
ATOM 1890 N N . PHE A 1 245 ? -2.842 3.024 -8.197 1.00 96.50 245 PHE A N 1
ATOM 1891 C CA . PHE A 1 245 ? -3.018 4.474 -8.221 1.00 96.50 245 PHE A CA 1
ATOM 1892 C C . PHE A 1 245 ? -3.269 5.033 -9.622 1.00 96.50 245 PHE A C 1
ATOM 1894 O O . PHE A 1 245 ? -4.141 5.890 -9.793 1.00 96.50 245 PHE A O 1
ATOM 1901 N N . PHE A 1 246 ? -2.547 4.554 -10.636 1.00 97.56 246 PHE A N 1
ATOM 1902 C CA . PHE A 1 246 ? -2.798 4.955 -12.020 1.00 97.56 246 PHE A CA 1
ATOM 1903 C C . PHE A 1 246 ? -4.161 4.483 -12.528 1.00 97.56 246 PHE A C 1
ATOM 1905 O O . PHE A 1 246 ? -4.837 5.239 -13.228 1.00 97.56 246 PHE A O 1
ATOM 1912 N N . ASP A 1 247 ? -4.593 3.285 -12.140 1.00 96.94 247 ASP A N 1
ATOM 1913 C CA . ASP A 1 247 ? -5.924 2.775 -12.467 1.00 96.94 247 ASP A CA 1
ATOM 1914 C C . ASP A 1 247 ? -7.022 3.639 -11.842 1.00 96.94 247 ASP A C 1
ATOM 1916 O O . ASP A 1 247 ? -7.926 4.102 -12.540 1.00 96.94 247 ASP A O 1
ATOM 1920 N N . HIS A 1 248 ? -6.883 3.971 -10.556 1.00 94.25 248 HIS A N 1
ATOM 1921 C CA . HIS A 1 248 ? -7.798 4.861 -9.845 1.00 94.25 248 HIS A CA 1
ATOM 1922 C C . HIS A 1 248 ? -7.870 6.237 -10.516 1.00 94.25 248 HIS A C 1
ATOM 1924 O O . HIS A 1 248 ? -8.958 6.723 -10.824 1.00 94.25 248 HIS A O 1
ATOM 1930 N N . CYS A 1 249 ? -6.724 6.846 -10.834 1.00 94.62 249 CYS A N 1
ATOM 1931 C CA . CYS A 1 249 ? -6.687 8.121 -11.549 1.00 94.62 249 CYS A CA 1
ATOM 1932 C C . CYS A 1 249 ? -7.404 8.041 -12.906 1.00 94.62 249 CYS A C 1
ATOM 1934 O O . CYS A 1 249 ? -8.176 8.935 -13.249 1.00 94.62 249 CYS A O 1
ATOM 1936 N N . THR A 1 250 ? -7.167 6.980 -13.676 1.00 95.19 250 THR A N 1
ATOM 1937 C CA . THR A 1 250 ? -7.769 6.807 -15.006 1.00 95.19 250 THR A CA 1
ATOM 1938 C C . THR A 1 250 ? -9.281 6.611 -14.908 1.00 95.19 250 THR A C 1
ATOM 1940 O O . THR A 1 250 ? -10.024 7.264 -15.635 1.00 95.19 250 THR A O 1
ATOM 1943 N N . SER A 1 251 ? -9.752 5.821 -13.937 1.00 92.75 251 SER A N 1
ATOM 1944 C CA . SER A 1 251 ? -11.185 5.623 -13.668 1.00 92.75 251 SER A CA 1
ATOM 1945 C C . SER A 1 251 ? -11.926 6.909 -13.270 1.00 92.75 251 SER A C 1
ATOM 1947 O O . SER A 1 251 ? -13.129 7.032 -13.487 1.00 92.75 251 SER A O 1
ATOM 1949 N N . LEU A 1 252 ? -11.199 7.891 -12.726 1.00 91.00 252 LEU A N 1
ATOM 1950 C CA . LEU A 1 252 ? -11.696 9.222 -12.371 1.00 91.00 252 LEU A CA 1
ATOM 1951 C C . LEU A 1 252 ? -11.473 10.258 -13.489 1.00 91.00 252 LEU A C 1
ATOM 1953 O O . LEU A 1 252 ? -11.525 11.461 -13.235 1.00 91.00 252 LEU A O 1
ATOM 1957 N N . ASN A 1 253 ? -11.224 9.809 -14.724 1.00 93.88 253 ASN A N 1
ATOM 1958 C CA . ASN A 1 253 ? -10.979 10.642 -15.906 1.00 93.88 253 ASN A CA 1
ATOM 1959 C C . ASN A 1 253 ? -9.742 11.555 -15.792 1.00 93.88 253 ASN A C 1
ATOM 1961 O O . ASN A 1 253 ? -9.704 12.656 -16.342 1.00 93.88 253 ASN A O 1
ATOM 1965 N N . HIS A 1 254 ? -8.693 11.100 -15.099 1.00 94.38 254 HIS A N 1
ATOM 1966 C CA . HIS A 1 254 ? -7.418 11.815 -14.977 1.00 94.38 254 H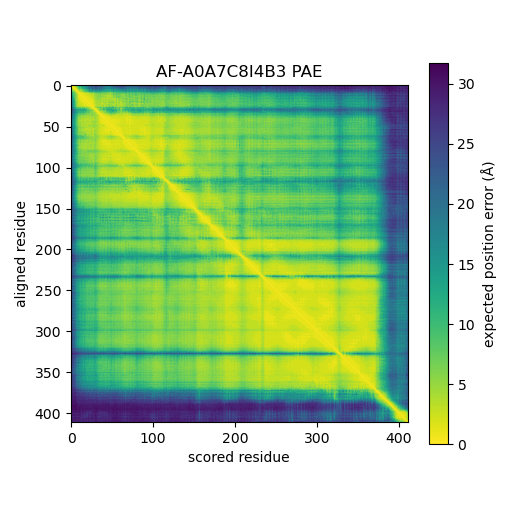IS A CA 1
ATOM 1967 C C . HIS A 1 254 ? -6.281 11.232 -15.823 1.00 94.38 254 HIS A C 1
ATOM 1969 O O . HIS A 1 254 ? -5.104 11.381 -15.480 1.00 94.38 254 HIS A O 1
ATOM 1975 N N . THR A 1 255 ? -6.603 10.631 -16.966 1.00 95.06 255 THR A N 1
ATOM 1976 C CA . THR A 1 255 ? -5.628 10.076 -17.919 1.00 95.06 255 THR A CA 1
ATOM 1977 C C . THR A 1 255 ? -4.475 11.037 -18.262 1.00 95.06 255 THR A C 1
ATOM 1979 O O . THR A 1 255 ? -3.321 10.606 -18.195 1.00 95.06 255 THR A O 1
ATOM 1982 N N . PRO A 1 256 ? -4.692 12.353 -18.505 1.00 95.38 256 PRO A N 1
ATOM 1983 C CA . PRO A 1 256 ? -3.586 13.278 -18.793 1.00 95.38 256 PRO A CA 1
ATOM 1984 C C . PRO A 1 256 ? -2.601 13.447 -17.626 1.00 95.38 256 PRO A C 1
ATOM 1986 O O . PRO A 1 256 ? -1.410 13.700 -17.810 1.00 95.38 256 PRO A O 1
ATOM 1989 N N . SER A 1 257 ? -3.082 13.330 -16.389 1.00 95.19 257 SER A N 1
ATOM 1990 C CA . SER A 1 257 ? -2.235 13.370 -15.195 1.00 95.19 257 SER A CA 1
ATOM 1991 C C . SER A 1 257 ? -1.425 12.085 -15.046 1.00 95.19 257 SER A C 1
ATOM 1993 O O . SER A 1 257 ? -0.234 12.153 -14.742 1.00 95.19 257 SER A O 1
ATOM 1995 N N . VAL A 1 258 ? -2.039 10.932 -15.327 1.00 96.31 258 VAL A N 1
ATOM 1996 C CA . VAL A 1 258 ? -1.360 9.627 -15.347 1.00 96.31 258 VAL A CA 1
ATOM 1997 C C . VAL A 1 258 ? -0.236 9.621 -16.375 1.00 96.31 258 VAL A C 1
ATOM 1999 O O . VAL A 1 258 ? 0.902 9.330 -16.020 1.00 96.31 258 VAL A O 1
ATOM 2002 N N . GLN A 1 259 ? -0.504 10.037 -17.614 1.00 96.19 259 GLN A N 1
ATOM 2003 C CA . GLN A 1 259 ? 0.513 10.094 -18.669 1.00 96.19 259 GLN A CA 1
ATOM 2004 C C . GLN A 1 259 ? 1.706 10.980 -18.285 1.00 96.19 259 GLN A C 1
ATOM 2006 O O . GLN A 1 259 ? 2.853 10.572 -18.456 1.00 96.19 259 GLN A O 1
ATOM 2011 N N . ARG A 1 260 ? 1.469 12.155 -17.683 1.00 95.94 260 ARG A N 1
ATOM 2012 C CA . ARG A 1 260 ? 2.554 13.025 -17.187 1.00 95.94 260 ARG A CA 1
ATOM 2013 C C . ARG A 1 260 ? 3.416 12.346 -16.121 1.00 95.94 260 ARG A C 1
ATOM 2015 O O . ARG A 1 260 ? 4.640 12.454 -16.167 1.00 95.94 260 ARG A O 1
ATOM 2022 N N . MET A 1 261 ? 2.799 11.629 -15.181 1.00 96.81 261 MET A N 1
ATOM 2023 C CA . MET A 1 261 ? 3.537 10.876 -14.162 1.00 96.81 261 MET A CA 1
ATOM 2024 C C . MET A 1 261 ? 4.322 9.716 -14.786 1.00 96.81 261 MET A C 1
ATOM 2026 O O . MET A 1 261 ? 5.509 9.564 -14.492 1.00 96.81 261 MET A O 1
ATOM 2030 N N . LEU A 1 262 ? 3.711 8.965 -15.708 1.00 97.25 262 LEU A N 1
ATOM 2031 C CA . LEU A 1 262 ? 4.353 7.872 -16.443 1.00 97.25 262 LEU A CA 1
ATOM 2032 C C . LEU A 1 262 ? 5.580 8.346 -17.239 1.00 97.25 262 LEU A C 1
ATOM 2034 O O . LEU A 1 262 ? 6.631 7.712 -17.162 1.00 97.25 262 LEU A O 1
ATOM 2038 N N . LEU A 1 263 ? 5.505 9.501 -17.912 1.00 96.56 263 LEU A N 1
ATOM 2039 C CA . LEU A 1 263 ? 6.640 10.101 -18.637 1.00 96.56 263 LEU A CA 1
ATOM 2040 C C . LEU A 1 263 ? 7.843 10.411 -17.745 1.00 96.56 263 LEU A C 1
ATOM 2042 O O . LEU A 1 263 ? 8.980 10.439 -18.216 1.00 96.56 263 LEU A O 1
ATOM 2046 N N . SER A 1 264 ? 7.615 10.642 -16.453 1.00 96.38 264 SER A N 1
ATOM 2047 C CA . SER A 1 264 ? 8.698 10.911 -15.511 1.00 96.38 264 SER A CA 1
ATOM 2048 C C . SER A 1 264 ? 9.409 9.636 -15.032 1.00 96.38 264 SER A C 1
ATOM 2050 O O . SER A 1 264 ? 10.563 9.714 -14.602 1.00 96.38 264 SER A O 1
ATOM 2052 N N . LEU A 1 265 ? 8.775 8.457 -15.135 1.00 96.94 265 LEU A N 1
ATOM 2053 C CA . LEU A 1 265 ? 9.312 7.199 -14.598 1.00 96.94 265 LEU A CA 1
ATOM 2054 C C . LEU A 1 265 ? 10.668 6.798 -15.203 1.00 96.94 265 LEU A C 1
ATOM 2056 O O . LEU A 1 265 ? 11.552 6.418 -14.428 1.00 96.94 265 LEU A O 1
ATOM 2060 N N . PRO A 1 266 ? 10.924 6.912 -16.525 1.00 97.19 266 PRO A N 1
ATOM 2061 C CA . PRO A 1 266 ? 12.251 6.637 -17.078 1.00 97.19 266 PRO A CA 1
ATOM 2062 C C . PRO A 1 266 ? 13.349 7.525 -16.480 1.00 97.19 266 PRO A C 1
ATOM 2064 O O . PRO A 1 266 ? 14.454 7.061 -16.210 1.00 97.19 266 PRO A O 1
ATOM 2067 N N . ARG A 1 267 ? 13.064 8.807 -16.221 1.00 96.19 267 ARG A N 1
ATOM 2068 C CA . ARG A 1 267 ? 14.034 9.708 -15.582 1.00 96.19 267 ARG A CA 1
ATOM 2069 C C . ARG A 1 267 ? 14.274 9.313 -14.125 1.00 96.19 267 ARG A C 1
ATOM 2071 O O . ARG A 1 267 ? 15.424 9.242 -13.704 1.00 96.19 267 ARG A O 1
ATOM 2078 N N . GLN A 1 268 ? 13.212 9.041 -13.369 1.00 95.94 268 GLN A N 1
ATOM 2079 C CA . GLN A 1 268 ? 13.322 8.677 -11.954 1.00 95.94 268 GLN A CA 1
ATOM 2080 C C . GLN A 1 268 ? 14.023 7.324 -11.756 1.00 95.94 268 GLN A C 1
ATOM 2082 O O . GLN A 1 268 ? 14.914 7.210 -10.917 1.00 95.94 268 GLN A O 1
ATOM 2087 N N . SER A 1 269 ? 13.717 6.326 -12.586 1.00 94.81 269 SER A N 1
ATOM 2088 C CA . SER A 1 269 ? 14.361 5.004 -12.539 1.00 94.81 269 SER A CA 1
ATOM 2089 C C . SER A 1 269 ? 15.854 5.036 -12.874 1.00 94.81 269 SER A C 1
ATOM 2091 O O . SER A 1 269 ? 16.599 4.216 -12.345 1.00 94.81 269 SER A O 1
ATOM 2093 N N . ARG A 1 270 ? 16.336 5.990 -13.687 1.00 94.50 270 ARG A N 1
ATOM 2094 C CA . ARG A 1 270 ? 17.783 6.210 -13.907 1.00 94.50 270 ARG A CA 1
ATOM 2095 C C . ARG A 1 270 ? 18.501 6.733 -12.665 1.00 94.50 270 ARG A C 1
ATOM 2097 O O . ARG A 1 270 ? 19.683 6.456 -12.496 1.00 94.50 270 ARG A O 1
ATOM 2104 N N . LEU A 1 271 ? 17.799 7.485 -11.819 1.00 93.62 271 LEU A N 1
ATOM 2105 C CA . LEU A 1 271 ? 18.347 8.076 -10.595 1.00 93.62 271 LEU A CA 1
ATOM 2106 C C . LEU A 1 271 ? 18.158 7.172 -9.368 1.00 93.62 271 LEU A C 1
ATOM 2108 O O . LEU A 1 271 ? 18.894 7.300 -8.395 1.00 93.62 271 LEU A O 1
ATOM 2112 N N . ALA A 1 272 ? 17.201 6.244 -9.413 1.00 93.19 272 ALA A N 1
ATOM 2113 C CA . ALA A 1 272 ? 16.913 5.329 -8.314 1.00 93.19 272 ALA A CA 1
ATOM 2114 C C . ALA A 1 272 ? 18.079 4.353 -8.031 1.00 93.19 272 ALA A C 1
ATOM 2116 O O . ALA A 1 272 ? 18.863 4.041 -8.932 1.00 93.19 272 ALA A O 1
ATOM 2117 N N . PRO A 1 273 ? 18.200 3.797 -6.815 1.00 93.81 273 PRO A N 1
ATOM 2118 C CA . PRO A 1 273 ? 19.074 2.652 -6.560 1.00 93.81 273 PRO A CA 1
ATOM 2119 C C . PRO A 1 273 ? 18.676 1.444 -7.423 1.00 93.81 273 PRO A C 1
ATOM 2121 O O . PRO A 1 273 ? 17.487 1.190 -7.610 1.00 93.81 273 PRO A O 1
ATOM 2124 N N . ALA A 1 274 ? 19.646 0.662 -7.913 1.00 93.50 274 ALA A N 1
ATOM 2125 C CA . ALA A 1 274 ? 19.365 -0.500 -8.770 1.00 93.50 274 ALA A CA 1
ATOM 2126 C C . ALA A 1 274 ? 18.430 -1.522 -8.094 1.00 93.50 274 ALA A C 1
ATOM 2128 O O . ALA A 1 274 ? 17.535 -2.058 -8.742 1.00 93.50 274 ALA A O 1
ATOM 2129 N N . ALA A 1 275 ? 18.567 -1.712 -6.777 1.00 94.50 275 ALA A N 1
ATOM 2130 C CA . ALA A 1 275 ? 17.710 -2.590 -5.978 1.00 94.50 275 ALA A CA 1
ATOM 2131 C C . ALA A 1 275 ? 16.231 -2.154 -5.937 1.00 94.50 275 ALA A C 1
ATOM 2133 O O . ALA A 1 275 ? 15.357 -2.979 -5.696 1.00 94.50 275 ALA A O 1
ATOM 2134 N N . ALA A 1 276 ? 15.934 -0.873 -6.187 1.00 94.25 276 ALA A N 1
ATOM 2135 C CA . ALA A 1 276 ? 14.565 -0.365 -6.227 1.00 94.25 276 ALA A CA 1
ATOM 2136 C C . ALA A 1 276 ? 13.903 -0.542 -7.605 1.00 94.25 276 ALA A C 1
ATOM 2138 O O . ALA A 1 276 ? 12.680 -0.469 -7.700 1.00 94.25 276 ALA A O 1
ATOM 2139 N N . ILE A 1 277 ? 14.676 -0.775 -8.675 1.00 95.56 277 ILE A N 1
ATOM 2140 C CA . ILE A 1 277 ? 14.137 -0.871 -10.040 1.00 95.56 277 ILE A CA 1
ATOM 2141 C C . ILE A 1 277 ? 13.155 -2.049 -10.188 1.00 95.56 277 ILE A C 1
ATOM 2143 O O . ILE A 1 277 ? 12.010 -1.785 -10.568 1.00 95.56 277 ILE A O 1
ATOM 2147 N N . PRO A 1 278 ? 13.526 -3.307 -9.861 1.00 96.12 278 PRO A N 1
ATOM 2148 C CA . PRO A 1 278 ? 12.606 -4.432 -10.002 1.00 96.12 278 PRO A CA 1
ATOM 2149 C C . PRO A 1 278 ? 11.302 -4.298 -9.186 1.00 96.12 278 PRO A C 1
ATOM 2151 O O . PRO A 1 278 ? 10.230 -4.324 -9.793 1.00 96.12 278 PRO A O 1
ATOM 2154 N N . PRO A 1 279 ? 11.330 -4.096 -7.849 1.00 96.06 279 PRO A N 1
ATOM 2155 C CA . PRO A 1 279 ? 10.114 -4.158 -7.026 1.00 96.06 279 PRO A CA 1
ATOM 2156 C C . PRO A 1 279 ? 9.157 -2.968 -7.201 1.00 96.06 279 PRO A C 1
ATOM 2158 O O . PRO A 1 279 ? 7.996 -3.053 -6.793 1.00 96.06 279 PRO A O 1
ATOM 2161 N N . LEU A 1 280 ? 9.620 -1.855 -7.778 1.00 96.25 280 LEU A N 1
ATOM 2162 C CA . LEU A 1 280 ? 8.795 -0.674 -8.028 1.00 96.25 280 LEU A CA 1
ATOM 2163 C C . LEU A 1 280 ? 8.462 -0.517 -9.511 1.00 96.25 280 LEU A C 1
ATOM 2165 O O . LEU A 1 280 ? 7.296 -0.571 -9.885 1.00 96.25 280 LEU A O 1
ATOM 2169 N N . TYR A 1 281 ? 9.462 -0.312 -10.366 1.00 97.06 281 TYR A N 1
ATOM 2170 C CA . TYR A 1 281 ? 9.213 0.074 -11.755 1.00 97.06 281 TYR A CA 1
ATOM 2171 C C . TYR A 1 281 ? 8.804 -1.123 -12.608 1.00 97.06 281 TYR A C 1
ATOM 2173 O O . TYR A 1 281 ? 7.861 -1.012 -13.386 1.00 97.06 281 TYR A O 1
ATOM 2181 N N . ILE A 1 282 ? 9.470 -2.269 -12.442 1.00 97.56 282 ILE A N 1
ATOM 2182 C CA . ILE A 1 282 ? 9.155 -3.462 -13.236 1.00 97.56 282 ILE A CA 1
ATOM 2183 C C . ILE A 1 282 ? 7.853 -4.099 -12.776 1.00 97.56 282 ILE A C 1
ATOM 2185 O O . ILE A 1 282 ? 6.990 -4.352 -13.610 1.00 97.56 282 ILE A O 1
ATOM 2189 N N . ALA A 1 283 ? 7.656 -4.234 -11.464 1.00 97.44 283 ALA A N 1
ATOM 2190 C CA . ALA A 1 283 ? 6.371 -4.658 -10.918 1.00 97.44 283 ALA A CA 1
ATOM 2191 C C . ALA A 1 283 ? 5.218 -3.735 -11.370 1.00 97.44 283 ALA A C 1
ATOM 2193 O O . ALA A 1 283 ? 4.149 -4.216 -11.719 1.00 97.44 283 ALA A O 1
ATOM 2194 N N . CYS A 1 284 ? 5.431 -2.414 -11.451 1.00 98.00 284 CYS A N 1
ATOM 2195 C CA . CYS A 1 284 ? 4.420 -1.497 -11.991 1.00 98.00 284 CYS A CA 1
ATOM 2196 C C . CYS A 1 284 ? 4.126 -1.766 -13.478 1.00 98.00 284 CYS A C 1
ATOM 2198 O O . CYS A 1 284 ? 2.963 -1.797 -13.867 1.00 98.00 284 CYS A O 1
ATOM 2200 N N . LEU A 1 285 ? 5.143 -2.013 -14.315 1.00 97.94 285 LEU A N 1
ATOM 2201 C CA . LEU A 1 285 ? 4.933 -2.372 -15.726 1.00 97.94 285 LEU A CA 1
ATOM 2202 C C . LEU A 1 285 ? 4.163 -3.687 -15.901 1.00 97.94 285 LEU A C 1
ATOM 2204 O O . LEU A 1 285 ? 3.323 -3.785 -16.797 1.00 97.94 285 LEU A O 1
ATOM 2208 N N . GLN A 1 286 ? 4.447 -4.682 -15.058 1.00 97.56 286 GLN A N 1
ATOM 2209 C CA . GLN A 1 286 ? 3.755 -5.971 -15.073 1.00 97.56 286 GLN A CA 1
ATOM 2210 C C . GLN A 1 286 ? 2.264 -5.816 -14.773 1.00 97.56 286 GLN A C 1
ATOM 2212 O O . GLN A 1 286 ? 1.455 -6.488 -15.400 1.00 97.56 286 GLN A O 1
ATOM 2217 N N . GLU A 1 287 ? 1.884 -4.906 -13.879 1.00 97.94 287 GLU A N 1
ATOM 2218 C CA . GLU A 1 287 ? 0.474 -4.589 -13.628 1.00 97.94 287 GLU A CA 1
ATOM 2219 C C . GLU A 1 287 ? -0.126 -3.745 -14.760 1.00 97.94 287 GLU A C 1
ATOM 2221 O O . GLU A 1 287 ? -1.218 -4.023 -15.255 1.00 97.94 287 GLU A O 1
ATOM 2226 N N . LEU A 1 288 ? 0.612 -2.735 -15.238 1.00 97.25 288 LEU A N 1
ATOM 2227 C CA . LEU A 1 288 ? 0.146 -1.831 -16.290 1.00 97.25 288 LEU A CA 1
ATOM 2228 C C . LEU A 1 288 ? -0.253 -2.567 -17.570 1.00 97.25 288 LEU A C 1
ATOM 2230 O O . LEU A 1 288 ? -1.246 -2.176 -18.175 1.00 97.25 288 LEU A O 1
ATOM 2234 N N . GLN A 1 289 ? 0.451 -3.633 -17.971 1.00 96.69 289 GLN A N 1
ATOM 2235 C CA . GLN A 1 289 ? 0.121 -4.379 -19.198 1.00 96.69 289 GLN A CA 1
ATOM 2236 C C . GLN A 1 289 ? -1.331 -4.908 -19.206 1.00 96.69 289 GLN A C 1
ATOM 2238 O O . GLN A 1 289 ? -1.940 -5.010 -20.272 1.00 96.69 289 GLN A O 1
ATOM 2243 N N . TRP A 1 290 ? -1.883 -5.213 -18.023 1.00 96.81 290 TRP A N 1
ATOM 2244 C CA . TRP A 1 290 ? -3.257 -5.686 -17.827 1.00 96.81 290 TRP A CA 1
ATOM 2245 C C . TRP A 1 290 ? -4.262 -4.540 -17.733 1.00 96.81 290 TRP A C 1
ATOM 2247 O O . TRP A 1 290 ? -5.436 -4.703 -18.061 1.00 96.81 290 TRP A O 1
ATOM 2257 N N . LEU A 1 291 ? -3.798 -3.368 -17.305 1.00 97.25 291 LEU A N 1
ATOM 2258 C CA . LEU A 1 291 ? -4.616 -2.169 -17.182 1.00 97.25 291 LEU A CA 1
ATOM 2259 C C . LEU A 1 291 ? -4.816 -1.454 -18.525 1.00 97.25 291 LEU A C 1
ATOM 2261 O O . LEU A 1 291 ? -5.855 -0.828 -18.710 1.00 97.25 291 LEU A O 1
ATOM 2265 N N . LEU A 1 292 ? -3.891 -1.575 -19.489 1.00 97.19 292 LEU A N 1
ATOM 2266 C CA . LEU A 1 292 ? -4.030 -0.901 -20.792 1.00 97.19 292 LEU A CA 1
ATOM 2267 C C . LEU A 1 292 ? -5.344 -1.250 -21.519 1.00 97.19 292 LEU A C 1
ATOM 2269 O O . LEU A 1 292 ? -6.075 -0.314 -21.852 1.00 97.19 292 LEU A O 1
ATOM 2273 N N . PRO A 1 293 ? -5.732 -2.533 -21.691 1.00 97.00 293 PRO A N 1
ATOM 2274 C CA . PRO A 1 293 ? -7.009 -2.865 -22.326 1.00 97.00 293 PRO A CA 1
ATOM 2275 C C . PRO A 1 293 ? -8.213 -2.340 -21.539 1.00 97.00 293 PRO A C 1
ATOM 2277 O O . PRO A 1 293 ? -9.170 -1.845 -22.132 1.00 97.00 293 PRO A O 1
ATOM 2280 N N . LYS A 1 294 ? -8.148 -2.380 -20.200 1.00 96.38 294 LYS A N 1
ATOM 2281 C CA . LYS A 1 294 ? -9.185 -1.826 -19.314 1.00 96.38 294 LYS A CA 1
ATOM 2282 C C . LYS A 1 294 ? -9.365 -0.320 -19.524 1.00 96.38 294 LYS A C 1
ATOM 2284 O O . LYS A 1 294 ? -10.480 0.183 -19.429 1.00 96.38 294 LYS A O 1
ATOM 2289 N N . TRP A 1 295 ? -8.285 0.396 -19.819 1.00 96.88 295 TRP A N 1
ATOM 2290 C CA . TRP A 1 295 ? -8.301 1.829 -20.120 1.00 96.88 295 TRP A CA 1
ATOM 2291 C C . TRP A 1 295 ? -8.660 2.143 -21.579 1.00 96.88 295 TRP A C 1
ATOM 2293 O O . TRP A 1 295 ? -8.644 3.311 -21.964 1.00 96.88 295 TRP A O 1
ATOM 2303 N N . GLY A 1 296 ? -8.957 1.129 -22.400 1.00 96.94 296 GLY A N 1
ATOM 2304 C CA . GLY A 1 296 ? -9.207 1.295 -23.833 1.00 96.94 296 GLY A CA 1
ATOM 2305 C C . GLY A 1 296 ? -7.951 1.647 -24.636 1.00 96.94 296 GLY A C 1
ATOM 2306 O O . GLY A 1 296 ? -8.058 2.208 -25.723 1.00 96.94 296 GLY A O 1
ATOM 2307 N N . VAL A 1 297 ? -6.761 1.349 -24.106 1.00 97.19 297 VAL A N 1
ATOM 2308 C CA . VAL A 1 297 ? -5.478 1.628 -24.755 1.00 97.19 297 VAL A CA 1
ATOM 2309 C C . VAL A 1 297 ? -4.972 0.363 -25.460 1.00 97.19 297 VAL A C 1
ATOM 2311 O O . VAL A 1 297 ? -4.746 -0.652 -24.795 1.00 97.19 297 VAL A O 1
ATOM 2314 N N . PRO A 1 298 ? -4.742 0.393 -26.785 1.00 96.75 298 PRO A N 1
ATOM 2315 C CA . PRO A 1 298 ? -4.170 -0.745 -27.494 1.00 96.75 298 PRO A CA 1
ATOM 2316 C C . PRO A 1 298 ? -2.693 -0.938 -27.121 1.00 96.75 298 PRO A C 1
ATOM 2318 O O . PRO A 1 298 ? -1.953 0.028 -26.941 1.00 96.75 298 PRO A O 1
ATOM 2321 N N . TRP A 1 299 ? -2.209 -2.183 -27.089 1.00 94.12 299 TRP A N 1
ATOM 2322 C CA . TRP A 1 299 ? -0.788 -2.472 -26.815 1.00 94.12 299 TRP A CA 1
ATOM 2323 C C . TRP A 1 299 ? 0.176 -1.894 -27.860 1.00 94.12 299 TRP A C 1
ATOM 2325 O O . TRP A 1 299 ? 1.371 -1.763 -27.606 1.00 94.12 299 TRP A O 1
ATOM 2335 N N . THR A 1 300 ? -0.336 -1.528 -29.035 1.00 94.38 300 THR A N 1
ATOM 2336 C CA . THR A 1 300 ? 0.431 -0.883 -30.103 1.00 94.38 300 THR A CA 1
ATOM 2337 C C . THR A 1 300 ? 0.589 0.627 -29.916 1.00 94.38 300 THR A C 1
ATOM 2339 O O . THR A 1 300 ? 1.256 1.260 -30.735 1.00 94.38 300 THR A O 1
ATOM 2342 N N . ASP A 1 301 ? -0.002 1.212 -28.869 1.00 97.12 301 ASP A N 1
ATOM 2343 C CA . ASP A 1 301 ? 0.073 2.644 -28.588 1.00 97.12 301 ASP A CA 1
ATOM 2344 C C . ASP A 1 301 ? 1.527 3.120 -28.423 1.00 97.12 301 ASP A C 1
ATOM 2346 O O . ASP A 1 301 ? 2.286 2.622 -27.587 1.00 97.12 301 ASP A O 1
ATOM 2350 N N . ALA A 1 302 ? 1.926 4.109 -29.227 1.00 96.56 302 ALA A N 1
ATOM 2351 C CA . ALA A 1 302 ? 3.314 4.555 -29.319 1.00 96.56 302 ALA A CA 1
ATOM 2352 C C . ALA A 1 302 ? 3.878 5.062 -27.981 1.00 96.56 302 ALA A C 1
ATOM 2354 O O . ALA A 1 302 ? 5.050 4.816 -27.679 1.00 96.56 302 ALA A O 1
ATOM 2355 N N . PHE A 1 303 ? 3.053 5.725 -27.165 1.00 96.75 303 PHE A N 1
ATOM 2356 C CA . PHE A 1 303 ? 3.465 6.249 -25.868 1.00 96.75 303 PHE A CA 1
ATOM 2357 C C . PHE A 1 303 ? 3.818 5.109 -24.910 1.00 96.75 303 PHE A C 1
ATOM 2359 O O . PHE A 1 303 ? 4.907 5.097 -24.326 1.00 96.75 303 PHE A O 1
ATOM 2366 N N . TYR A 1 304 ? 2.932 4.119 -24.775 1.00 96.62 304 TYR A N 1
ATOM 2367 C CA . TYR A 1 304 ? 3.168 2.998 -23.864 1.00 96.62 304 TYR A CA 1
ATOM 2368 C C . TYR A 1 304 ? 4.279 2.079 -24.372 1.00 96.62 304 TYR A C 1
ATOM 2370 O O . TYR A 1 304 ? 5.106 1.638 -23.572 1.00 96.62 304 TYR A O 1
ATOM 2378 N N . ARG A 1 305 ? 4.403 1.878 -25.690 1.00 96.38 305 ARG A N 1
ATOM 2379 C CA . ARG A 1 305 ? 5.554 1.173 -26.278 1.00 96.38 305 ARG A CA 1
ATOM 2380 C C . ARG A 1 305 ? 6.878 1.833 -25.891 1.00 96.38 305 ARG A C 1
ATOM 2382 O O . ARG A 1 305 ? 7.783 1.160 -25.394 1.00 96.38 305 ARG A O 1
ATOM 2389 N N . GLN A 1 306 ? 6.990 3.153 -26.054 1.00 96.50 306 GLN A N 1
ATOM 2390 C CA . GLN A 1 306 ? 8.201 3.895 -25.692 1.00 96.50 306 GLN A CA 1
ATOM 2391 C C . GLN A 1 306 ? 8.488 3.832 -24.185 1.00 96.50 306 GLN A C 1
ATOM 2393 O O . GLN A 1 306 ? 9.648 3.685 -23.785 1.00 96.50 306 GLN A O 1
ATOM 2398 N N . LEU A 1 307 ? 7.452 3.926 -23.348 1.00 97.00 307 LEU A N 1
ATOM 2399 C CA . LEU A 1 307 ? 7.568 3.819 -21.894 1.00 97.00 307 LEU A CA 1
ATOM 2400 C C . LEU A 1 307 ? 8.126 2.452 -21.469 1.00 97.00 307 LEU A C 1
ATOM 2402 O O . LEU A 1 307 ? 9.127 2.407 -20.747 1.00 97.00 307 LEU A O 1
ATOM 2406 N N . PHE A 1 308 ? 7.512 1.359 -21.937 1.00 97.56 308 PHE A N 1
ATOM 2407 C CA . PHE A 1 308 ? 7.936 -0.011 -21.627 1.00 97.56 308 PHE A CA 1
ATOM 2408 C C . PHE A 1 308 ? 9.365 -0.258 -22.106 1.00 97.56 308 PHE A C 1
ATOM 2410 O O . PHE A 1 308 ? 10.211 -0.688 -21.325 1.00 97.56 308 PHE A O 1
ATOM 2417 N N . GLN A 1 309 ? 9.668 0.098 -23.356 1.00 95.88 309 GLN A N 1
ATOM 2418 C CA . GLN A 1 309 ? 11.017 -0.015 -23.904 1.00 95.88 309 GLN A CA 1
ATOM 2419 C C . GLN A 1 309 ? 12.050 0.740 -23.060 1.00 95.88 309 GLN A C 1
ATOM 2421 O O . GLN A 1 309 ? 13.094 0.184 -22.731 1.00 95.88 309 GLN A O 1
ATOM 2426 N N . SER A 1 310 ? 11.758 1.987 -22.679 1.00 96.00 310 SER A N 1
ATOM 2427 C CA . SER A 1 310 ? 12.692 2.824 -21.920 1.00 96.00 310 SER A CA 1
ATOM 2428 C C . SER A 1 310 ? 12.989 2.249 -20.537 1.00 96.00 310 SER A C 1
ATOM 2430 O O . SER A 1 310 ? 14.145 2.210 -20.121 1.00 96.00 310 SER A O 1
ATOM 2432 N N . LEU A 1 311 ? 11.959 1.812 -19.811 1.00 96.75 311 LEU A N 1
ATOM 2433 C CA . LEU A 1 311 ? 12.109 1.272 -18.460 1.00 96.75 311 LEU A CA 1
ATOM 2434 C C . LEU A 1 311 ? 12.771 -0.111 -18.458 1.00 96.75 311 LEU A C 1
ATOM 2436 O O . LEU A 1 311 ? 13.630 -0.364 -17.612 1.00 96.75 311 LEU A O 1
ATOM 2440 N N . LEU A 1 312 ? 12.438 -0.974 -19.421 1.00 96.62 312 LEU A N 1
ATOM 2441 C CA . LEU A 1 312 ? 13.076 -2.283 -19.558 1.00 96.62 312 LEU A CA 1
ATOM 2442 C C . LEU A 1 312 ? 14.534 -2.166 -20.019 1.00 96.62 312 LEU A C 1
ATOM 2444 O O . LEU A 1 312 ? 15.387 -2.875 -19.493 1.00 96.62 312 LEU A O 1
ATOM 2448 N N . ASP A 1 313 ? 14.858 -1.219 -20.906 1.00 94.44 313 ASP A N 1
ATOM 2449 C CA . ASP A 1 313 ? 16.251 -0.897 -21.245 1.00 94.44 313 ASP A CA 1
ATOM 2450 C C . ASP A 1 313 ? 17.043 -0.467 -20.000 1.00 94.44 313 ASP A C 1
ATOM 2452 O O . ASP A 1 313 ? 18.152 -0.946 -19.768 1.00 94.44 313 ASP A O 1
ATOM 2456 N N . ILE A 1 314 ? 16.473 0.423 -19.176 1.00 94.44 314 ILE A N 1
ATOM 2457 C CA . ILE A 1 314 ? 17.105 0.875 -17.927 1.00 94.44 314 ILE A CA 1
ATOM 2458 C C . ILE A 1 314 ? 17.332 -0.308 -16.982 1.00 94.44 314 ILE A C 1
ATOM 2460 O O . ILE A 1 314 ? 18.401 -0.401 -16.380 1.00 94.44 314 ILE A O 1
ATOM 2464 N N . TYR A 1 315 ? 16.363 -1.214 -16.868 1.00 96.06 315 TYR A N 1
ATOM 2465 C CA . TYR A 1 315 ? 16.487 -2.417 -16.051 1.00 96.06 315 TYR A CA 1
ATOM 2466 C C . TYR A 1 315 ? 17.594 -3.348 -16.545 1.00 96.06 315 TYR A C 1
ATOM 2468 O O . TYR A 1 315 ? 18.474 -3.696 -15.761 1.00 96.06 315 TYR A O 1
ATOM 2476 N N . VAL A 1 316 ? 17.629 -3.684 -17.837 1.00 94.31 316 VAL A N 1
ATOM 2477 C CA . VAL A 1 316 ? 18.690 -4.533 -18.402 1.00 94.31 316 VAL A CA 1
ATOM 2478 C C . VAL A 1 316 ? 20.061 -3.892 -18.171 1.00 94.31 316 VAL A C 1
ATOM 2480 O O . VAL A 1 316 ? 20.963 -4.527 -17.634 1.00 94.31 316 VAL A O 1
ATOM 2483 N N . VAL A 1 317 ? 20.216 -2.602 -18.474 1.00 92.06 317 VAL A N 1
ATOM 2484 C CA . VAL A 1 317 ? 21.508 -1.916 -18.325 1.00 92.06 317 VAL A CA 1
ATOM 2485 C C . VAL A 1 317 ? 21.951 -1.818 -16.863 1.00 92.06 317 VAL A C 1
ATOM 2487 O O . VAL A 1 317 ? 23.124 -2.035 -16.567 1.00 92.06 317 VAL A O 1
ATOM 2490 N N . ARG A 1 318 ? 21.047 -1.476 -15.936 1.00 93.69 318 ARG A N 1
ATOM 2491 C CA . ARG A 1 318 ? 21.421 -1.168 -14.544 1.00 93.69 318 ARG A CA 1
ATOM 2492 C C . ARG A 1 318 ? 21.370 -2.362 -13.600 1.00 93.69 318 ARG A C 1
ATOM 2494 O O . ARG A 1 318 ? 22.112 -2.367 -12.622 1.00 93.69 318 ARG A O 1
ATOM 2501 N N . CYS A 1 319 ? 20.492 -3.328 -13.851 1.00 94.81 319 CYS A N 1
ATOM 2502 C CA . CYS A 1 319 ? 20.305 -4.491 -12.987 1.00 94.81 319 CYS A CA 1
ATOM 2503 C C . CYS A 1 319 ? 21.030 -5.720 -13.534 1.00 94.81 319 CYS A C 1
ATOM 2505 O O . CYS A 1 319 ? 21.684 -6.403 -12.754 1.00 94.81 319 CYS A O 1
ATOM 2507 N N . VAL A 1 320 ? 20.988 -5.972 -14.847 1.00 94.94 320 VAL A N 1
ATOM 2508 C CA . VAL A 1 320 ? 21.704 -7.112 -15.454 1.00 94.94 320 VAL A CA 1
ATOM 2509 C C . VAL A 1 320 ? 23.153 -6.747 -15.762 1.00 94.94 320 VAL A C 1
ATOM 2511 O O . VAL A 1 320 ? 24.069 -7.495 -15.426 1.00 94.94 320 VAL A O 1
ATOM 2514 N N . GLY A 1 321 ? 23.377 -5.557 -16.321 1.00 91.56 321 GLY A N 1
ATOM 2515 C CA . GLY A 1 321 ? 24.697 -5.116 -16.763 1.00 91.56 321 GLY A CA 1
ATOM 2516 C C . GLY A 1 321 ? 25.160 -5.826 -18.035 1.00 91.56 321 GLY A C 1
ATOM 2517 O O . GLY A 1 321 ? 24.397 -6.530 -18.695 1.00 91.56 321 GLY A O 1
ATOM 2518 N N . MET A 1 322 ? 26.419 -5.601 -18.397 1.00 89.00 322 MET A N 1
ATOM 2519 C CA . MET A 1 322 ? 27.019 -6.178 -19.600 1.00 89.00 322 MET A CA 1
ATOM 2520 C C . MET A 1 322 ? 27.437 -7.628 -19.371 1.00 89.00 322 MET A C 1
ATOM 2522 O O . MET A 1 322 ? 27.859 -7.978 -18.269 1.00 89.00 322 MET A O 1
ATOM 2526 N N . GLU A 1 323 ? 27.306 -8.448 -20.416 1.00 89.75 323 GLU A N 1
ATOM 2527 C CA . GLU A 1 323 ? 27.890 -9.792 -20.424 1.00 89.75 323 GLU A CA 1
ATOM 2528 C C . GLU A 1 323 ? 29.417 -9.643 -20.437 1.00 89.75 323 GLU A C 1
ATOM 2530 O O . GLU A 1 323 ? 29.921 -8.917 -21.308 1.00 89.75 323 GLU A O 1
ATOM 2535 N N . PRO A 1 324 ? 30.139 -10.262 -19.479 1.00 87.88 324 PRO A N 1
ATOM 2536 C CA . PRO A 1 324 ? 31.594 -10.295 -19.510 1.00 87.88 324 PRO A CA 1
ATOM 2537 C C . PRO A 1 324 ? 32.059 -10.857 -20.849 1.00 87.88 324 PRO A C 1
ATOM 2539 O O . PRO A 1 324 ? 31.430 -11.769 -21.395 1.00 87.88 324 PRO A O 1
ATOM 2542 N N . ALA A 1 325 ? 33.120 -10.278 -21.401 1.00 85.38 325 ALA A N 1
ATOM 2543 C CA . ALA A 1 325 ? 33.685 -10.781 -22.637 1.00 85.38 325 ALA A CA 1
ATOM 2544 C C . ALA A 1 325 ? 34.228 -12.206 -22.428 1.00 85.38 325 ALA A C 1
ATOM 2546 O O . ALA A 1 325 ? 34.519 -12.633 -21.312 1.00 85.38 325 ALA A O 1
ATOM 2547 N N . ALA A 1 326 ? 34.251 -12.976 -23.515 1.00 79.25 326 ALA A N 1
ATOM 2548 C CA . ALA A 1 326 ? 34.694 -14.368 -23.499 1.00 79.25 326 ALA A CA 1
ATOM 2549 C C . ALA A 1 326 ? 36.228 -14.504 -23.521 1.00 79.25 326 ALA A C 1
ATOM 2551 O O . ALA A 1 326 ? 36.729 -15.611 -23.692 1.00 79.25 326 ALA A O 1
ATOM 2552 N N . ASP A 1 327 ? 36.954 -13.390 -23.425 1.00 79.81 327 ASP A N 1
ATOM 2553 C CA . ASP A 1 327 ? 38.404 -13.367 -23.301 1.00 79.81 327 ASP A CA 1
ATOM 2554 C C . ASP A 1 327 ? 38.841 -13.761 -21.880 1.00 79.81 327 ASP A C 1
ATOM 2556 O O . ASP A 1 327 ? 38.091 -13.639 -20.910 1.00 79.81 327 ASP A O 1
ATOM 2560 N N . ASP A 1 328 ? 40.076 -14.252 -21.765 1.00 63.94 328 ASP A N 1
ATOM 2561 C CA . ASP A 1 328 ? 40.653 -14.856 -20.552 1.00 63.94 328 ASP A CA 1
ATOM 2562 C C . ASP A 1 328 ? 40.794 -13.885 -19.349 1.00 63.94 328 ASP A C 1
ATOM 2564 O O . ASP A 1 328 ? 41.369 -14.242 -18.321 1.00 63.94 328 ASP A O 1
ATOM 2568 N N . GLU A 1 329 ? 40.285 -12.652 -19.448 1.00 79.25 329 GLU A N 1
ATOM 2569 C CA . GLU A 1 329 ? 40.395 -11.614 -18.416 1.00 79.25 329 GLU A CA 1
ATOM 2570 C C . GLU A 1 329 ? 39.195 -11.562 -17.453 1.00 79.25 329 GLU A C 1
ATOM 2572 O O . GLU A 1 329 ? 39.314 -11.024 -16.347 1.00 79.25 329 GLU A O 1
ATOM 2577 N N . ALA A 1 330 ? 38.039 -12.130 -17.817 1.00 83.38 330 ALA A N 1
ATOM 2578 C CA . ALA A 1 330 ? 36.873 -12.139 -16.936 1.00 83.38 330 ALA A CA 1
ATOM 2579 C C . ALA A 1 330 ? 37.025 -13.187 -15.822 1.00 83.38 330 ALA A C 1
ATOM 2581 O O . ALA A 1 330 ? 37.080 -14.392 -16.070 1.00 83.38 330 ALA A O 1
ATOM 2582 N N . SER A 1 331 ? 37.021 -12.742 -14.563 1.00 90.44 331 SER A N 1
ATOM 2583 C CA . SER A 1 331 ? 37.058 -13.672 -13.427 1.00 90.44 331 SER A CA 1
ATOM 2584 C C . SER A 1 331 ? 35.833 -14.598 -13.417 1.00 90.44 331 SER A C 1
ATOM 2586 O O . SER A 1 331 ? 34.705 -14.167 -13.686 1.00 90.44 331 SER A O 1
ATOM 2588 N N . GLU A 1 332 ? 36.017 -15.863 -13.024 1.00 91.19 332 GLU A N 1
ATOM 2589 C CA . GLU A 1 332 ? 34.906 -16.816 -12.872 1.00 91.19 332 GLU A CA 1
ATOM 2590 C C . GLU A 1 332 ? 33.797 -16.274 -11.952 1.00 91.19 332 GLU A C 1
ATOM 2592 O O . GLU A 1 332 ? 32.606 -16.501 -12.186 1.00 91.19 332 GLU A O 1
ATOM 2597 N N . GLU A 1 333 ? 34.174 -15.512 -10.919 1.00 92.56 333 GLU A N 1
ATOM 2598 C CA . GLU A 1 333 ? 33.228 -14.857 -10.017 1.00 92.56 333 GLU A CA 1
ATOM 2599 C C . GLU A 1 333 ? 32.354 -13.819 -10.723 1.00 92.56 333 GLU A C 1
ATOM 2601 O O . GLU A 1 333 ? 31.151 -13.749 -10.460 1.00 92.56 333 GLU A O 1
ATOM 2606 N N . GLU A 1 334 ? 32.929 -13.009 -11.609 1.00 91.25 334 GLU A N 1
ATOM 2607 C CA . GLU A 1 334 ? 32.192 -11.996 -12.361 1.00 91.25 334 GLU A CA 1
ATOM 2608 C C . GLU A 1 334 ? 31.196 -12.643 -13.324 1.00 91.25 334 GLU A C 1
ATOM 2610 O O . GLU A 1 334 ? 30.016 -12.275 -13.335 1.00 91.25 334 GLU A O 1
ATOM 2615 N N . VAL A 1 335 ? 31.634 -13.676 -14.051 1.00 92.25 335 VAL A N 1
ATOM 2616 C CA . VAL A 1 335 ? 30.768 -14.475 -14.927 1.00 92.25 335 VAL A CA 1
ATOM 2617 C C . VAL A 1 335 ? 29.632 -15.111 -14.124 1.00 92.25 335 VAL A C 1
ATOM 2619 O O . VAL A 1 335 ? 28.469 -15.042 -14.532 1.00 92.25 335 VAL A O 1
ATOM 2622 N N . LYS A 1 336 ? 29.926 -15.677 -12.947 1.00 94.88 336 LYS A N 1
ATOM 2623 C CA . LYS A 1 336 ? 28.916 -16.257 -12.050 1.00 94.88 336 LYS A CA 1
ATOM 2624 C C . LYS A 1 336 ? 27.905 -15.211 -11.570 1.00 94.88 336 LYS A C 1
ATOM 2626 O O . LYS A 1 336 ? 26.701 -15.460 -11.646 1.00 94.88 336 LYS A O 1
ATOM 2631 N N . ARG A 1 337 ? 28.362 -14.033 -11.126 1.00 94.62 337 ARG A N 1
ATOM 2632 C CA . ARG A 1 337 ? 27.483 -12.925 -10.698 1.00 94.62 337 ARG A CA 1
ATOM 2633 C C . ARG A 1 337 ? 26.624 -12.409 -11.849 1.00 94.62 337 ARG A C 1
ATOM 2635 O O . ARG A 1 337 ? 25.452 -12.104 -11.644 1.00 94.62 337 ARG A O 1
ATOM 2642 N N . TRP A 1 338 ? 27.168 -12.305 -13.061 1.00 94.69 338 TRP A N 1
ATOM 2643 C CA . TRP A 1 338 ? 26.385 -11.918 -14.233 1.00 94.69 338 TRP A CA 1
ATOM 2644 C C . TRP A 1 338 ? 25.317 -12.961 -14.579 1.00 94.69 338 TRP A C 1
ATOM 2646 O O . TRP A 1 338 ? 24.156 -12.592 -14.744 1.00 94.69 338 TRP A O 1
ATOM 2656 N N . ARG A 1 339 ? 25.661 -14.256 -14.597 1.00 95.12 339 ARG A N 1
ATOM 2657 C CA . ARG A 1 339 ? 24.687 -15.338 -14.833 1.00 95.12 339 ARG A CA 1
ATOM 2658 C C . ARG A 1 339 ? 23.558 -15.331 -13.807 1.00 95.12 339 ARG A C 1
ATOM 2660 O O . ARG A 1 339 ? 22.411 -15.529 -14.189 1.00 95.12 339 ARG A O 1
ATOM 2667 N N . GLN A 1 340 ? 23.866 -15.059 -12.538 1.00 97.00 340 GLN A N 1
ATOM 2668 C CA . GLN A 1 340 ? 22.845 -14.909 -11.502 1.00 97.00 340 GLN A CA 1
ATOM 2669 C C . GLN A 1 340 ? 21.904 -13.736 -11.805 1.00 97.00 340 GLN A C 1
ATOM 2671 O O . GLN A 1 340 ? 20.697 -13.934 -11.874 1.00 97.00 340 GLN A O 1
ATOM 2676 N N . ARG A 1 341 ? 22.447 -12.541 -12.083 1.00 95.75 341 ARG A N 1
ATOM 2677 C CA . ARG A 1 341 ? 21.637 -11.358 -12.432 1.00 95.75 341 ARG A CA 1
ATOM 2678 C C . ARG A 1 341 ? 20.789 -11.575 -13.686 1.00 95.75 341 ARG A C 1
ATOM 2680 O O . ARG A 1 341 ? 19.663 -11.091 -13.753 1.00 95.75 341 ARG A O 1
ATOM 2687 N N . LYS A 1 342 ? 21.320 -12.301 -14.672 1.00 95.12 342 LYS A N 1
ATOM 2688 C CA . LYS A 1 342 ? 20.577 -12.724 -15.861 1.00 95.12 342 LYS A CA 1
ATOM 2689 C C . LYS A 1 342 ? 19.433 -13.673 -15.496 1.00 95.12 342 LYS A C 1
ATOM 2691 O O . LYS A 1 342 ? 18.316 -13.422 -15.920 1.00 95.12 342 LYS A O 1
ATOM 2696 N N . GLY A 1 343 ? 19.687 -14.698 -14.682 1.00 96.62 343 GLY A N 1
ATOM 2697 C CA . GLY A 1 343 ? 18.647 -15.621 -14.218 1.00 96.62 343 GLY A CA 1
ATOM 2698 C C . GLY A 1 343 ? 17.534 -14.917 -13.435 1.00 96.62 343 GLY A C 1
ATOM 2699 O O . GLY A 1 343 ? 16.356 -15.176 -13.674 1.00 96.62 343 GLY A O 1
ATOM 2700 N N . ASP A 1 344 ? 17.890 -13.960 -12.574 1.00 95.81 344 ASP A N 1
ATOM 2701 C CA . ASP A 1 344 ? 16.917 -13.118 -11.869 1.00 95.81 344 ASP A CA 1
ATOM 2702 C C . ASP A 1 344 ? 16.072 -12.294 -12.856 1.00 95.81 344 ASP A C 1
ATOM 2704 O O . ASP A 1 344 ? 14.861 -12.148 -12.683 1.00 95.81 344 ASP A O 1
ATOM 2708 N N . ALA A 1 345 ? 16.691 -11.769 -13.917 1.00 95.00 345 ALA A N 1
ATOM 2709 C CA . ALA A 1 345 ? 15.987 -11.028 -14.954 1.00 95.00 345 ALA A CA 1
ATOM 2710 C C . ALA A 1 345 ? 15.104 -11.912 -15.840 1.00 95.00 345 ALA A C 1
ATOM 2712 O O . ALA A 1 345 ? 13.995 -11.496 -16.166 1.00 95.00 345 ALA A O 1
ATOM 2713 N N . ASP A 1 346 ? 15.530 -13.132 -16.164 1.00 94.69 346 ASP A N 1
ATOM 2714 C CA . ASP A 1 346 ? 14.699 -14.120 -16.858 1.00 94.69 346 ASP A CA 1
ATOM 2715 C C . ASP A 1 346 ? 13.439 -14.437 -16.027 1.00 94.69 346 ASP A C 1
ATOM 2717 O O . ASP A 1 346 ? 12.327 -14.432 -16.558 1.00 94.69 346 ASP A O 1
ATOM 2721 N N . ALA A 1 347 ? 13.581 -14.604 -14.705 1.00 95.88 347 ALA A N 1
ATOM 2722 C CA . ALA A 1 347 ? 12.450 -14.795 -13.794 1.00 95.88 347 ALA A CA 1
ATOM 2723 C C . ALA A 1 347 ? 11.512 -13.574 -13.745 1.00 95.88 347 ALA A C 1
ATOM 2725 O O . ALA A 1 347 ? 10.291 -13.721 -13.697 1.00 95.88 347 ALA A O 1
ATOM 2726 N N . VAL A 1 348 ? 12.061 -12.358 -13.800 1.00 94.62 348 VAL A N 1
ATOM 2727 C CA . VAL A 1 348 ? 11.268 -11.123 -13.884 1.00 94.62 348 VAL A CA 1
ATOM 2728 C C . VAL A 1 348 ? 10.516 -11.026 -15.217 1.00 94.62 348 VAL A C 1
ATOM 2730 O O . VAL A 1 348 ? 9.331 -10.685 -15.224 1.00 94.62 348 VAL A O 1
ATOM 2733 N N . PHE A 1 349 ? 11.161 -11.346 -16.343 1.00 94.50 349 PHE A N 1
ATOM 2734 C CA . PHE A 1 349 ? 10.514 -11.342 -17.658 1.00 94.50 349 PHE A CA 1
ATOM 2735 C C . PHE A 1 349 ? 9.421 -12.407 -17.776 1.00 94.50 349 PHE A C 1
ATOM 2737 O O . PHE A 1 349 ? 8.404 -12.147 -18.415 1.00 94.50 349 PHE A O 1
ATOM 2744 N N . ALA A 1 350 ? 9.567 -13.545 -17.093 1.00 94.06 350 ALA A N 1
ATOM 2745 C CA . ALA A 1 350 ? 8.525 -14.567 -17.002 1.00 94.06 350 ALA A CA 1
ATOM 2746 C C . ALA A 1 350 ? 7.240 -14.075 -16.303 1.00 94.06 350 ALA A C 1
ATOM 2748 O O . ALA A 1 350 ? 6.177 -14.655 -16.502 1.00 94.06 350 ALA A O 1
ATOM 2749 N N . GLY A 1 351 ? 7.308 -12.993 -15.517 1.00 93.81 351 GLY A N 1
ATOM 2750 C CA . GLY A 1 351 ? 6.130 -12.350 -14.925 1.00 93.81 351 GLY A CA 1
ATOM 2751 C C . GLY A 1 351 ? 5.309 -11.496 -15.903 1.00 93.81 351 GLY A C 1
ATOM 2752 O O . GLY A 1 351 ? 4.246 -10.996 -15.537 1.00 93.81 351 GLY A O 1
ATOM 2753 N N . PHE A 1 352 ? 5.780 -11.290 -17.137 1.00 96.44 352 PHE A N 1
ATOM 2754 C CA . PHE A 1 352 ? 5.009 -10.616 -18.182 1.00 96.44 352 PHE A CA 1
ATOM 2755 C C . PHE A 1 352 ? 4.210 -11.613 -19.017 1.00 96.44 352 PHE A C 1
ATOM 2757 O O . PHE A 1 352 ? 4.663 -12.726 -19.277 1.00 96.44 352 PHE A O 1
ATOM 2764 N N . HIS A 1 353 ? 3.047 -11.186 -19.514 1.00 95.69 353 HIS A N 1
ATOM 2765 C CA . HIS A 1 353 ? 2.353 -11.967 -20.529 1.00 95.69 353 HIS A CA 1
ATOM 2766 C C . HIS A 1 353 ? 3.106 -11.838 -21.855 1.00 95.69 353 HIS A C 1
ATOM 2768 O O . HIS A 1 353 ? 3.315 -10.724 -22.348 1.00 95.69 353 HIS A O 1
ATOM 2774 N N . LEU A 1 354 ? 3.507 -12.974 -22.429 1.00 93.00 354 LEU A N 1
ATOM 2775 C CA . LEU A 1 354 ? 4.397 -13.030 -23.588 1.00 93.00 354 LEU A CA 1
ATOM 2776 C C . LEU A 1 354 ? 3.878 -12.191 -24.761 1.00 93.00 354 LEU A C 1
ATOM 2778 O O . LEU A 1 354 ? 4.605 -11.347 -25.288 1.00 93.00 354 LEU A O 1
ATOM 2782 N N . ASP A 1 355 ? 2.605 -12.366 -25.112 1.00 93.94 355 ASP A N 1
ATOM 2783 C CA . ASP A 1 355 ? 2.003 -11.694 -26.266 1.00 93.94 355 ASP A CA 1
ATOM 2784 C C . ASP A 1 355 ? 1.874 -10.183 -26.052 1.00 93.94 355 ASP A C 1
ATOM 2786 O O . ASP A 1 355 ? 2.101 -9.396 -26.971 1.00 93.94 355 ASP A O 1
ATOM 2790 N N . HIS A 1 356 ? 1.578 -9.756 -24.819 1.00 94.94 356 HIS A N 1
ATOM 2791 C CA . HIS A 1 356 ? 1.434 -8.336 -24.494 1.00 94.94 356 HIS A CA 1
ATOM 2792 C C . HIS A 1 356 ? 2.793 -7.650 -24.548 1.00 94.94 356 HIS A C 1
ATOM 2794 O O . HIS A 1 356 ? 2.936 -6.576 -25.132 1.00 94.94 356 HIS A O 1
ATOM 2800 N N . LEU A 1 357 ? 3.812 -8.295 -23.974 1.00 93.75 357 LEU A N 1
ATOM 2801 C CA . LEU A 1 357 ? 5.171 -7.783 -23.999 1.00 93.75 357 LEU A CA 1
ATOM 2802 C C . LEU A 1 357 ? 5.727 -7.746 -25.429 1.00 93.75 357 LEU A C 1
ATOM 2804 O O . LEU A 1 357 ? 6.380 -6.770 -25.797 1.00 93.75 357 LEU A O 1
ATOM 2808 N N . CYS A 1 358 ? 5.435 -8.758 -26.249 1.00 94.38 358 CYS A N 1
ATOM 2809 C CA . CYS A 1 358 ? 5.787 -8.773 -27.668 1.00 94.38 358 CYS A CA 1
ATOM 2810 C C . CYS A 1 358 ? 5.139 -7.601 -28.417 1.00 94.38 358 CYS A C 1
ATOM 2812 O O . CYS A 1 358 ? 5.839 -6.846 -29.089 1.00 94.38 358 CYS A O 1
ATOM 2814 N N . ALA A 1 359 ? 3.837 -7.368 -28.227 1.00 92.62 359 ALA A N 1
ATOM 2815 C CA . ALA A 1 359 ? 3.134 -6.242 -28.841 1.00 92.62 359 ALA A CA 1
ATOM 2816 C C . ALA A 1 359 ? 3.690 -4.874 -28.393 1.00 92.62 359 ALA A C 1
ATOM 2818 O O . ALA A 1 359 ? 3.924 -3.991 -29.222 1.00 92.62 359 ALA A O 1
ATOM 2819 N N . LEU A 1 360 ? 3.970 -4.712 -27.094 1.00 93.38 360 LEU A N 1
ATOM 2820 C CA . LEU A 1 360 ? 4.505 -3.471 -26.522 1.00 93.38 360 LEU A CA 1
ATOM 2821 C C . LEU A 1 360 ? 5.944 -3.186 -26.984 1.00 93.38 360 LEU A C 1
ATOM 2823 O O . LEU A 1 360 ? 6.323 -2.040 -27.243 1.00 93.38 360 LEU A O 1
ATOM 2827 N N . LEU A 1 361 ? 6.776 -4.216 -27.124 1.00 92.75 361 LEU A N 1
ATOM 2828 C CA . LEU A 1 361 ? 8.166 -4.043 -27.541 1.00 92.75 361 LEU A CA 1
ATOM 2829 C C . LEU A 1 361 ? 8.330 -4.014 -29.068 1.00 92.75 361 LEU A C 1
ATOM 2831 O O . LEU A 1 361 ? 9.198 -3.292 -29.569 1.00 92.75 361 LEU A O 1
ATOM 2835 N N . GLY A 1 362 ? 7.472 -4.709 -29.814 1.00 92.88 362 GLY A N 1
ATOM 2836 C CA . GLY A 1 362 ? 7.596 -4.928 -31.255 1.00 92.88 362 GLY A CA 1
ATOM 2837 C C . GLY A 1 362 ? 8.939 -5.566 -31.611 1.00 92.88 362 GLY A C 1
ATOM 2838 O O . GLY A 1 362 ? 9.413 -6.463 -30.922 1.00 92.88 362 GLY A O 1
ATOM 2839 N N . GLU A 1 363 ? 9.610 -5.043 -32.637 1.00 89.88 363 GLU A N 1
ATOM 2840 C CA . GLU A 1 363 ? 10.918 -5.538 -33.107 1.00 89.88 363 GLU A CA 1
ATOM 2841 C C . GLU A 1 363 ? 11.994 -5.581 -32.008 1.00 89.88 363 GLU A C 1
ATOM 2843 O O . GLU A 1 363 ? 12.904 -6.406 -32.039 1.00 89.88 363 GLU A O 1
ATOM 2848 N N . ARG A 1 364 ? 11.866 -4.729 -30.983 1.00 89.25 364 ARG A N 1
ATOM 2849 C CA . ARG A 1 364 ? 12.814 -4.649 -29.865 1.00 89.25 364 ARG A CA 1
ATOM 2850 C C . ARG A 1 364 ? 12.639 -5.751 -28.822 1.00 89.25 364 ARG A C 1
ATOM 2852 O O . ARG A 1 364 ? 13.441 -5.820 -27.890 1.00 89.25 364 ARG A O 1
ATOM 2859 N N . TYR A 1 365 ? 11.609 -6.586 -28.952 1.00 90.81 365 TYR A N 1
ATOM 2860 C CA . TYR A 1 365 ? 11.316 -7.672 -28.021 1.00 90.81 365 TYR A CA 1
ATOM 2861 C C . TYR A 1 365 ? 12.526 -8.594 -27.845 1.00 90.81 365 TYR A C 1
ATOM 2863 O O . TYR A 1 365 ? 13.013 -8.781 -26.732 1.00 90.81 365 TYR A O 1
ATOM 2871 N N . VAL A 1 366 ? 13.067 -9.090 -28.961 1.00 88.75 366 VAL A N 1
ATOM 2872 C CA . VAL A 1 366 ? 14.208 -10.013 -28.975 1.00 88.75 366 VAL A CA 1
ATOM 2873 C C . VAL A 1 366 ? 15.431 -9.377 -28.313 1.00 88.75 366 VAL A C 1
ATOM 2875 O O . VAL A 1 366 ? 16.104 -10.016 -27.509 1.00 88.75 366 VAL A O 1
ATOM 2878 N N . ASP A 1 367 ? 15.696 -8.103 -28.593 1.00 86.00 367 ASP A N 1
ATOM 2879 C CA . ASP A 1 367 ? 16.875 -7.406 -28.079 1.00 86.00 367 ASP A CA 1
ATOM 2880 C C . ASP A 1 367 ? 16.860 -7.197 -26.565 1.00 86.00 367 ASP A C 1
ATOM 2882 O O . ASP A 1 367 ? 17.911 -7.271 -25.921 1.00 86.00 367 ASP A O 1
ATOM 2886 N N . ILE A 1 368 ? 15.684 -6.898 -26.010 1.00 84.38 368 ILE A N 1
ATOM 2887 C CA . ILE A 1 368 ? 15.500 -6.621 -24.584 1.00 84.38 368 ILE A CA 1
ATOM 2888 C C . ILE A 1 368 ? 15.361 -7.932 -23.810 1.00 84.38 368 ILE A C 1
ATOM 2890 O O . ILE A 1 368 ? 16.097 -8.141 -22.848 1.00 84.38 368 ILE A O 1
ATOM 2894 N N . VAL A 1 369 ? 14.467 -8.826 -24.244 1.00 84.62 369 VAL A N 1
ATOM 2895 C CA . VAL A 1 369 ? 14.137 -10.058 -23.509 1.00 84.62 369 VAL A CA 1
ATOM 2896 C C . VAL A 1 369 ? 15.259 -11.085 -23.607 1.00 84.62 369 VAL A C 1
ATOM 2898 O O . VAL A 1 369 ? 15.628 -11.674 -22.601 1.00 84.62 369 VAL A O 1
ATOM 2901 N N . GLN A 1 370 ? 15.898 -11.245 -24.774 1.00 84.25 370 GLN A N 1
ATOM 2902 C CA . GLN A 1 370 ? 17.103 -12.086 -24.879 1.00 84.25 370 GLN A CA 1
ATOM 2903 C C . GLN A 1 370 ? 18.376 -11.351 -24.431 1.00 84.25 370 GLN A C 1
ATOM 2905 O O . GLN A 1 370 ? 19.480 -11.873 -24.599 1.00 84.25 370 GLN A O 1
ATOM 2910 N N . MET A 1 371 ? 18.243 -10.122 -23.915 1.00 83.44 371 MET A N 1
ATOM 2911 C CA . MET A 1 371 ? 19.335 -9.284 -23.416 1.00 83.44 371 MET A CA 1
ATOM 2912 C C . MET A 1 371 ? 20.471 -9.080 -24.439 1.00 83.44 371 MET A C 1
ATOM 2914 O O . MET A 1 371 ? 21.626 -8.871 -24.068 1.00 83.44 371 MET A O 1
ATOM 2918 N N . ARG A 1 372 ? 20.175 -9.091 -25.750 1.00 75.44 372 ARG A N 1
ATOM 2919 C CA . ARG A 1 372 ? 21.192 -8.919 -26.809 1.00 75.44 372 ARG A CA 1
ATOM 2920 C C . ARG A 1 372 ? 21.904 -7.574 -26.721 1.00 75.44 372 ARG A C 1
ATOM 2922 O O . ARG A 1 372 ? 23.075 -7.479 -27.072 1.00 75.44 372 ARG A O 1
ATOM 2929 N N . ARG A 1 373 ? 21.251 -6.528 -26.208 1.00 63.22 373 ARG A N 1
ATOM 2930 C CA . ARG A 1 373 ? 21.912 -5.230 -25.982 1.00 63.22 373 ARG A CA 1
ATOM 2931 C C . ARG A 1 373 ? 23.019 -5.285 -24.930 1.00 63.22 373 ARG A C 1
ATOM 2933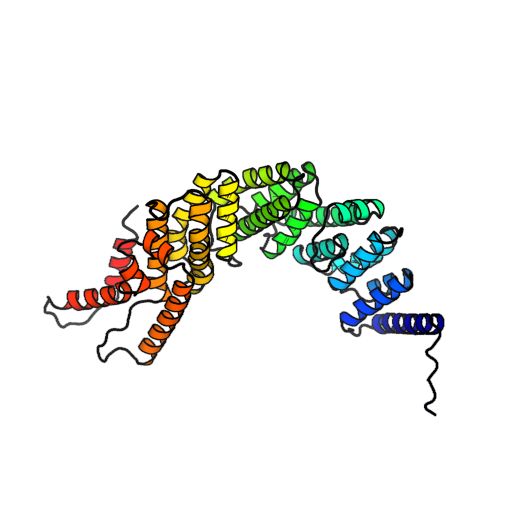 O O . ARG A 1 373 ? 24.017 -4.588 -25.098 1.00 63.22 373 ARG A O 1
ATOM 2940 N N . ALA A 1 374 ? 22.886 -6.138 -23.912 1.00 60.34 374 ALA A N 1
ATOM 2941 C CA . ALA A 1 374 ? 23.960 -6.382 -22.949 1.00 60.34 374 ALA A CA 1
ATOM 2942 C C . ALA A 1 374 ? 25.195 -7.020 -23.612 1.00 60.34 374 ALA A C 1
ATOM 2944 O O . ALA A 1 374 ? 26.302 -6.814 -23.131 1.00 60.34 374 ALA A O 1
ATOM 2945 N N . ARG A 1 375 ? 25.004 -7.725 -24.740 1.00 59.75 375 ARG A N 1
ATOM 2946 C CA . ARG A 1 375 ? 26.068 -8.317 -25.571 1.00 59.75 375 ARG A CA 1
ATOM 2947 C C . ARG A 1 375 ? 26.674 -7.326 -26.564 1.00 59.75 375 ARG A C 1
ATOM 2949 O O . ARG A 1 375 ? 27.886 -7.261 -26.733 1.00 59.75 375 ARG A O 1
ATOM 2956 N N . LEU A 1 376 ? 25.831 -6.541 -27.240 1.00 57.19 376 LEU A N 1
ATOM 2957 C CA . LEU A 1 376 ? 26.264 -5.619 -28.299 1.00 57.19 376 LEU A CA 1
ATOM 2958 C C . LEU A 1 376 ? 27.014 -4.390 -27.766 1.00 57.19 376 LEU A C 1
ATOM 2960 O O . LEU A 1 376 ? 27.876 -3.861 -28.467 1.00 57.19 376 LEU A O 1
ATOM 2964 N N . ALA A 1 377 ? 26.716 -3.942 -26.541 1.00 54.78 377 ALA A N 1
ATOM 2965 C CA . ALA A 1 377 ? 27.523 -2.922 -25.873 1.00 54.78 377 ALA A CA 1
ATOM 2966 C C . ALA A 1 377 ? 28.979 -3.391 -25.693 1.00 54.78 377 ALA A C 1
ATOM 2968 O O . ALA A 1 377 ? 29.895 -2.597 -25.887 1.00 54.78 377 ALA A O 1
ATOM 2969 N N . THR A 1 378 ? 29.187 -4.683 -25.416 1.00 49.28 378 THR A N 1
ATOM 2970 C CA . THR A 1 378 ? 30.513 -5.301 -25.306 1.00 49.28 378 THR A CA 1
ATOM 2971 C C . THR A 1 378 ? 31.195 -5.304 -26.673 1.00 49.28 378 THR A C 1
ATOM 2973 O O . THR A 1 378 ? 32.268 -4.735 -26.823 1.00 49.28 378 THR A O 1
ATOM 2976 N N . ALA A 1 379 ? 30.525 -5.794 -27.721 1.00 48.84 379 ALA A N 1
ATOM 2977 C CA . ALA A 1 379 ? 31.102 -5.875 -29.069 1.00 48.84 379 ALA A CA 1
ATOM 2978 C C . ALA A 1 379 ? 31.569 -4.521 -29.651 1.00 48.84 379 ALA A C 1
ATOM 2980 O O . ALA A 1 379 ? 32.594 -4.459 -30.329 1.00 48.84 379 ALA A O 1
ATOM 2981 N N . ARG A 1 380 ? 30.852 -3.420 -29.375 1.00 50.47 380 ARG A N 1
ATOM 2982 C CA . ARG A 1 380 ? 31.227 -2.079 -29.869 1.00 50.47 380 ARG A CA 1
ATOM 2983 C C . ARG A 1 380 ? 32.424 -1.463 -29.143 1.00 50.47 380 ARG A C 1
ATOM 2985 O O . ARG A 1 380 ? 33.120 -0.661 -29.755 1.00 50.47 380 ARG A O 1
ATOM 2992 N N . LEU A 1 381 ? 32.674 -1.830 -27.885 1.00 48.50 381 LEU A N 1
ATOM 2993 C CA . LEU A 1 381 ? 33.880 -1.401 -27.169 1.00 48.50 381 LEU A CA 1
ATOM 2994 C C . LEU A 1 381 ? 35.129 -2.069 -27.758 1.00 48.50 381 LEU A C 1
ATOM 2996 O O . LEU A 1 381 ? 36.121 -1.391 -27.991 1.00 48.50 381 LEU A O 1
ATOM 3000 N N . TYR A 1 382 ? 35.044 -3.353 -28.113 1.00 48.66 382 TYR A N 1
ATOM 3001 C CA . TYR A 1 382 ? 36.167 -4.084 -28.714 1.00 48.66 382 TYR A CA 1
ATOM 3002 C C . TYR A 1 382 ? 36.443 -3.702 -30.177 1.00 48.66 382 TYR A C 1
ATOM 3004 O O . TYR A 1 382 ? 37.589 -3.729 -30.615 1.00 48.66 382 TYR A O 1
ATOM 3012 N N . GLN A 1 383 ? 35.425 -3.311 -30.949 1.00 47.28 383 GLN A N 1
ATOM 3013 C CA . GLN A 1 383 ? 35.624 -2.880 -32.342 1.00 47.28 383 GLN A CA 1
ATOM 3014 C C . GLN A 1 383 ? 36.151 -1.439 -32.473 1.00 47.28 383 GLN A C 1
ATOM 3016 O O . GLN A 1 383 ? 36.700 -1.093 -33.517 1.00 47.28 383 GLN A O 1
ATOM 3021 N N . GLY A 1 384 ? 36.014 -0.607 -31.434 1.00 48.25 384 GLY A N 1
ATOM 3022 C CA . GLY A 1 384 ? 36.499 0.778 -31.428 1.00 48.25 384 GLY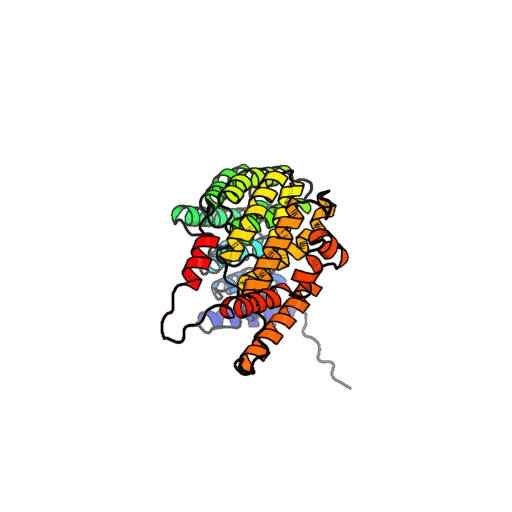 A CA 1
ATOM 3023 C C . GLY A 1 384 ? 38.014 0.930 -31.244 1.00 48.25 384 GLY A C 1
ATOM 3024 O O . GLY A 1 384 ? 38.572 1.914 -31.721 1.00 48.25 384 GLY A O 1
ATOM 3025 N N . ASP A 1 385 ? 38.682 -0.050 -30.627 1.00 46.78 385 ASP A N 1
ATOM 3026 C CA . ASP A 1 385 ? 40.130 -0.009 -30.342 1.00 46.78 385 ASP A CA 1
ATOM 3027 C C . ASP A 1 385 ? 40.997 -0.706 -31.413 1.00 46.78 385 ASP A C 1
ATOM 3029 O O . ASP A 1 385 ? 42.226 -0.670 -31.362 1.00 46.78 385 ASP A O 1
ATOM 3033 N N . GLY A 1 386 ? 40.380 -1.307 -32.436 1.00 45.34 386 GLY A N 1
ATOM 3034 C CA . GLY A 1 386 ? 41.083 -2.063 -33.481 1.00 45.34 386 GLY A CA 1
ATOM 3035 C C . GLY A 1 386 ? 41.699 -1.234 -34.617 1.00 45.34 386 GLY A C 1
ATOM 3036 O O . GLY A 1 386 ? 42.350 -1.802 -35.493 1.00 45.34 386 GLY A O 1
ATOM 3037 N N . ALA A 1 387 ? 41.512 0.089 -34.641 1.00 46.56 387 ALA A N 1
ATOM 3038 C CA . ALA A 1 387 ? 41.931 0.942 -35.757 1.00 46.56 387 ALA A CA 1
ATOM 3039 C C . ALA A 1 387 ? 42.733 2.174 -35.302 1.00 46.56 387 ALA A C 1
ATOM 3041 O O . ALA A 1 387 ? 42.363 3.310 -35.581 1.00 46.56 387 ALA A O 1
ATOM 3042 N N . GLY A 1 388 ? 43.860 1.976 -34.614 1.00 44.62 388 GLY A N 1
ATOM 3043 C CA . GLY A 1 388 ? 44.771 3.087 -34.328 1.00 44.62 388 GLY A CA 1
ATOM 3044 C C . GLY A 1 388 ? 45.990 2.694 -33.509 1.00 44.62 388 GLY A C 1
ATOM 3045 O O . GLY A 1 388 ? 45.905 2.485 -32.308 1.00 44.62 388 GLY A O 1
ATOM 3046 N N . ARG A 1 389 ? 47.149 2.612 -34.167 1.00 47.03 389 ARG A N 1
ATOM 3047 C CA . ARG A 1 389 ? 48.464 2.372 -33.553 1.00 47.03 389 ARG A CA 1
ATOM 3048 C C . ARG A 1 389 ? 48.727 3.337 -32.389 1.00 47.03 389 ARG A C 1
ATOM 3050 O O . ARG A 1 389 ? 48.702 4.545 -32.593 1.00 47.03 389 ARG A O 1
ATOM 3057 N N . GLY A 1 390 ? 49.134 2.811 -31.234 1.00 38.84 390 GLY A N 1
ATOM 3058 C CA . GLY A 1 390 ? 49.784 3.624 -30.205 1.00 38.84 390 GLY A CA 1
ATOM 3059 C C . GLY A 1 390 ? 49.831 2.972 -28.831 1.00 38.84 390 GLY A C 1
ATOM 3060 O O . GLY A 1 390 ? 48.975 3.225 -27.995 1.00 38.84 390 GLY A O 1
ATOM 3061 N N . ARG A 1 391 ? 50.868 2.165 -28.574 1.00 48.72 391 ARG A N 1
ATOM 3062 C CA . ARG A 1 391 ? 51.261 1.803 -27.206 1.00 48.72 391 ARG A CA 1
ATOM 3063 C C . ARG A 1 391 ? 51.688 3.072 -26.470 1.00 48.72 391 ARG A C 1
ATOM 3065 O O . ARG A 1 391 ? 52.592 3.760 -26.936 1.00 48.72 391 ARG A O 1
ATOM 3072 N N . GLY A 1 392 ? 51.116 3.316 -25.298 1.00 37.09 392 GLY A N 1
ATOM 3073 C CA . GLY A 1 392 ? 51.646 4.302 -24.363 1.00 37.09 392 GLY A CA 1
ATOM 3074 C C . GLY A 1 392 ? 50.586 4.805 -23.400 1.00 37.09 392 GLY A C 1
ATOM 3075 O O . GLY A 1 392 ? 49.810 5.667 -23.770 1.00 37.09 392 GLY A O 1
ATOM 3076 N N . ALA A 1 393 ? 50.584 4.217 -22.203 1.00 39.19 393 ALA A N 1
ATOM 3077 C CA . ALA A 1 393 ? 50.183 4.755 -20.899 1.00 39.19 393 ALA A CA 1
ATOM 3078 C C . ALA A 1 393 ? 49.218 5.964 -20.822 1.00 39.19 393 ALA A C 1
ATOM 3080 O O . ALA A 1 393 ? 49.453 6.994 -21.438 1.00 39.19 393 ALA A O 1
ATOM 3081 N N . LEU A 1 394 ? 48.296 5.895 -19.842 1.00 35.53 394 LEU A N 1
ATOM 3082 C CA . LEU A 1 394 ? 47.380 6.960 -19.370 1.00 35.53 394 LEU A CA 1
ATOM 3083 C C . LEU A 1 394 ? 46.126 7.118 -20.256 1.00 35.53 394 LEU A C 1
ATOM 3085 O O . LEU A 1 394 ? 46.180 6.979 -21.460 1.00 35.53 394 LEU A O 1
ATOM 3089 N N . ALA A 1 395 ? 44.931 7.425 -19.769 1.00 39.09 395 ALA A N 1
ATOM 3090 C CA . ALA A 1 395 ? 44.464 7.696 -18.428 1.00 39.09 395 ALA A CA 1
ATOM 3091 C C . ALA A 1 395 ? 42.941 7.508 -18.386 1.00 39.09 395 ALA A C 1
ATOM 3093 O O . ALA A 1 395 ? 42.193 7.833 -19.309 1.00 39.09 395 ALA A O 1
ATOM 3094 N N . ARG A 1 396 ? 42.507 7.044 -17.217 1.00 43.22 396 ARG A N 1
ATOM 3095 C CA . ARG A 1 396 ? 41.222 7.328 -16.577 1.00 43.22 396 ARG A CA 1
ATOM 3096 C C . ARG A 1 396 ? 40.682 8.713 -17.008 1.00 43.22 396 ARG A C 1
ATOM 3098 O O . ARG A 1 396 ? 41.434 9.681 -16.984 1.00 43.22 396 ARG A O 1
ATOM 3105 N N . CYS A 1 397 ? 39.378 8.803 -17.307 1.00 41.47 397 CYS A N 1
ATOM 3106 C CA . CYS A 1 397 ? 38.548 10.032 -17.410 1.00 41.47 397 CYS A CA 1
ATOM 3107 C C . CYS A 1 397 ? 38.084 10.547 -18.796 1.00 41.47 397 CYS A C 1
ATOM 3109 O O . CYS A 1 397 ? 37.429 11.590 -18.830 1.00 41.47 397 CYS A O 1
ATOM 3111 N N . GLY A 1 398 ? 38.281 9.831 -19.908 1.00 34.41 398 GLY A N 1
ATOM 3112 C CA . GLY A 1 398 ? 37.631 10.179 -21.192 1.00 34.41 398 GLY A CA 1
ATOM 3113 C C . GLY A 1 398 ? 36.193 9.649 -21.318 1.00 34.41 398 GLY A C 1
ATOM 3114 O O . GLY A 1 398 ? 35.242 10.402 -21.519 1.00 34.41 398 GLY A O 1
ATOM 3115 N N . LEU A 1 399 ? 36.012 8.345 -21.095 1.00 43.50 399 LEU A N 1
ATOM 3116 C CA . LEU A 1 399 ? 34.767 7.629 -21.404 1.00 43.50 399 LEU A CA 1
ATOM 3117 C C . LEU A 1 399 ? 33.585 8.009 -20.492 1.00 43.50 399 LEU A C 1
ATOM 3119 O O . LEU A 1 399 ? 32.457 8.161 -20.953 1.00 43.50 399 LEU A O 1
ATOM 3123 N N . VAL A 1 400 ? 33.842 8.263 -19.202 1.00 46.34 400 VAL A N 1
ATOM 3124 C CA . VAL A 1 400 ? 32.817 8.769 -18.266 1.00 46.34 400 VAL A CA 1
ATOM 3125 C C . VAL A 1 400 ? 32.385 10.193 -18.636 1.00 46.34 400 VAL A C 1
ATOM 3127 O O . VAL A 1 400 ? 31.232 10.553 -18.407 1.00 46.34 400 VAL A O 1
ATOM 3130 N N . ARG A 1 401 ? 33.273 11.003 -19.237 1.00 44.25 401 ARG A N 1
ATOM 3131 C CA . ARG A 1 401 ? 32.941 12.349 -19.729 1.00 44.25 401 ARG A CA 1
ATOM 3132 C C . ARG A 1 401 ? 32.154 12.301 -21.031 1.00 44.25 401 ARG A C 1
ATOM 3134 O O . ARG A 1 401 ? 31.200 13.058 -21.134 1.00 44.25 401 ARG A O 1
ATOM 3141 N N . GLU A 1 402 ? 32.472 11.401 -21.956 1.00 40.62 402 GLU A N 1
ATOM 3142 C CA . GLU A 1 402 ? 31.743 11.277 -23.227 1.00 40.62 402 GLU A CA 1
ATOM 3143 C C . GLU A 1 402 ? 30.346 10.669 -23.021 1.00 40.62 402 GLU A C 1
ATOM 3145 O O . GLU A 1 402 ? 29.361 11.174 -23.557 1.00 40.62 402 GLU A O 1
ATOM 3150 N N . ILE A 1 403 ? 30.217 9.682 -22.123 1.00 46.84 403 ILE A N 1
ATOM 3151 C CA . ILE A 1 403 ? 28.913 9.163 -21.684 1.00 46.84 403 ILE A CA 1
ATOM 3152 C C . ILE A 1 403 ? 28.132 10.252 -20.931 1.00 46.84 403 ILE A C 1
ATOM 3154 O O . ILE A 1 403 ? 26.951 10.435 -21.209 1.00 46.84 403 ILE A O 1
ATOM 3158 N N . ARG A 1 404 ? 28.762 11.062 -20.060 1.00 41.75 404 ARG A N 1
ATOM 3159 C CA . ARG A 1 404 ? 28.098 12.239 -19.451 1.00 41.75 404 ARG A CA 1
ATOM 3160 C C . ARG A 1 404 ? 27.688 13.294 -20.480 1.00 41.75 404 ARG A C 1
ATOM 3162 O O . ARG A 1 404 ? 26.619 13.871 -20.328 1.00 41.75 404 ARG A O 1
ATOM 3169 N N . ARG A 1 405 ? 28.511 13.560 -21.496 1.00 45.09 405 ARG A N 1
ATOM 3170 C CA . ARG A 1 405 ? 28.274 14.580 -22.529 1.00 45.09 405 ARG A CA 1
ATOM 3171 C C . ARG A 1 405 ? 27.122 14.167 -23.450 1.00 45.09 405 ARG A C 1
ATOM 3173 O O . ARG A 1 405 ? 26.246 14.982 -23.715 1.00 45.09 405 ARG A O 1
ATOM 3180 N N . LEU A 1 406 ? 27.047 12.888 -23.823 1.00 44.88 406 LEU A N 1
ATOM 3181 C CA . LEU A 1 406 ? 25.926 12.317 -24.580 1.00 44.88 406 LEU A CA 1
ATOM 3182 C C . LEU A 1 406 ? 24.642 12.162 -23.740 1.00 44.88 406 LEU A C 1
ATOM 3184 O O . LEU A 1 406 ? 23.548 12.169 -24.299 1.00 44.88 406 LEU A O 1
ATOM 3188 N N . TRP A 1 407 ? 24.749 12.060 -22.409 1.00 42.62 407 TRP A N 1
ATOM 3189 C CA . TRP A 1 407 ? 23.599 11.940 -21.498 1.00 42.62 407 TRP A CA 1
ATOM 3190 C C . TRP A 1 407 ? 23.049 13.274 -20.965 1.00 42.62 407 TRP A C 1
ATOM 3192 O O . TRP A 1 407 ? 21.880 13.321 -20.586 1.00 42.62 407 TRP A O 1
ATOM 3202 N N . LEU A 1 408 ? 23.853 14.342 -20.915 1.00 40.72 408 LEU A N 1
ATOM 3203 C CA . LEU A 1 408 ? 23.448 15.676 -20.434 1.00 40.72 408 LEU A CA 1
ATOM 3204 C C . LEU A 1 408 ? 23.269 16.708 -21.564 1.00 40.72 408 LEU A C 1
ATOM 3206 O O . LEU A 1 408 ? 22.724 17.778 -21.320 1.00 40.72 408 LEU A O 1
ATOM 3210 N N . GLY A 1 409 ? 23.690 16.399 -22.794 1.00 33.88 409 GLY A N 1
ATOM 3211 C CA . GLY A 1 409 ? 23.677 17.310 -23.947 1.00 33.88 409 GLY A CA 1
ATOM 3212 C C . GLY A 1 409 ? 22.379 17.362 -24.764 1.00 33.88 409 GLY A C 1
ATOM 3213 O O . GLY A 1 409 ? 22.443 17.593 -25.967 1.00 33.88 409 GLY A O 1
ATOM 3214 N N . ARG A 1 410 ? 21.215 17.122 -24.150 1.00 39.97 410 ARG A N 1
ATOM 3215 C CA . ARG A 1 410 ? 19.898 17.434 -24.739 1.00 39.97 410 ARG A CA 1
ATOM 3216 C C . ARG A 1 410 ? 18.971 17.980 -23.652 1.00 39.97 410 ARG A C 1
ATOM 3218 O O . ARG A 1 410 ? 18.165 17.238 -23.089 1.00 39.97 410 ARG A O 1
ATOM 3225 N N . VAL A 1 411 ? 19.159 19.259 -23.339 1.00 37.03 411 VAL A N 1
ATOM 3226 C CA . VAL A 1 411 ? 18.094 20.152 -22.860 1.00 37.03 411 VAL A CA 1
ATOM 3227 C C . VAL A 1 411 ? 17.683 21.001 -24.044 1.00 37.03 411 VAL A C 1
ATOM 3229 O O . VAL A 1 411 ? 18.614 21.464 -24.742 1.00 37.03 411 VAL A O 1
#

Sequence (411 aa):
MLQIKQYPSQEAYKKSLHALCDKLVKQHAGNRPLPLTAVTNIVQASLALHDIRLCNRALHAFRFVEHRTLAIIGSYILQTPVSFSVFQAALAPCLSIFASPDKQMRLLGCLLAASTTGTVTRQTMSQGLESGMSAWVLSRIDNMWMRVASRSIELGSSDVGAIALCLSLYDKNKFDTLVSPLVKRHTQNTTFKIRLLNHIYESVQSDTTSRAPSNRFFHALLPSTCAHFNLATTPPLRGAELAAFFDHCTSLNHTPSVQRMLLSLPRQSRLAPAAAIPPLYIACLQELQWLLPKWGVPWTDAFYRQLFQSLLDIYVVRCVGMEPAADDEASEEEVKRWRQRKGDADAVFAGFHLDHLCALLGERYVDIVQMRRARLATARLYQGDGAGRGRGALARCGLVREIRRLWLGRV

Foldseek 3Di:
DPPPPPDPDPVVVLVVLLVVLVVVLVVLLVPDDDDLVSLLVSLLSCLVVVNLVSNLSSLQSCLEHALSSLLSQLVSQLVDQAACVSNCVSVVSSLVPDPDPLVSLLSLLSNQCSHSRSDHDVSSLVSCVSNCSLVVSVVVLQVVLVVCVVVVPDDALSCLVSVLSVLNRDDLVCCVPRPLVSLVSNLQALQSVLSNLLSLLVVCVVPVVPPPSSLVSCVSCLVSSLVNVAQQDPPHHFLVSVLSSLLSCLVSVNPVSSLSSLVCVLVRLLVHQLVNLLGHVLSNLLSVLVCCVVSVHDLLDPSQLVSLVSSLVSNLCRQLNAQDDPDPPDDPVNNVVNVVSLVVLLVSCVSHDPVSLCSSPPPCSCCRNVVVVSHVVVVVVVVVPPPDDDDDDDDPDDPVVVVVCVVVVDD

Nearest PDB structures (foldseek):
  6z1p-assembly1_AU  TM=2.596E-01  e=8.269E-02  Tetrahymena thermophila SB210
  7tdz-assembly1_P  TM=2.527E-01  e=3.369E-01  Xenopus laevis
  3q15-assembly2_B-3  TM=3.341E-01  e=1.746E+00  Bacillus subtilis

Organism: NCBI:txid100035

Solvent-accessible surface area (backbone atoms only — not comparable to full-atom values): 22881 Å² total; per-residue (Å²): 136,82,82,78,75,75,74,71,52,75,66,56,48,51,53,52,51,51,53,50,44,52,51,53,40,60,59,33,69,70,77,58,88,73,62,69,68,55,54,37,50,42,41,52,52,21,57,78,67,69,34,62,67,60,29,41,52,38,36,61,52,41,47,77,75,54,48,59,41,34,6,52,52,24,40,49,42,63,75,40,97,50,56,36,73,80,50,47,78,31,47,51,61,34,48,64,70,47,86,49,66,41,61,36,37,46,42,51,27,4,26,54,30,37,26,72,84,27,68,66,47,74,66,45,44,56,48,22,47,76,30,45,43,43,58,52,50,50,52,52,50,52,57,49,52,55,50,39,66,73,65,71,57,81,80,50,61,72,34,34,63,34,50,51,48,48,65,76,72,46,56,73,67,58,37,61,70,58,49,48,57,51,59,58,70,49,46,67,48,28,46,39,52,47,55,38,53,41,51,51,50,56,60,31,72,78,34,84,91,50,46,70,69,53,52,51,50,50,65,68,48,45,63,53,41,57,76,38,62,40,80,89,47,86,65,80,59,48,6,59,62,54,32,52,37,44,51,54,37,41,76,70,73,32,49,74,55,44,52,56,52,57,69,44,46,54,62,51,60,72,73,44,60,60,84,52,40,55,60,23,56,47,39,19,50,49,49,40,68,67,45,33,62,78,71,73,41,62,58,76,38,66,68,60,20,52,50,53,46,49,45,51,49,49,45,44,57,64,59,37,37,63,55,70,65,92,55,97,80,58,50,70,65,55,52,50,53,38,52,49,34,44,51,55,46,52,58,55,57,66,66,43,58,67,70,59,49,37,49,30,39,44,89,50,29,59,39,60,77,70,40,44,55,28,46,50,59,46,54,55,58,63,62,68,68,74,79,70,93,75,94,72,84,86,72,92,73,58,66,70,49,53,56,45,47,73,71,63,72,79,128